Protein AF-I9GRN5-F1 (afdb_monomer_lite)

Secondary structure (DSSP, 8-state):
--SSHHHHHHHHHHHHHHHHHHHHHHHHHHHHHHHHHHHTT-HHHHHHHHHT--HHHHHHTHHHHHHHHHHHHHHHS--HHHHHHHHHHHHHHHHTTHHHHHHHTT---HHHHHHHHHHHHHHHHH-S-HHHHHHHHHHHHHHTT----HHHHHHHHHHHHHHHHHHHHHS--HHHHHHHHHH-TT-TTHHHHHHHHHHHHHHHHHHS--HHHHHHHHT-HHHHHHTTSGGGSTTHHHHHHHHHHHHHHHHHH--SHHHHHHHHHHHHT-TT--GGG-TTHHHHHHHHHHHHHHHHGGG--SGGGTHHHHHHHHH---HHHHHHHHHTTGGG-SEEEEE-SSEEEEEETTEEEEEEEEETTEEEEEEEEE-TTS-EEEEEEEETTEEEEEEEEE-TTS-EEEEEEEETTT--EEEEEEEEE-TTS-EEEEEEEETTSEEEEEEE-TTS-EEEEEEEETTEEEEEEEEEE-TTS-EEEEEEE-PPPSS--TTSEEEEEEEEEE-TTS-EEEEEEEEEETT--EEEEEEE-EE-TTS-EE-TTEEEEE-TTS-EEEEEETTEEEEEEEEEE-

Radius of gyration: 51.72 Å; chains: 1; bounding box: 94×52×170 Å

Foldseek 3Di:
DPPPPPVVVVVVVVVVVVVVVVVVVVLLVLLLVLVVCVLVVVLVVNVVSLVPRDPVSCVQQVLSSVLSVLLSCLVPPNDLVSLLVNLQSVLVNVVHCVVVSCVVNVHDCVVSVVVSLVSSLVNCVPDPPVQVSLVSNLCSCVVSVNPDDPVSNVSSVVSNLVVLVVVCVVDPDLVSLVVSCVSCVPDPCVVVSLLSNLVSLVVCCVVPPDPVSLCCNQVVPSSQVVLVHSVSHPCLLVSLVSNLVVLVVQLVPDDALVSNVVSLVCNVPPPSADPVSRPCVVVSLVSVLVSLLVVLLVVLPDPVSLLSLVVSLLPHFFPVSLVVSVVSCLQVFQKKWKDFLFKIWIDGSNATAKMWGADPNKIKIKGFDADPVRHTQKIWIDIPPWTKIKGFDADPVRHGAKIWMAGPVVRDTQWMKGWDADPVGATAKIWIAGPQQKIWIWGADPVNHTAKIWIDGNNHTAKMKGWDADPVRHTAKIKIAGDADPDHDQAAFRMKMWGWDADPSGHTAKIWIWTQGNVRDIDIDMDGWDADSSGHTDDPQWDFDADSNGHTQKIAGNVHRSRIIGMDGD

pLDDT: mean 91.77, std 9.29, range [42.47, 98.31]

Organism: NCBI:txid997884

Structure (mmCIF, N/CA/C/O backbone):
data_AF-I9GRN5-F1
#
_entry.id   AF-I9GRN5-F1
#
loop_
_atom_site.group_PDB
_atom_site.id
_atom_site.type_symbol
_atom_site.label_atom_id
_atom_site.label_alt_id
_atom_site.label_comp_id
_atom_site.label_asym_id
_atom_site.label_entity_id
_atom_site.label_seq_id
_atom_site.pdbx_PDB_ins_code
_atom_site.Cartn_x
_atom_site.Cartn_y
_atom_site.Cartn_z
_atom_site.occupancy
_atom_site.B_iso_or_equiv
_atom_site.auth_seq_id
_atom_site.auth_comp_id
_atom_site.auth_asym_id
_atom_site.auth_atom_id
_atom_site.pdbx_PDB_model_num
ATOM 1 N N . MET A 1 1 ? -6.685 7.312 110.217 1.00 42.47 1 MET A N 1
ATOM 2 C CA . MET A 1 1 ? -7.791 8.205 109.798 1.00 42.47 1 MET A CA 1
ATOM 3 C C . MET A 1 1 ? -8.240 7.952 108.338 1.00 42.47 1 MET A C 1
ATOM 5 O O . MET A 1 1 ? -8.505 8.901 107.624 1.00 42.47 1 MET A O 1
ATOM 9 N N . ILE A 1 2 ? -8.363 6.688 107.875 1.00 44.94 2 ILE A N 1
ATOM 10 C CA . ILE A 1 2 ? -8.628 6.348 106.444 1.00 44.94 2 ILE A CA 1
ATOM 11 C C . ILE A 1 2 ? -9.874 5.434 106.239 1.00 44.94 2 ILE A C 1
ATOM 13 O O . ILE A 1 2 ? -10.188 5.035 105.128 1.00 44.94 2 ILE A O 1
ATOM 17 N N . LYS A 1 3 ? -10.676 5.128 107.274 1.00 42.66 3 LYS A N 1
ATOM 18 C CA . LYS A 1 3 ? -11.791 4.148 107.165 1.00 42.66 3 LYS A CA 1
ATOM 19 C C . LYS A 1 3 ? -13.221 4.710 107.026 1.00 42.66 3 LYS A C 1
ATOM 21 O O . LYS A 1 3 ? -14.141 3.919 106.867 1.00 42.66 3 LYS A O 1
ATOM 26 N N . LYS A 1 4 ? -13.441 6.034 107.043 1.00 43.72 4 LYS A N 1
ATOM 27 C CA . LYS A 1 4 ? -14.797 6.629 106.903 1.00 43.72 4 LYS A CA 1
ATOM 28 C C . LYS A 1 4 ? -15.124 7.224 105.521 1.00 43.72 4 LYS A C 1
ATOM 30 O O . LYS A 1 4 ? -16.302 7.387 105.232 1.00 43.72 4 LYS A O 1
ATOM 35 N N . SER A 1 5 ? -14.143 7.456 104.640 1.00 44.69 5 SER A N 1
ATOM 36 C CA . SER A 1 5 ? -14.413 8.004 103.292 1.00 44.69 5 SER A CA 1
ATOM 37 C C . SER A 1 5 ? -14.871 6.969 102.258 1.00 44.69 5 SER A C 1
ATOM 39 O O . SER A 1 5 ? -15.548 7.338 101.310 1.00 44.69 5 SER A O 1
ATOM 41 N N . ILE A 1 6 ? -14.559 5.679 102.426 1.00 50.25 6 ILE A N 1
ATOM 42 C CA . ILE A 1 6 ? -14.856 4.657 101.399 1.00 50.25 6 ILE A CA 1
ATOM 43 C C . ILE A 1 6 ? -16.334 4.210 101.440 1.00 50.25 6 ILE A C 1
ATOM 45 O O . ILE A 1 6 ? -16.928 3.945 100.400 1.00 50.25 6 ILE A O 1
ATOM 49 N N . SER A 1 7 ? -16.967 4.201 102.621 1.00 50.94 7 SER A N 1
ATOM 50 C CA . SER A 1 7 ? -18.367 3.764 102.789 1.00 50.94 7 SER A CA 1
ATOM 51 C C . SER A 1 7 ? -19.388 4.817 102.329 1.00 50.94 7 SER A C 1
ATOM 53 O O . SER A 1 7 ? -20.389 4.485 101.697 1.00 50.94 7 SER A O 1
ATOM 55 N N . LEU A 1 8 ? -19.107 6.108 102.556 1.00 48.12 8 LEU A N 1
ATOM 56 C CA . LEU A 1 8 ? -19.987 7.189 102.101 1.00 48.12 8 LEU A CA 1
ATOM 57 C C . LEU A 1 8 ? -19.955 7.345 100.573 1.00 48.12 8 LEU A C 1
ATOM 59 O O . LEU A 1 8 ? -20.990 7.591 99.967 1.00 48.12 8 LEU A O 1
ATOM 63 N N . VAL A 1 9 ? -18.786 7.145 99.952 1.00 53.09 9 VAL A N 1
ATOM 64 C CA . VAL A 1 9 ? -18.613 7.183 98.491 1.00 53.09 9 VAL A CA 1
ATOM 65 C C . VAL A 1 9 ? -19.318 5.999 97.824 1.00 53.09 9 VAL A C 1
ATOM 67 O O . VAL A 1 9 ? -19.974 6.197 96.810 1.00 53.09 9 VAL A O 1
ATOM 70 N N . ALA A 1 10 ? -19.286 4.802 98.420 1.00 52.66 10 ALA A N 1
ATOM 71 C CA . ALA A 1 10 ? -20.021 3.642 97.911 1.00 52.66 10 ALA A CA 1
ATOM 72 C C . ALA A 1 10 ? -21.552 3.816 97.996 1.00 52.66 10 ALA A C 1
ATOM 74 O O . ALA A 1 10 ? -22.248 3.498 97.039 1.00 52.66 10 ALA A O 1
ATOM 75 N N . ILE A 1 11 ? -22.089 4.377 99.088 1.00 55.78 11 ILE A N 1
ATOM 76 C CA . ILE A 1 11 ? -23.537 4.624 99.234 1.00 55.78 11 ILE A CA 1
ATOM 77 C C . ILE A 1 11 ? -24.008 5.792 98.347 1.00 55.78 11 ILE A C 1
ATOM 79 O O . ILE A 1 11 ? -25.100 5.710 97.788 1.00 55.78 11 ILE A O 1
ATOM 83 N N . LEU A 1 12 ? -23.192 6.841 98.150 1.00 50.69 12 LEU A N 1
ATOM 84 C CA . LEU A 1 12 ? -23.477 7.903 97.170 1.00 50.69 12 LEU A CA 1
ATOM 85 C C . LEU A 1 12 ? -23.419 7.380 95.726 1.00 50.69 12 LEU A C 1
ATOM 87 O O . LEU A 1 12 ? -24.265 7.738 94.918 1.00 50.69 12 LEU A O 1
ATOM 91 N N . LEU A 1 13 ? -22.454 6.516 95.394 1.00 48.06 13 LEU A N 1
ATOM 92 C CA . LEU A 1 13 ? -22.356 5.890 94.070 1.00 48.06 13 LEU A CA 1
ATOM 93 C C . LEU A 1 13 ? -23.537 4.943 93.812 1.00 48.06 13 LEU A C 1
ATOM 95 O O . LEU A 1 13 ? -24.083 4.946 92.712 1.00 48.06 13 LEU A O 1
ATOM 99 N N . ILE A 1 14 ? -23.987 4.182 94.815 1.00 52.09 14 ILE A N 1
ATOM 100 C CA . ILE A 1 14 ? -25.153 3.289 94.703 1.00 52.09 14 ILE A CA 1
ATOM 101 C C . ILE A 1 14 ? -26.471 4.087 94.624 1.00 52.09 14 ILE A C 1
ATOM 103 O O . ILE A 1 14 ? -27.355 3.711 93.861 1.00 52.09 14 ILE A O 1
ATOM 107 N N . SER A 1 15 ? -26.618 5.211 95.336 1.00 49.69 15 SER A N 1
ATOM 108 C CA . SER A 1 15 ? -27.827 6.054 95.253 1.00 49.69 15 SER A CA 1
ATOM 109 C C . SER A 1 15 ? -27.880 6.938 93.997 1.00 49.69 15 SER A C 1
ATOM 111 O O . SER A 1 15 ? -28.957 7.160 93.445 1.00 49.69 15 SER A O 1
ATOM 113 N N . MET A 1 16 ? -26.732 7.394 93.482 1.00 48.62 16 MET A N 1
ATOM 114 C CA . MET A 1 16 ? -26.660 8.109 92.202 1.00 48.62 16 MET A CA 1
ATOM 115 C C . MET A 1 16 ? -26.876 7.180 91.003 1.00 48.62 16 MET A C 1
ATOM 117 O O . MET A 1 16 ? -27.503 7.589 90.027 1.00 48.62 16 MET A O 1
ATOM 121 N N . THR A 1 17 ? -26.412 5.927 91.069 1.00 48.69 17 THR A N 1
ATOM 122 C CA . THR A 1 17 ? -26.651 4.937 90.003 1.00 48.69 17 THR A CA 1
ATOM 123 C C . THR A 1 17 ? -28.110 4.476 89.964 1.00 48.69 17 THR A C 1
ATOM 125 O O . THR A 1 17 ? -28.679 4.413 88.876 1.00 48.69 17 THR A O 1
ATOM 128 N N . THR A 1 18 ? -28.768 4.256 91.110 1.00 50.97 18 THR A N 1
ATOM 129 C CA . THR A 1 18 ? -30.206 3.915 91.154 1.00 50.97 18 THR A CA 1
ATOM 130 C C . THR A 1 18 ? -31.115 5.083 90.751 1.00 50.97 18 THR A C 1
ATOM 132 O O . THR A 1 18 ? -32.089 4.869 90.029 1.00 50.97 18 THR A O 1
ATOM 135 N N . GLY A 1 19 ? -30.775 6.322 91.126 1.00 51.28 19 GLY A N 1
ATOM 136 C CA . GLY A 1 19 ? -31.493 7.524 90.683 1.00 51.28 19 GLY A CA 1
ATOM 137 C C . GLY A 1 19 ? -31.349 7.797 89.180 1.00 51.28 19 GLY A C 1
ATOM 138 O O . GLY A 1 19 ? -32.328 8.129 88.512 1.00 51.28 19 GLY A O 1
ATOM 139 N N . ALA A 1 20 ? -30.154 7.595 88.614 1.00 59.50 20 ALA A N 1
ATOM 140 C CA . ALA A 1 20 ? -29.929 7.708 87.172 1.00 59.50 20 ALA A CA 1
ATOM 141 C C . ALA A 1 20 ? -30.697 6.634 86.376 1.00 59.50 20 ALA A C 1
ATOM 143 O O . ALA A 1 20 ? -31.273 6.950 85.334 1.00 59.50 20 ALA A O 1
ATOM 144 N N . LEU A 1 21 ? -30.771 5.399 86.889 1.00 60.62 21 LEU A N 1
ATOM 145 C CA . LEU A 1 21 ? -31.558 4.305 86.303 1.00 60.62 21 LEU A CA 1
ATOM 146 C C . LEU A 1 21 ? -33.066 4.615 86.285 1.00 60.62 21 LEU A C 1
ATOM 148 O O . LEU A 1 21 ? -33.715 4.409 85.262 1.00 60.62 21 LEU A O 1
ATOM 152 N N . GLN A 1 22 ? -33.622 5.181 87.364 1.00 65.50 22 GLN A N 1
ATOM 153 C CA . GLN A 1 22 ? -35.037 5.587 87.408 1.00 65.50 22 GLN A CA 1
ATOM 154 C C . GLN A 1 22 ? -35.361 6.737 86.444 1.00 65.50 22 GLN A C 1
ATOM 156 O O . GLN A 1 22 ? -36.401 6.716 85.785 1.00 65.50 22 GLN A O 1
ATOM 161 N N . VAL A 1 23 ? -34.474 7.731 86.325 1.00 74.00 23 VAL A N 1
ATOM 162 C CA . VAL A 1 23 ? -34.658 8.848 85.383 1.00 74.00 23 VAL A CA 1
ATOM 163 C C . VAL A 1 23 ? -34.571 8.364 83.934 1.00 74.00 23 VAL A C 1
ATOM 165 O O . VAL A 1 23 ? -35.356 8.807 83.099 1.00 74.00 23 VAL A O 1
ATOM 168 N N . MET A 1 24 ? -33.662 7.437 83.623 1.00 82.69 24 MET A N 1
ATOM 169 C CA . MET A 1 24 ? -33.571 6.846 82.285 1.00 82.69 24 MET A CA 1
ATOM 170 C C . MET A 1 24 ? -34.809 6.014 81.934 1.00 82.69 24 MET A C 1
ATOM 172 O O . MET A 1 24 ? -35.334 6.180 80.836 1.00 82.69 24 MET A O 1
ATOM 176 N N . ALA A 1 25 ? -35.345 5.229 82.873 1.00 79.12 25 ALA A N 1
ATOM 177 C CA . ALA A 1 25 ? -36.592 4.486 82.676 1.00 79.12 25 ALA A CA 1
ATOM 178 C C . ALA A 1 25 ? -37.798 5.413 82.414 1.00 79.12 25 ALA A C 1
ATOM 180 O O . ALA A 1 25 ? -38.594 5.159 81.515 1.00 79.12 25 ALA A O 1
ATOM 181 N N . GLN A 1 26 ? -37.905 6.545 83.126 1.00 81.25 26 GLN A N 1
ATOM 182 C CA . GLN A 1 26 ? -38.958 7.541 82.865 1.00 81.25 26 GLN A CA 1
ATOM 183 C C . GLN A 1 26 ? -38.844 8.182 81.477 1.00 81.25 26 GLN A C 1
ATOM 185 O O . GLN A 1 26 ? -39.857 8.470 80.841 1.00 81.25 26 GLN A O 1
ATOM 190 N N . LYS A 1 27 ? -37.622 8.439 81.000 1.00 88.56 27 LYS A N 1
ATOM 191 C CA . LYS A 1 27 ? -37.402 8.960 79.646 1.00 88.56 27 LYS A CA 1
ATOM 192 C C . LYS A 1 27 ? -37.733 7.912 78.584 1.00 88.56 27 LYS A C 1
ATOM 194 O O . LYS A 1 27 ? -38.369 8.250 77.591 1.00 88.56 27 LYS A O 1
ATOM 199 N N . GLN A 1 28 ? -37.361 6.656 78.822 1.00 87.75 28 GLN A N 1
ATOM 200 C CA . GLN A 1 28 ? -37.678 5.527 77.950 1.00 87.75 28 GLN A CA 1
ATOM 201 C C . GLN A 1 28 ? -39.194 5.322 77.811 1.00 87.75 28 GLN A C 1
ATOM 203 O O . GLN A 1 28 ? -39.687 5.202 76.694 1.00 87.75 28 GLN A O 1
ATOM 208 N N . ASP A 1 29 ? -39.949 5.400 78.913 1.00 87.75 29 ASP A N 1
ATOM 209 C CA . ASP A 1 29 ? -41.421 5.337 78.920 1.00 87.75 29 ASP A CA 1
ATOM 210 C C . ASP A 1 29 ? -42.064 6.462 78.086 1.00 87.75 29 ASP A C 1
ATOM 212 O O . ASP A 1 29 ? -43.016 6.226 77.342 1.00 87.75 29 ASP A O 1
ATOM 216 N N . ARG A 1 30 ? -41.519 7.688 78.126 1.00 91.12 30 ARG A N 1
ATOM 217 C CA . ARG A 1 30 ? -42.002 8.794 77.270 1.00 91.12 30 ARG A CA 1
ATOM 218 C C . ARG A 1 30 ? -41.821 8.489 75.783 1.00 91.12 30 ARG A C 1
ATOM 220 O O . ARG A 1 30 ? -42.719 8.768 74.992 1.00 91.12 30 ARG A O 1
ATOM 227 N N . VAL A 1 31 ? -40.674 7.922 75.414 1.00 93.44 31 VAL A N 1
ATOM 228 C CA . VAL A 1 31 ? -40.358 7.525 74.033 1.00 93.44 31 VAL A CA 1
ATOM 229 C C . VAL A 1 31 ? -41.211 6.323 73.606 1.00 93.44 31 VAL A C 1
ATOM 231 O O . VAL A 1 31 ? -41.713 6.300 72.486 1.00 93.44 31 VAL A O 1
ATOM 234 N N . GLY A 1 32 ? -41.472 5.379 74.512 1.00 91.38 32 GLY A N 1
ATOM 235 C CA . GLY A 1 32 ? -42.371 4.244 74.294 1.00 91.38 32 GLY A CA 1
ATOM 236 C C . GLY A 1 32 ? -43.826 4.642 74.067 1.00 91.38 32 GLY A C 1
ATOM 237 O O . GLY A 1 32 ? -44.442 4.198 73.100 1.00 91.38 32 GLY A O 1
ATOM 238 N N . LYS A 1 33 ? -44.357 5.572 74.870 1.00 92.56 33 LYS A N 1
ATOM 239 C CA . LYS A 1 33 ? -45.681 6.178 74.643 1.00 92.56 33 LYS A CA 1
ATOM 240 C C . LYS A 1 33 ? -45.767 6.871 73.290 1.00 92.56 33 LYS A C 1
ATOM 242 O O . LYS A 1 33 ? -46.792 6.776 72.623 1.00 92.56 33 LYS A O 1
ATOM 247 N N . LEU A 1 34 ? -44.699 7.551 72.875 1.00 93.81 34 LEU A N 1
ATOM 248 C CA . LEU A 1 34 ? -44.647 8.189 71.566 1.00 93.81 34 LEU A CA 1
ATOM 249 C C . LEU A 1 34 ? -44.672 7.152 70.430 1.00 93.81 34 LEU A C 1
ATOM 251 O O . LEU A 1 34 ? -45.453 7.302 69.493 1.00 93.81 34 LEU A O 1
ATOM 255 N N . LEU A 1 35 ? -43.894 6.072 70.546 1.00 93.62 35 LEU A N 1
ATOM 256 C CA . LEU A 1 35 ? -43.913 4.963 69.589 1.00 93.62 35 LEU A CA 1
ATOM 257 C C . LEU A 1 35 ? -45.287 4.279 69.531 1.00 93.62 35 LEU A C 1
ATOM 259 O O . LEU A 1 35 ? -45.727 3.899 68.449 1.00 93.62 35 LEU A O 1
ATOM 263 N N . LYS A 1 36 ? -45.989 4.180 70.665 1.00 93.06 36 LYS A N 1
ATOM 264 C CA . LYS A 1 36 ? -47.356 3.651 70.737 1.00 93.06 36 LYS A CA 1
ATOM 265 C C . LYS A 1 36 ? -48.367 4.531 69.997 1.00 93.06 36 LYS A C 1
ATOM 267 O O . LYS A 1 36 ? -49.188 4.030 69.241 1.00 93.06 36 LYS A O 1
ATOM 272 N N . LEU A 1 37 ? -48.270 5.854 70.133 1.00 92.88 37 LEU A N 1
ATOM 273 C CA . LEU A 1 37 ? -49.104 6.773 69.345 1.00 92.88 37 LEU A CA 1
ATOM 274 C C . LEU A 1 37 ? -48.838 6.627 67.839 1.00 92.88 37 LEU A C 1
ATOM 276 O O . LEU A 1 37 ? -49.764 6.700 67.032 1.00 92.88 37 LEU A O 1
ATOM 280 N N . LEU A 1 38 ? -47.579 6.393 67.457 1.00 91.75 38 LEU A N 1
ATOM 281 C CA . LEU A 1 38 ? -47.216 6.122 66.069 1.00 91.75 38 LEU A CA 1
ATOM 282 C C . LEU A 1 38 ? -47.787 4.774 65.588 1.00 91.75 38 LEU A C 1
ATOM 284 O O . LEU A 1 38 ? -48.338 4.712 64.488 1.00 91.75 38 LEU A O 1
ATOM 288 N N . SER A 1 39 ? -47.710 3.712 66.401 1.00 90.50 39 SER A N 1
ATOM 289 C CA . SER A 1 39 ? -48.255 2.387 66.061 1.00 90.50 39 SER A CA 1
ATOM 290 C C . SER A 1 39 ? -49.779 2.386 65.932 1.00 90.50 39 SER A C 1
ATOM 292 O O . SER A 1 39 ? -50.314 1.730 65.040 1.00 90.50 39 SER A O 1
ATOM 294 N N . GLU A 1 40 ? -50.472 3.169 66.758 1.00 90.00 40 GLU A N 1
ATOM 295 C CA . GLU A 1 40 ? -51.929 3.360 66.734 1.00 90.00 40 GLU A CA 1
ATOM 296 C C . GLU A 1 40 ? -52.399 4.299 65.603 1.00 90.00 40 GLU A C 1
ATOM 298 O O . GLU A 1 40 ? -53.595 4.535 65.450 1.00 90.00 40 GLU A O 1
ATOM 303 N N . ASN A 1 41 ? -51.477 4.809 64.774 1.00 87.00 41 ASN A N 1
ATOM 304 C CA . ASN A 1 41 ? -51.750 5.755 63.687 1.00 87.00 41 ASN A CA 1
ATOM 305 C C . ASN A 1 41 ? -52.393 7.080 64.156 1.00 87.00 41 ASN A C 1
ATOM 307 O O . ASN A 1 41 ? -53.121 7.738 63.414 1.00 87.00 41 ASN A O 1
ATOM 311 N N . GLU A 1 42 ? -52.101 7.501 65.383 1.00 91.12 42 GLU A N 1
ATOM 312 C CA . GLU A 1 42 ? -52.620 8.719 66.006 1.00 91.12 42 GLU A CA 1
ATOM 313 C C . GLU A 1 42 ? -51.721 9.922 65.668 1.00 91.12 42 GLU A C 1
ATOM 315 O O . GLU A 1 42 ? -51.085 10.520 66.538 1.00 91.12 42 GLU A O 1
ATOM 320 N N . THR A 1 43 ? -51.634 10.275 64.381 1.00 85.19 43 THR A N 1
ATOM 321 C CA . THR A 1 43 ? -50.648 11.227 63.829 1.00 85.19 43 THR A CA 1
ATOM 322 C C . THR A 1 43 ? -50.632 12.587 64.536 1.00 85.19 43 THR A C 1
ATOM 324 O O . THR A 1 43 ? -49.562 13.101 64.864 1.00 85.19 43 THR A O 1
ATOM 327 N N . GLU A 1 44 ? -51.798 13.169 64.836 1.00 87.25 44 GLU A N 1
ATOM 328 C CA . GLU A 1 44 ? -51.868 14.454 65.547 1.00 87.25 44 GLU A CA 1
ATOM 329 C C . GLU A 1 44 ? -51.368 14.356 66.993 1.00 87.25 44 GLU A C 1
ATOM 331 O O . GLU A 1 44 ? -50.715 15.275 67.499 1.00 87.25 44 GLU A O 1
ATOM 336 N N . LYS A 1 45 ? -51.676 13.248 67.680 1.00 91.44 45 LYS A N 1
ATOM 337 C CA . LYS A 1 45 ? -51.225 13.018 69.057 1.00 91.44 45 LYS A CA 1
ATOM 338 C C . LYS A 1 45 ? -49.733 12.711 69.086 1.00 91.44 45 LYS A C 1
ATOM 340 O O . LYS A 1 45 ? -49.049 13.213 69.975 1.00 91.44 45 LYS A O 1
ATOM 345 N N . PHE A 1 46 ? -49.228 11.957 68.108 1.00 92.62 46 PHE A N 1
ATOM 346 C CA . PHE A 1 46 ? -47.801 11.723 67.912 1.00 92.62 46 PHE A CA 1
ATOM 347 C C . PHE A 1 46 ? -47.056 13.050 67.746 1.00 92.62 46 PHE A C 1
ATOM 349 O O . PHE A 1 46 ? -46.141 13.321 68.515 1.00 92.62 46 PHE A O 1
ATOM 356 N N . GLN A 1 47 ? -47.496 13.926 66.837 1.00 90.00 47 GLN A N 1
ATOM 357 C CA . GLN A 1 47 ? -46.824 15.205 66.587 1.00 90.00 47 GLN A CA 1
ATOM 358 C C . GLN A 1 47 ? -46.804 16.102 67.837 1.00 90.00 47 GLN A C 1
ATOM 360 O O . GLN A 1 47 ? -45.750 16.587 68.251 1.00 90.00 47 GLN A O 1
ATOM 365 N N . LYS A 1 48 ? -47.949 16.238 68.522 1.00 91.56 48 LYS A N 1
ATOM 366 C CA . LYS A 1 48 ? -48.038 16.986 69.789 1.00 91.56 48 LYS A CA 1
ATOM 367 C C . LYS A 1 48 ? -47.205 16.352 70.908 1.00 91.56 48 LYS A C 1
ATOM 369 O O . LYS A 1 48 ? -46.723 17.063 71.785 1.00 91.56 48 LYS A O 1
ATOM 374 N N . GLY A 1 49 ? -47.076 15.026 70.930 1.00 89.25 49 GLY A N 1
ATOM 375 C CA . GLY A 1 49 ? -46.237 14.297 71.884 1.00 89.25 49 GLY A CA 1
ATOM 376 C C . GLY A 1 49 ? -44.747 14.494 71.606 1.00 89.25 49 GLY A C 1
ATOM 377 O O . GLY A 1 49 ? -43.972 14.725 72.532 1.00 89.25 49 GLY A O 1
ATOM 378 N N . ARG A 1 50 ? -44.367 14.487 70.328 1.00 92.69 50 ARG A N 1
ATOM 379 C CA . ARG A 1 50 ? -43.005 14.690 69.833 1.00 92.69 50 ARG A CA 1
ATOM 380 C C . ARG A 1 50 ? -42.461 16.082 70.155 1.00 92.69 50 ARG A C 1
ATOM 382 O O . ARG A 1 50 ? -41.295 16.191 70.533 1.00 92.69 50 ARG A O 1
ATOM 389 N N . GLU A 1 51 ? -43.296 17.117 70.050 1.00 91.00 51 GLU A N 1
ATOM 390 C CA . GLU A 1 51 ? -42.967 18.514 70.397 1.00 91.00 51 GLU A CA 1
ATOM 391 C C . GLU A 1 51 ? -42.790 18.741 71.906 1.00 91.00 51 GLU A C 1
ATOM 393 O O . GLU A 1 51 ? -42.094 19.664 72.322 1.00 91.00 51 GLU A O 1
ATOM 398 N N . LYS A 1 52 ? -43.405 17.893 72.738 1.00 9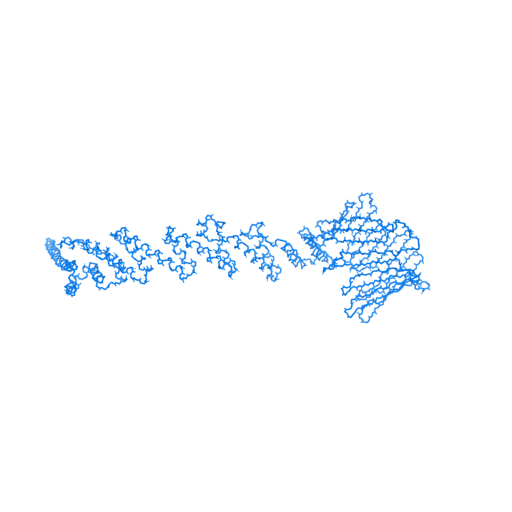0.50 52 LYS A N 1
ATOM 399 C CA . LYS A 1 52 ? -43.351 17.984 74.206 1.00 90.50 52 LYS A CA 1
ATOM 400 C C . LYS A 1 52 ? -42.183 17.216 74.830 1.00 90.50 52 LYS A C 1
ATOM 402 O O . LYS A 1 52 ? -42.028 17.257 76.052 1.00 90.50 52 LYS A O 1
ATOM 407 N N . LEU A 1 53 ? -41.386 16.497 74.036 1.00 91.19 53 LEU A N 1
ATOM 408 C CA . LEU A 1 53 ? -40.194 15.810 74.533 1.00 91.19 53 LEU A CA 1
ATOM 409 C C . LEU A 1 53 ? -39.114 16.824 74.929 1.00 91.19 53 LEU A C 1
ATOM 411 O O . LEU A 1 53 ? -38.760 17.707 74.153 1.00 91.19 53 LEU A O 1
ATOM 415 N N . ASP A 1 54 ? -38.559 16.672 76.131 1.00 91.00 54 ASP A N 1
ATOM 416 C CA . ASP A 1 54 ? -37.444 17.498 76.583 1.00 91.00 54 ASP A CA 1
ATOM 417 C C . ASP A 1 54 ? -36.140 17.135 75.855 1.00 91.00 54 ASP A C 1
ATOM 419 O O . ASP A 1 54 ? -35.908 15.985 75.475 1.00 91.00 54 ASP A O 1
ATOM 423 N N . GLU A 1 55 ? -35.249 18.115 75.713 1.00 90.38 55 GLU A N 1
ATOM 424 C CA . GLU A 1 55 ? -33.990 17.977 74.973 1.00 90.38 55 GLU A CA 1
ATOM 425 C C . GLU A 1 55 ? -33.113 16.823 75.485 1.00 90.38 55 GLU A C 1
ATOM 427 O O . GLU A 1 55 ? -32.507 16.096 74.698 1.00 90.38 55 GLU A O 1
ATOM 432 N N . LYS A 1 56 ? -33.099 16.581 76.803 1.00 88.62 56 LYS A N 1
ATOM 433 C CA . LYS A 1 56 ? -32.314 15.493 77.406 1.00 88.62 56 LYS A CA 1
ATOM 434 C C . LYS A 1 56 ? -32.902 14.109 77.128 1.00 88.62 56 LYS A C 1
ATOM 436 O O . LYS A 1 56 ? -32.198 13.120 77.334 1.00 88.62 56 LYS A O 1
ATOM 441 N N . THR A 1 57 ? -34.176 14.015 76.760 1.00 88.56 57 THR A N 1
ATOM 442 C CA . THR A 1 57 ? -34.803 12.781 76.270 1.00 88.56 57 THR A CA 1
ATOM 443 C C . THR A 1 57 ? -34.513 12.603 74.784 1.00 88.56 57 THR A C 1
ATOM 445 O O . THR A 1 57 ? -34.126 11.511 74.377 1.00 88.56 57 THR A O 1
ATOM 448 N N . ILE A 1 58 ? -34.583 13.687 74.002 1.00 90.12 58 ILE A N 1
ATOM 449 C CA . ILE A 1 58 ? -34.242 13.680 72.571 1.00 90.12 58 ILE A CA 1
ATOM 450 C C . ILE A 1 58 ? -32.799 13.223 72.346 1.00 90.12 58 ILE A C 1
ATOM 452 O O . ILE A 1 58 ? -32.556 12.348 71.525 1.00 90.12 58 ILE A O 1
ATOM 456 N N . GLN A 1 59 ? -31.846 13.757 73.111 1.00 90.81 59 GLN A N 1
ATOM 457 C CA . GLN A 1 59 ? -30.438 13.364 73.005 1.00 90.81 59 GLN A CA 1
ATOM 458 C C . GLN A 1 59 ? -30.191 11.910 73.438 1.00 90.81 59 GLN A C 1
ATOM 460 O O . GLN A 1 59 ? -29.341 11.239 72.861 1.00 90.81 59 GLN A O 1
ATOM 465 N N . ALA A 1 60 ? -30.924 11.416 74.443 1.00 89.69 60 ALA A N 1
ATOM 466 C CA . ALA A 1 60 ? -30.735 10.068 74.980 1.00 89.69 60 ALA A CA 1
ATOM 467 C C . ALA A 1 60 ? -31.273 8.961 74.053 1.00 89.69 60 ALA A C 1
ATOM 469 O O . ALA A 1 60 ? -30.722 7.866 74.049 1.00 89.69 60 ALA A O 1
ATOM 470 N N . PHE A 1 61 ? -32.312 9.258 73.266 1.00 93.44 61 PHE A N 1
ATOM 471 C CA . PHE A 1 61 ? -32.982 8.321 72.353 1.00 93.44 61 PHE A CA 1
ATOM 472 C C . PHE A 1 61 ? -32.993 8.847 70.911 1.00 93.44 61 PHE A C 1
ATOM 474 O O . PHE A 1 61 ? -33.982 8.728 70.186 1.00 93.44 61 PHE A O 1
ATOM 481 N N . ALA A 1 62 ? -31.901 9.505 70.509 1.00 93.56 62 ALA A N 1
ATOM 482 C CA . ALA A 1 62 ? -31.828 10.233 69.247 1.00 93.56 62 ALA A CA 1
ATOM 483 C C . ALA A 1 62 ? -32.108 9.334 68.033 1.00 93.56 62 ALA A C 1
ATOM 485 O O . ALA A 1 62 ? -32.835 9.745 67.135 1.00 93.56 62 ALA A O 1
ATOM 486 N N . ALA A 1 63 ? -31.593 8.100 68.026 1.00 92.75 63 ALA A N 1
ATOM 487 C CA . ALA A 1 63 ? -31.774 7.164 66.917 1.00 92.75 63 ALA A CA 1
ATOM 488 C C . ALA A 1 63 ? -33.223 6.656 66.802 1.00 92.75 63 ALA A C 1
ATOM 490 O O . ALA A 1 63 ? -33.749 6.522 65.699 1.00 92.75 63 ALA A O 1
ATOM 491 N N . GLU A 1 64 ? -33.884 6.386 67.928 1.00 95.50 64 GLU A N 1
ATOM 492 C CA . GLU A 1 64 ? -35.273 5.921 67.968 1.00 95.50 64 GLU A CA 1
ATOM 493 C C . GLU A 1 64 ? -36.244 7.032 67.582 1.00 95.50 64 GLU A C 1
ATOM 495 O O . GLU A 1 64 ? -37.200 6.801 66.844 1.00 95.50 64 GLU A O 1
ATOM 500 N N . ILE A 1 65 ? -35.979 8.247 68.062 1.00 94.94 65 ILE A N 1
ATOM 501 C CA . ILE A 1 65 ? -36.764 9.431 67.729 1.00 94.94 65 ILE A CA 1
ATOM 502 C C . ILE A 1 65 ? -36.591 9.786 66.251 1.00 94.94 65 ILE A C 1
ATOM 504 O O . ILE A 1 65 ? -37.587 10.023 65.575 1.00 94.94 65 ILE A O 1
ATOM 508 N N . GLU A 1 66 ? -35.367 9.743 65.720 1.00 95.62 66 GLU A N 1
ATOM 509 C CA . GLU A 1 66 ? -35.104 9.942 64.290 1.00 95.62 66 GLU A CA 1
ATOM 510 C C . GLU A 1 66 ? -35.833 8.891 63.435 1.00 95.62 66 GLU A C 1
ATOM 512 O O . GLU A 1 66 ? -36.446 9.239 62.425 1.00 95.62 66 GLU A O 1
ATOM 517 N N . LEU A 1 67 ? -35.843 7.618 63.854 1.00 96.38 67 LEU A N 1
ATOM 518 C CA . LEU A 1 67 ? -36.591 6.560 63.167 1.00 96.38 67 LEU A CA 1
ATOM 519 C C . LEU A 1 67 ? -38.097 6.853 63.142 1.00 96.38 67 LEU A C 1
ATOM 521 O O . LEU A 1 67 ? -38.726 6.742 62.090 1.00 96.38 67 LEU A O 1
ATOM 525 N N . MET A 1 68 ? -38.672 7.240 64.283 1.00 95.12 68 MET A N 1
ATOM 526 C CA . MET A 1 68 ? -40.088 7.599 64.386 1.00 95.12 68 MET A CA 1
ATOM 527 C C . MET A 1 68 ? -40.437 8.831 63.544 1.00 95.12 68 MET A C 1
ATOM 529 O O . MET A 1 68 ? -41.481 8.845 62.892 1.00 95.12 68 MET A O 1
ATOM 533 N N . ASP A 1 69 ? -39.555 9.833 63.507 1.00 94.75 69 ASP A N 1
ATOM 534 C CA . ASP A 1 69 ? -39.717 11.034 62.685 1.00 94.75 69 ASP A CA 1
ATOM 535 C C . ASP A 1 69 ? -39.692 10.682 61.186 1.00 94.75 69 ASP A C 1
ATOM 537 O O . ASP A 1 69 ? -40.534 11.166 60.426 1.00 94.75 69 ASP A O 1
ATOM 541 N N . ILE A 1 70 ? -38.781 9.800 60.752 1.00 96.25 70 ILE A N 1
ATOM 542 C CA . ILE A 1 70 ? -38.727 9.304 59.366 1.00 96.25 70 ILE A CA 1
ATOM 543 C C . ILE A 1 70 ? -39.981 8.498 59.019 1.00 96.25 70 ILE A C 1
ATOM 545 O O . ILE A 1 70 ? -40.557 8.708 57.955 1.00 96.25 70 ILE A O 1
ATOM 549 N N . MET A 1 71 ? -40.432 7.600 59.899 1.00 95.88 71 MET A N 1
ATOM 550 C CA . MET A 1 71 ? -41.643 6.802 59.671 1.00 95.88 71 MET A CA 1
ATOM 551 C C . MET A 1 71 ? -42.890 7.683 59.580 1.00 95.88 71 MET A C 1
ATOM 553 O O . MET A 1 71 ? -43.686 7.525 58.657 1.00 95.88 71 MET A O 1
ATOM 557 N N . SER A 1 72 ? -43.027 8.656 60.485 1.00 94.38 72 SER A N 1
ATOM 558 C CA . SER A 1 72 ? -44.106 9.644 60.442 1.00 94.38 72 SER A CA 1
ATOM 559 C C . SER A 1 72 ? -44.077 10.448 59.140 1.00 94.38 72 SER A C 1
ATOM 561 O O . SER A 1 72 ? -45.109 10.581 58.477 1.00 94.38 72 SER A O 1
ATOM 563 N N . ARG A 1 73 ? -42.894 10.922 58.714 1.00 94.56 73 ARG A N 1
ATOM 564 C CA . ARG A 1 73 ? -42.750 11.654 57.447 1.00 94.56 73 ARG A CA 1
ATOM 565 C C . ARG A 1 73 ? -43.108 10.778 56.257 1.00 94.56 73 ARG A C 1
ATOM 567 O O . ARG A 1 73 ? -43.927 11.194 55.452 1.00 94.56 73 ARG A O 1
ATOM 574 N N . LEU A 1 74 ? -42.600 9.549 56.190 1.00 95.31 74 LEU A N 1
ATOM 575 C CA . LEU A 1 74 ? -42.954 8.603 55.133 1.00 95.31 74 LEU A CA 1
ATOM 576 C C . LEU A 1 74 ? -44.465 8.393 55.045 1.00 95.31 74 LEU A C 1
ATOM 578 O O . LEU A 1 74 ? -45.014 8.420 53.955 1.00 95.31 74 LEU A O 1
ATOM 582 N N . TRP A 1 75 ? -45.157 8.217 56.168 1.00 94.44 75 TRP A N 1
ATOM 583 C CA . TRP A 1 75 ? -46.593 7.927 56.154 1.00 94.44 75 TRP A CA 1
ATOM 584 C C . TRP A 1 75 ? -47.486 9.141 55.871 1.00 94.44 75 TRP A C 1
ATOM 586 O O . TRP A 1 75 ? -48.655 8.948 55.541 1.00 94.44 75 TRP A O 1
ATOM 596 N N . THR A 1 76 ? -46.976 10.366 56.016 1.00 92.00 76 THR A N 1
ATOM 597 C CA . THR A 1 76 ? -47.763 11.606 55.871 1.00 92.00 76 THR A CA 1
ATOM 598 C C . THR A 1 76 ? -47.374 12.424 54.643 1.00 92.00 76 THR A C 1
ATOM 600 O O . THR A 1 76 ? -48.241 12.971 53.966 1.00 92.00 76 THR A O 1
ATOM 603 N N . GLN A 1 77 ? -46.079 12.501 54.346 1.00 92.88 77 GLN A N 1
ATOM 604 C CA . GLN A 1 77 ? -45.478 13.218 53.224 1.00 92.88 77 GLN A CA 1
ATOM 605 C C . GLN A 1 77 ? -44.333 12.368 52.638 1.00 92.88 77 GLN A C 1
ATOM 607 O O . GLN A 1 77 ? -43.162 12.680 52.862 1.00 92.88 77 GLN A O 1
ATOM 612 N N . PRO A 1 78 ? -44.652 11.266 51.927 1.00 93.19 78 PRO A N 1
ATOM 613 C CA . PRO A 1 78 ? -43.643 10.363 51.388 1.00 93.19 78 PRO A CA 1
ATOM 614 C C . PRO A 1 78 ? -42.689 11.076 50.421 1.00 93.19 78 PRO A C 1
ATOM 616 O O . PRO A 1 78 ? -43.126 11.761 49.496 1.00 93.19 78 PRO A O 1
ATOM 619 N N . ASP A 1 79 ? -41.384 10.877 50.598 1.00 94.69 79 ASP A N 1
ATOM 620 C CA . ASP A 1 79 ? -40.350 11.486 49.763 1.00 94.69 79 ASP A CA 1
ATOM 621 C C . ASP A 1 79 ? -39.119 10.571 49.611 1.00 94.69 79 ASP A C 1
ATOM 623 O O . ASP A 1 79 ? -38.881 9.673 50.427 1.00 94.69 79 ASP A O 1
ATOM 627 N N . ASN A 1 80 ? -38.320 10.805 48.561 1.00 95.62 80 ASN A N 1
ATOM 628 C CA . ASN A 1 80 ? -37.136 9.995 48.246 1.00 95.62 80 ASN A CA 1
ATOM 629 C C . ASN A 1 80 ? -36.104 9.986 49.385 1.00 95.62 80 ASN A C 1
ATOM 631 O O . ASN A 1 80 ? -35.489 8.953 49.647 1.00 95.62 80 ASN A O 1
ATOM 635 N N . LYS A 1 81 ? -35.895 11.128 50.052 1.00 95.00 81 LYS A N 1
ATOM 636 C CA . LYS A 1 81 ? -34.879 11.266 51.097 1.00 95.00 81 LYS A CA 1
ATOM 637 C C . LYS A 1 81 ? -35.276 10.456 52.324 1.00 95.00 81 LYS A C 1
ATOM 639 O O . LYS A 1 81 ? -34.469 9.674 52.813 1.00 95.00 81 LYS A O 1
ATOM 644 N N . SER A 1 82 ? -36.521 10.575 52.775 1.00 96.06 82 SER A N 1
ATOM 645 C CA . SER A 1 82 ? -37.017 9.790 53.908 1.00 96.06 82 SER A CA 1
ATOM 646 C C . SER A 1 82 ? -37.014 8.288 53.612 1.00 96.06 82 SER A C 1
ATOM 648 O O . SER A 1 82 ? -36.704 7.497 54.501 1.00 96.06 82 SER A O 1
ATOM 650 N N . ALA A 1 83 ? -37.291 7.882 52.368 1.00 96.25 83 ALA A N 1
ATOM 651 C CA . ALA A 1 83 ? -37.215 6.478 51.963 1.00 96.25 83 ALA A CA 1
ATOM 652 C C . ALA A 1 83 ? -35.774 5.940 52.010 1.00 96.25 83 ALA A C 1
ATOM 654 O O . ALA A 1 83 ? -35.545 4.852 52.537 1.00 96.25 83 ALA A O 1
ATOM 655 N N . ALA A 1 84 ? -34.802 6.713 51.519 1.00 95.50 84 ALA A N 1
ATOM 656 C CA . ALA A 1 84 ? -33.386 6.349 51.555 1.00 95.50 84 ALA A CA 1
ATOM 657 C C . ALA A 1 84 ? -32.807 6.334 52.985 1.00 95.50 84 ALA A C 1
ATOM 659 O O . ALA A 1 84 ? -32.043 5.433 53.335 1.00 95.50 84 ALA A O 1
ATOM 660 N N . ASP A 1 85 ? -33.200 7.296 53.827 1.00 96.06 85 ASP A N 1
ATOM 661 C CA . ASP A 1 85 ? -32.693 7.446 55.198 1.00 96.06 85 ASP A CA 1
ATOM 662 C C . ASP A 1 85 ? -33.282 6.394 56.167 1.00 96.06 85 ASP A C 1
ATOM 664 O O . ASP A 1 85 ? -32.718 6.139 57.233 1.00 96.06 85 ASP A O 1
ATOM 668 N N . TYR A 1 86 ? -34.388 5.729 55.813 1.00 96.94 86 TYR A N 1
ATOM 669 C CA . TYR A 1 86 ? -35.080 4.794 56.705 1.00 96.94 86 TYR A CA 1
ATOM 670 C C . TYR A 1 86 ? -34.229 3.590 57.138 1.00 96.94 86 TYR A C 1
ATOM 672 O O . TYR A 1 86 ? -34.119 3.322 58.335 1.00 96.94 86 TYR A O 1
ATOM 680 N N . TYR A 1 87 ? -33.609 2.861 56.204 1.00 95.81 87 TYR A N 1
ATOM 681 C CA . TYR A 1 87 ? -32.819 1.666 56.533 1.00 95.81 87 TYR A CA 1
ATOM 682 C C . TYR A 1 87 ? -31.619 1.941 57.457 1.00 95.81 87 TYR A C 1
ATOM 684 O O . TYR A 1 87 ? -31.508 1.255 58.483 1.00 95.81 87 TYR A O 1
ATOM 692 N N . PRO A 1 88 ? -30.741 2.928 57.173 1.00 95.00 88 PRO A N 1
ATOM 693 C CA . PRO A 1 88 ? -29.625 3.228 58.066 1.00 95.00 88 PRO A CA 1
ATOM 694 C C . PRO A 1 88 ? -30.098 3.716 59.440 1.00 95.00 88 PRO A C 1
ATOM 696 O O . PRO A 1 88 ? -29.502 3.341 60.453 1.00 95.00 88 PRO A O 1
ATOM 699 N N . THR A 1 89 ? -31.180 4.497 59.509 1.00 95.25 89 THR A N 1
ATOM 700 C CA . THR A 1 89 ? -31.732 4.965 60.789 1.00 95.25 89 THR A CA 1
ATOM 701 C C . THR A 1 89 ? -32.375 3.828 61.582 1.00 95.25 89 THR A C 1
ATOM 703 O O . THR A 1 89 ? -32.142 3.718 62.786 1.00 95.25 89 THR A O 1
ATOM 706 N N . TYR A 1 90 ? -33.076 2.902 60.922 1.00 95.25 90 TYR A N 1
ATOM 707 C CA . TYR A 1 90 ? -33.583 1.685 61.558 1.00 95.25 90 TYR A CA 1
ATOM 708 C C . TYR A 1 90 ? -32.451 0.862 62.176 1.00 95.25 90 TYR A C 1
ATOM 710 O O . TYR A 1 90 ? -32.540 0.462 63.335 1.00 95.25 90 TYR A O 1
ATOM 718 N N . ALA A 1 91 ? -31.352 0.644 61.448 1.00 94.56 91 ALA A N 1
ATOM 719 C CA . ALA A 1 91 ? -30.215 -0.102 61.982 1.00 94.56 91 ALA A CA 1
ATOM 720 C C . ALA A 1 91 ? -29.566 0.577 63.196 1.00 94.56 91 ALA A C 1
ATOM 722 O O . ALA A 1 91 ? -29.122 -0.120 64.111 1.00 94.56 91 ALA A O 1
ATOM 723 N N . LYS A 1 92 ? -29.513 1.917 63.233 1.00 95.12 92 LYS A N 1
ATOM 724 C CA . LYS A 1 92 ? -29.051 2.660 64.416 1.00 95.12 92 LYS A CA 1
ATOM 725 C C . LYS A 1 92 ? -29.994 2.455 65.602 1.00 95.12 92 LYS A C 1
ATOM 727 O O . LYS A 1 92 ? -29.519 2.111 66.678 1.00 95.12 92 LYS A O 1
ATOM 732 N N . ALA A 1 93 ? -31.301 2.605 65.394 1.00 93.88 93 ALA A N 1
ATOM 733 C CA . ALA A 1 93 ? -32.307 2.462 66.445 1.00 93.88 93 ALA A CA 1
ATOM 734 C C . ALA A 1 93 ? -32.369 1.030 67.007 1.00 93.88 93 ALA A C 1
ATOM 736 O O . ALA A 1 93 ? -32.431 0.837 68.217 1.00 93.88 93 ALA A O 1
ATOM 737 N N . VAL A 1 94 ? -32.273 0.005 66.152 1.00 92.69 94 VAL A N 1
ATOM 738 C CA . VAL A 1 94 ? -32.240 -1.407 66.584 1.00 92.69 94 VAL A CA 1
ATOM 739 C C . VAL A 1 94 ? -30.996 -1.730 67.412 1.00 92.69 94 VAL A C 1
ATOM 741 O O . VAL A 1 94 ? -31.086 -2.510 68.356 1.00 92.69 94 VAL A O 1
ATOM 744 N N . LYS A 1 95 ? -29.838 -1.144 67.081 1.00 92.56 95 LYS A N 1
ATOM 745 C CA . LYS A 1 95 ? -28.624 -1.252 67.912 1.00 92.56 95 LYS A CA 1
ATOM 746 C C . LYS A 1 95 ? -28.723 -0.451 69.214 1.00 92.56 95 LYS A C 1
ATOM 748 O O . LYS A 1 95 ? -27.939 -0.703 70.125 1.00 92.56 95 LYS A O 1
ATOM 753 N N . GLY A 1 96 ? -29.615 0.534 69.254 1.00 90.12 96 GLY A N 1
ATOM 754 C CA . GLY A 1 96 ? -29.906 1.365 70.410 1.00 90.12 96 GLY A CA 1
ATOM 755 C C . GLY A 1 96 ? -30.940 0.728 71.335 1.00 90.12 96 GLY A C 1
ATOM 756 O O . GLY A 1 96 ? -30.903 -0.465 71.631 1.00 90.12 96 GLY A O 1
ATOM 757 N N . SER A 1 97 ? -31.863 1.551 71.817 1.00 92.75 97 SER A N 1
ATOM 758 C CA . SER A 1 97 ? -32.870 1.176 72.811 1.00 92.75 97 SER A CA 1
ATOM 759 C C . SER A 1 97 ? -34.199 0.739 72.196 1.00 92.75 97 SER A C 1
ATOM 761 O O . SER A 1 97 ? -35.102 0.369 72.945 1.00 92.75 97 SER A O 1
ATOM 763 N N . LEU A 1 98 ? -34.349 0.744 70.863 1.00 93.31 98 LEU A N 1
ATOM 764 C CA . LEU A 1 98 ? -35.606 0.359 70.207 1.00 93.31 98 LEU A CA 1
ATOM 765 C C . LEU A 1 98 ? -36.134 -1.015 70.663 1.00 93.31 98 LEU A C 1
ATOM 767 O O . LEU A 1 98 ? -37.322 -1.085 70.980 1.00 93.31 98 LEU A O 1
ATOM 771 N N . PRO A 1 99 ? -35.318 -2.092 70.761 1.00 93.56 99 PRO A N 1
ATOM 772 C CA . PRO A 1 99 ? -35.824 -3.388 71.217 1.00 93.56 99 PRO A CA 1
ATOM 773 C C . PRO A 1 99 ? -36.334 -3.349 72.663 1.00 93.56 99 PRO A C 1
ATOM 775 O O . PRO A 1 99 ? -37.376 -3.927 72.961 1.00 93.56 99 PRO A O 1
ATOM 778 N N . ALA A 1 100 ? -35.633 -2.636 73.553 1.00 91.38 100 ALA A N 1
ATOM 779 C CA . ALA A 1 100 ? -36.036 -2.479 74.951 1.00 91.38 100 ALA A CA 1
ATOM 780 C C . ALA A 1 100 ? -37.343 -1.679 75.071 1.00 91.38 100 ALA A C 1
ATOM 782 O O . ALA A 1 100 ? -38.262 -2.107 75.764 1.00 91.38 100 ALA A O 1
ATOM 783 N N . ILE A 1 101 ? -37.463 -0.581 74.316 1.00 92.50 101 ILE A N 1
ATOM 784 C CA . ILE A 1 101 ? -38.675 0.243 74.251 1.00 92.50 101 ILE A CA 1
ATOM 785 C C . ILE A 1 101 ? -39.870 -0.575 73.752 1.00 92.50 101 ILE A C 1
ATOM 787 O O . ILE A 1 101 ? -40.944 -0.497 74.348 1.00 92.50 101 ILE A O 1
ATOM 791 N N . CYS A 1 102 ? -39.696 -1.368 72.689 1.00 92.88 102 CYS A N 1
ATOM 792 C CA . CYS A 1 102 ? -40.768 -2.208 72.151 1.00 92.88 102 CYS A CA 1
ATOM 793 C C . CYS A 1 102 ? -41.221 -3.264 73.168 1.00 92.88 102 CYS A C 1
ATOM 795 O O . CYS A 1 102 ? -42.421 -3.421 73.379 1.00 92.88 102 CYS A O 1
ATOM 797 N N . ASN A 1 103 ? -40.275 -3.936 73.835 1.00 91.56 103 ASN A N 1
ATOM 798 C CA . ASN A 1 103 ? -40.576 -4.968 74.829 1.00 91.56 103 ASN A CA 1
ATOM 799 C C . ASN A 1 103 ? -41.313 -4.405 76.053 1.00 91.56 103 ASN A C 1
ATOM 801 O O . ASN A 1 103 ? -42.306 -4.980 76.481 1.00 91.56 103 ASN A O 1
ATOM 805 N N . GLU A 1 104 ? -40.853 -3.280 76.607 1.00 90.00 104 GLU A N 1
ATOM 806 C CA . GLU A 1 104 ? -41.458 -2.672 77.803 1.00 90.00 104 GLU A CA 1
ATOM 807 C C . GLU A 1 104 ? -42.854 -2.089 77.554 1.00 90.00 104 GLU A C 1
ATOM 809 O O . GLU A 1 104 ? -43.654 -2.002 78.481 1.00 90.00 104 GLU A O 1
ATOM 814 N N . ASN A 1 105 ? -43.149 -1.681 76.317 1.00 89.00 105 ASN A N 1
ATOM 815 C CA . ASN A 1 105 ? -44.430 -1.074 75.946 1.00 89.00 105 ASN A CA 1
ATOM 816 C C . ASN A 1 105 ? -45.368 -2.046 75.212 1.00 89.00 105 ASN A C 1
ATOM 818 O O . ASN A 1 105 ? -46.414 -1.614 74.727 1.00 89.00 105 ASN A O 1
ATOM 822 N N . GLU A 1 106 ? -44.993 -3.328 75.119 1.00 90.00 106 GLU A N 1
ATOM 823 C CA . GLU A 1 106 ? -45.742 -4.384 74.422 1.00 90.00 106 GLU A CA 1
ATOM 824 C C . GLU A 1 106 ? -46.077 -4.023 72.958 1.00 90.00 106 GLU A C 1
ATOM 826 O O . GLU A 1 106 ? -47.167 -4.298 72.455 1.00 90.00 106 GLU A O 1
ATOM 831 N N . ILE A 1 107 ? -45.138 -3.377 72.256 1.00 91.75 107 ILE A N 1
ATOM 832 C CA . ILE A 1 107 ? -45.312 -2.946 70.862 1.00 91.75 107 ILE A CA 1
ATOM 833 C C . ILE A 1 107 ? -44.703 -3.991 69.926 1.00 91.75 107 ILE A C 1
ATOM 835 O O . ILE A 1 107 ? -43.484 -4.169 69.890 1.00 91.75 107 ILE A O 1
ATOM 839 N N . ASP A 1 108 ? -45.534 -4.622 69.095 1.00 90.31 108 ASP A N 1
ATOM 840 C CA . ASP A 1 108 ? -45.046 -5.374 67.938 1.00 90.31 108 ASP A CA 1
ATOM 841 C C . ASP A 1 108 ? -44.609 -4.398 66.837 1.00 90.31 108 ASP A C 1
ATOM 843 O O . ASP A 1 108 ? -45.417 -3.659 66.270 1.00 90.31 108 ASP A O 1
ATOM 847 N N . PHE A 1 109 ? -43.312 -4.381 66.530 1.00 91.94 109 PHE A N 1
ATOM 848 C CA . PHE A 1 109 ? -42.757 -3.500 65.504 1.00 91.94 109 PHE A CA 1
ATOM 849 C C . PHE A 1 109 ? -42.987 -4.027 64.075 1.00 91.94 109 PHE A C 1
ATOM 851 O O . PHE A 1 109 ? -42.832 -3.278 63.106 1.00 91.94 109 PHE A O 1
ATOM 858 N N . ALA A 1 110 ? -43.346 -5.306 63.898 1.00 90.75 110 ALA A N 1
ATOM 859 C CA . ALA A 1 110 ? -43.490 -5.909 62.574 1.00 90.75 110 ALA A CA 1
ATOM 860 C C . ALA A 1 110 ? -44.569 -5.233 61.697 1.00 90.75 110 ALA A C 1
ATOM 862 O O . ALA A 1 110 ? -44.252 -4.926 60.546 1.00 90.75 110 ALA A O 1
ATOM 863 N N . PRO A 1 111 ? -45.775 -4.888 62.195 1.00 91.56 111 PRO A N 1
ATOM 864 C CA . PRO A 1 111 ? -46.778 -4.163 61.411 1.00 91.56 111 PRO A CA 1
ATOM 865 C C . PRO A 1 111 ? -46.328 -2.760 60.980 1.00 91.56 111 PRO A C 1
ATOM 867 O O . PRO A 1 111 ? -46.608 -2.330 59.860 1.00 91.56 111 PRO A O 1
ATOM 870 N N . LEU A 1 112 ? -45.587 -2.042 61.834 1.00 92.50 112 LEU A N 1
ATOM 871 C CA . LEU A 1 112 ? -45.051 -0.719 61.494 1.00 92.50 112 LEU A CA 1
ATOM 872 C C . LEU A 1 112 ? -43.990 -0.827 60.392 1.00 92.50 112 LEU A C 1
ATOM 874 O O . LEU A 1 112 ? -43.911 0.022 59.497 1.00 92.50 112 LEU A O 1
ATOM 878 N N . ARG A 1 113 ? -43.188 -1.894 60.448 1.00 92.50 113 ARG A N 1
ATOM 879 C CA . ARG A 1 113 ? -42.196 -2.235 59.433 1.00 92.50 113 ARG A CA 1
ATOM 880 C C . ARG A 1 113 ? -42.864 -2.530 58.088 1.00 92.50 113 ARG A C 1
ATOM 882 O O . ARG A 1 113 ? -42.497 -1.919 57.090 1.00 92.50 113 ARG A O 1
ATOM 889 N N . GLU A 1 114 ? -43.880 -3.392 58.085 1.00 92.06 114 GLU A N 1
ATOM 890 C CA . GLU A 1 114 ? -44.676 -3.756 56.903 1.00 92.06 114 GLU A CA 1
ATOM 891 C C . GLU A 1 114 ? -45.289 -2.514 56.238 1.00 92.06 114 GLU A C 1
ATOM 893 O O . GLU A 1 114 ? -45.132 -2.285 55.036 1.00 92.06 114 GLU A O 1
ATOM 898 N N . ARG A 1 115 ? -45.920 -1.649 57.044 1.00 93.50 115 ARG A N 1
ATOM 899 C CA . ARG A 1 115 ? -46.505 -0.389 56.577 1.00 93.50 115 ARG A CA 1
ATOM 900 C C . ARG A 1 115 ? -45.460 0.520 55.938 1.00 93.50 115 ARG A C 1
ATOM 902 O O . ARG A 1 115 ? -45.693 1.054 54.857 1.00 93.50 115 ARG A O 1
ATOM 909 N N . THR A 1 116 ? -44.312 0.695 56.590 1.00 95.62 116 THR A N 1
ATOM 910 C CA . THR A 1 116 ? -43.231 1.546 56.070 1.00 95.62 116 THR A CA 1
ATOM 911 C C . THR A 1 116 ? -42.651 0.992 54.775 1.00 95.62 116 THR A C 1
ATOM 913 O O . THR A 1 116 ? -42.462 1.740 53.821 1.00 95.62 116 THR A O 1
ATOM 916 N N . ASN A 1 117 ? -42.450 -0.323 54.702 1.00 95.50 117 ASN A N 1
ATOM 917 C CA . ASN A 1 117 ? -41.983 -0.995 53.496 1.00 95.50 117 ASN A CA 1
ATOM 918 C C . ASN A 1 117 ? -42.937 -0.780 52.317 1.00 95.50 117 ASN A C 1
ATOM 920 O O . ASN A 1 117 ? -42.478 -0.452 51.224 1.00 95.50 117 ASN A O 1
ATOM 924 N N . LYS A 1 118 ? -44.253 -0.883 52.539 1.00 94.88 118 LYS A N 1
ATOM 925 C CA . LYS A 1 118 ? -45.254 -0.607 51.501 1.00 94.88 118 LYS A CA 1
ATOM 926 C C . LYS A 1 118 ? -45.145 0.823 50.963 1.00 94.88 118 LYS A C 1
ATOM 928 O O . LYS A 1 118 ? -45.135 1.016 49.751 1.00 94.88 118 LYS A O 1
ATOM 933 N N . VAL A 1 119 ? -44.999 1.805 51.851 1.00 96.25 119 VAL A N 1
ATOM 934 C CA . VAL A 1 119 ? -44.841 3.215 51.462 1.00 96.25 119 VAL A CA 1
ATOM 935 C C . VAL A 1 119 ? -43.542 3.441 50.687 1.00 96.25 119 VAL A C 1
ATOM 937 O O . VAL A 1 119 ? -43.558 4.107 49.660 1.00 96.25 119 VAL A O 1
ATOM 940 N N . ILE A 1 120 ? -42.421 2.853 51.117 1.00 97.38 120 ILE A N 1
ATOM 941 C CA . ILE A 1 120 ? -41.144 2.936 50.385 1.00 97.38 120 ILE A CA 1
ATOM 942 C C . ILE A 1 120 ? -41.291 2.370 48.966 1.00 97.38 120 ILE A C 1
ATOM 944 O O . ILE A 1 120 ? -40.792 2.958 48.006 1.00 97.38 120 ILE A O 1
ATOM 948 N N . THR A 1 121 ? -42.012 1.258 48.817 1.00 96.00 121 THR A N 1
ATOM 949 C CA . THR A 1 121 ? -42.328 0.686 47.506 1.00 96.00 121 THR A CA 1
ATOM 950 C C . THR A 1 121 ? -43.193 1.625 46.657 1.00 96.00 121 THR A C 1
ATOM 952 O O . THR A 1 121 ? -42.911 1.798 45.473 1.00 96.00 121 THR A O 1
ATOM 955 N N . GLU A 1 122 ? -44.212 2.265 47.234 1.00 95.44 122 GLU A N 1
ATOM 956 C CA . GLU A 1 122 ? -45.027 3.269 46.534 1.00 95.44 122 GLU A CA 1
ATOM 957 C C . GLU A 1 122 ? -44.178 4.465 46.073 1.00 95.44 122 GLU A C 1
ATOM 959 O O . GLU A 1 122 ? -44.234 4.818 44.894 1.00 95.44 122 GLU A O 1
ATOM 964 N N . VAL A 1 123 ? -43.314 5.004 46.944 1.00 96.81 123 VAL A N 1
ATOM 965 C CA . VAL A 1 123 ? -42.368 6.089 46.617 1.00 96.81 123 VAL A CA 1
ATOM 966 C C . VAL A 1 123 ? -41.472 5.700 45.442 1.00 96.81 123 VAL A C 1
ATOM 968 O O . VAL A 1 123 ? -41.335 6.470 44.490 1.00 96.81 123 VAL A O 1
ATOM 971 N N . LEU A 1 124 ? -40.893 4.496 45.465 1.00 97.38 124 LEU A N 1
ATOM 972 C CA . LEU A 1 124 ? -40.051 4.003 44.373 1.00 97.38 124 LEU A CA 1
ATOM 973 C C . LEU A 1 124 ? -40.822 3.873 43.051 1.00 97.38 124 LEU A C 1
ATOM 975 O O . LEU A 1 124 ? -40.292 4.186 41.984 1.00 97.38 124 LEU A O 1
ATOM 979 N N . ASN A 1 125 ? -42.080 3.440 43.101 1.00 93.81 125 ASN A N 1
ATOM 980 C CA . ASN A 1 125 ? -42.892 3.280 41.899 1.00 93.81 125 ASN A CA 1
ATOM 981 C C . ASN A 1 125 ? -43.254 4.625 41.253 1.00 93.81 125 ASN A C 1
ATOM 983 O O . ASN A 1 125 ? -43.272 4.717 40.019 1.00 93.81 125 ASN A O 1
ATOM 987 N N . THR A 1 126 ? -43.508 5.659 42.063 1.00 94.00 126 THR A N 1
ATOM 988 C CA . THR A 1 126 ? -43.945 6.987 41.599 1.00 94.00 126 THR A CA 1
ATOM 989 C C . THR A 1 126 ? -42.807 7.972 41.339 1.00 94.00 126 THR A C 1
ATOM 991 O O . THR A 1 126 ? -43.033 8.999 40.698 1.00 94.00 126 THR A O 1
ATOM 994 N N . THR A 1 127 ? -41.594 7.706 41.833 1.00 95.19 127 THR A N 1
ATOM 995 C CA . THR A 1 127 ? -40.469 8.635 41.678 1.00 95.19 127 THR A CA 1
ATOM 996 C C . THR A 1 127 ? -40.019 8.769 40.220 1.00 95.19 127 THR A C 1
ATOM 998 O O . THR A 1 127 ? -40.047 7.808 39.448 1.00 95.19 127 THR A O 1
ATOM 1001 N N . GLN A 1 128 ? -39.555 9.966 39.851 1.00 93.25 128 GLN A N 1
ATOM 1002 C CA . GLN A 1 128 ? -38.883 10.204 38.567 1.00 93.25 128 GLN A CA 1
ATOM 1003 C C . GLN A 1 128 ? -37.408 9.774 38.613 1.00 93.25 128 GLN A C 1
ATOM 1005 O O . GLN A 1 128 ? -36.860 9.332 37.608 1.00 93.25 128 GLN A O 1
ATOM 1010 N N . ASP A 1 129 ? -36.774 9.831 39.788 1.00 94.44 129 ASP A N 1
ATOM 1011 C CA . ASP A 1 129 ? -35.366 9.468 39.988 1.00 94.44 129 ASP A CA 1
ATOM 1012 C C . ASP A 1 129 ? -35.218 8.000 40.423 1.00 94.44 129 ASP A C 1
ATOM 1014 O O . ASP A 1 129 ? -34.684 7.666 41.486 1.00 94.44 129 ASP A O 1
ATOM 1018 N N . LYS A 1 130 ? -35.749 7.094 39.593 1.00 95.25 130 LYS A N 1
ATOM 1019 C CA . LYS A 1 130 ? -35.703 5.645 39.857 1.00 95.25 130 LYS A CA 1
ATOM 1020 C C . LYS A 1 130 ? -34.270 5.127 39.917 1.00 95.25 130 LYS A C 1
ATOM 1022 O O . LYS A 1 130 ? -33.987 4.204 40.678 1.00 95.25 130 LYS A O 1
ATOM 1027 N N . LEU A 1 131 ? -33.373 5.733 39.137 1.00 93.50 131 LEU A N 1
ATOM 1028 C CA . LEU A 1 131 ? -31.963 5.374 39.035 1.00 93.50 131 LEU A CA 1
ATOM 1029 C C . LEU A 1 131 ? -31.253 5.514 40.391 1.00 93.50 131 LEU A C 1
ATOM 1031 O O . LEU A 1 131 ? -30.646 4.554 40.865 1.00 93.50 131 LEU A O 1
ATOM 1035 N N . THR A 1 132 ? -31.365 6.686 41.021 1.00 95.62 132 THR A N 1
ATOM 1036 C CA . THR A 1 132 ? -30.680 6.986 42.284 1.00 95.62 132 THR A CA 1
ATOM 1037 C C . THR A 1 132 ? -31.370 6.314 43.462 1.00 95.62 132 THR A C 1
ATOM 1039 O O . THR A 1 132 ? -30.704 5.670 44.275 1.00 95.62 132 THR A O 1
ATOM 1042 N N . LEU A 1 133 ? -32.704 6.408 43.541 1.00 97.31 133 LEU A N 1
ATOM 1043 C CA . LEU A 1 133 ? -33.439 5.901 44.697 1.00 97.31 133 LEU A CA 1
ATOM 1044 C C . LEU A 1 133 ? -33.330 4.376 44.819 1.00 97.31 133 LEU A C 1
ATOM 1046 O O . LEU A 1 133 ? -33.046 3.876 45.903 1.00 97.31 133 LEU A O 1
ATOM 1050 N N . SER A 1 134 ? -33.498 3.624 43.726 1.00 97.38 134 SER A N 1
ATOM 1051 C CA . SER A 1 134 ? -33.384 2.156 43.777 1.00 97.38 134 SER A CA 1
ATOM 1052 C C . SER A 1 134 ? -32.010 1.700 44.281 1.00 97.38 134 SER A C 1
ATOM 1054 O O . SER A 1 134 ? -31.934 0.805 45.122 1.00 97.38 134 SER A O 1
ATOM 1056 N N . LYS A 1 135 ? -30.927 2.362 43.847 1.00 96.50 135 LYS A N 1
ATOM 1057 C CA . LYS A 1 135 ? -29.564 2.088 44.317 1.00 96.50 135 LYS A CA 1
ATOM 1058 C C . LYS A 1 135 ? -29.417 2.356 45.815 1.00 96.50 135 LYS A C 1
ATOM 1060 O O . LYS A 1 135 ? -28.941 1.485 46.540 1.00 96.50 135 LYS A O 1
ATOM 1065 N N . GLN A 1 136 ? -29.887 3.513 46.284 1.00 96.88 136 GLN A N 1
ATOM 1066 C CA . GLN A 1 136 ? -29.859 3.872 47.705 1.00 96.88 136 GLN A CA 1
ATOM 1067 C C . GLN A 1 136 ? -30.651 2.884 48.569 1.00 96.88 136 GLN A C 1
ATOM 1069 O O . GLN A 1 136 ? -30.190 2.513 49.645 1.00 96.88 136 GLN A O 1
ATOM 1074 N N . LEU A 1 137 ? -31.810 2.417 48.099 1.00 97.38 137 LEU A N 1
ATOM 1075 C CA . LEU A 1 137 ? -32.623 1.435 48.817 1.00 97.38 137 LEU A CA 1
ATOM 1076 C C . LEU A 1 137 ? -31.929 0.065 48.899 1.00 97.38 137 LEU A C 1
ATOM 1078 O O . LEU A 1 137 ? -31.887 -0.526 49.978 1.00 97.38 137 LEU A O 1
ATOM 1082 N N . ILE A 1 138 ? -31.330 -0.414 47.802 1.00 96.56 138 ILE A N 1
ATOM 1083 C CA . ILE A 1 138 ? -30.564 -1.674 47.771 1.00 96.56 138 ILE A CA 1
ATOM 1084 C C . ILE A 1 138 ? -29.357 -1.597 48.716 1.00 96.56 138 ILE A C 1
ATOM 1086 O O . ILE A 1 138 ? -29.165 -2.472 49.566 1.00 96.56 138 ILE A O 1
ATOM 1090 N N . GLU A 1 139 ? -28.534 -0.555 48.581 1.00 96.00 139 GLU A N 1
ATOM 1091 C CA . GLU A 1 139 ? -27.332 -0.357 49.397 1.00 96.00 139 GLU A CA 1
ATOM 1092 C C . GLU A 1 139 ? -27.687 -0.134 50.870 1.00 96.00 139 GLU A C 1
ATOM 1094 O O . GLU A 1 139 ? -27.071 -0.732 51.758 1.00 96.00 139 GLU A O 1
ATOM 1099 N N . GLY A 1 140 ? -28.716 0.672 51.137 1.00 95.19 140 GLY A N 1
ATOM 1100 C CA . GLY A 1 140 ? -29.230 0.961 52.470 1.00 95.19 140 GLY A CA 1
ATOM 1101 C C . GLY A 1 140 ? -29.721 -0.297 53.175 1.00 95.19 140 GLY A C 1
ATOM 1102 O O . GLY A 1 140 ? -29.283 -0.575 54.291 1.00 95.19 140 GLY A O 1
ATOM 1103 N N . ALA A 1 141 ? -30.554 -1.108 52.519 1.00 94.56 141 ALA A N 1
ATOM 1104 C CA . ALA A 1 141 ? -31.059 -2.354 53.090 1.00 94.56 141 ALA A CA 1
ATOM 1105 C C . ALA A 1 141 ? -29.928 -3.362 53.366 1.00 94.56 141 ALA A C 1
ATOM 1107 O O . ALA A 1 141 ? -29.863 -3.935 54.460 1.00 94.56 141 ALA A O 1
ATOM 1108 N N . LYS A 1 142 ? -28.994 -3.537 52.415 1.00 94.31 142 LYS A N 1
ATOM 1109 C CA . LYS A 1 142 ? -27.849 -4.454 52.555 1.00 94.31 142 LYS A CA 1
ATOM 1110 C C . LYS A 1 142 ? -26.892 -4.041 53.668 1.00 94.31 142 LYS A C 1
ATOM 1112 O O . LYS A 1 142 ? -26.585 -4.849 54.544 1.00 94.31 142 LYS A O 1
ATOM 1117 N N . SER A 1 143 ? -26.421 -2.795 53.644 1.00 94.06 143 SER A N 1
ATOM 1118 C CA . SER A 1 143 ? -25.459 -2.273 54.628 1.00 94.06 143 SER A CA 1
ATOM 1119 C C . SER A 1 143 ? -26.031 -2.272 56.048 1.00 94.06 143 SER A C 1
ATOM 1121 O O . SER A 1 143 ? -25.314 -2.537 57.015 1.00 94.06 143 SER A O 1
ATOM 1123 N N . SER A 1 144 ? -27.342 -2.060 56.163 1.00 91.75 144 SER A N 1
ATOM 1124 C CA . SER A 1 144 ? -28.078 -2.051 57.427 1.00 91.75 144 SER A CA 1
ATOM 1125 C C . SER A 1 144 ? -28.442 -3.447 57.941 1.00 91.75 144 SER A C 1
ATOM 1127 O O . SER A 1 144 ? -28.919 -3.557 59.069 1.00 91.75 144 SER A O 1
ATOM 1129 N N . LYS A 1 145 ? -28.228 -4.511 57.147 1.00 90.88 145 LYS A N 1
ATOM 1130 C CA . LYS A 1 145 ? -28.721 -5.877 57.424 1.00 90.88 145 LYS A CA 1
ATOM 1131 C C . LYS A 1 145 ? -30.218 -5.890 57.763 1.00 90.88 145 LYS A C 1
ATOM 1133 O O . LYS A 1 145 ? -30.661 -6.587 58.675 1.00 90.88 145 LYS A O 1
ATOM 1138 N N . TYR A 1 146 ? -30.984 -5.059 57.063 1.00 93.25 146 TYR A N 1
ATOM 1139 C CA . TYR A 1 146 ? -32.403 -4.873 57.328 1.00 93.25 146 TYR A CA 1
ATOM 1140 C C . TYR A 1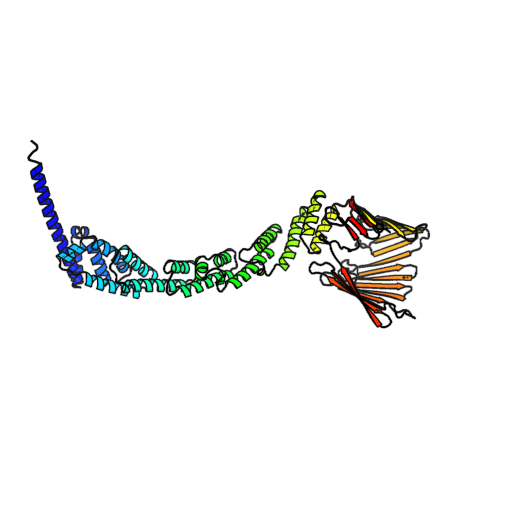 146 ? -33.203 -6.125 56.905 1.00 93.25 146 TYR A C 1
ATOM 1142 O O . TYR A 1 146 ? -32.936 -6.661 55.827 1.00 93.25 146 TYR A O 1
ATOM 1150 N N . PRO A 1 147 ? -34.187 -6.597 57.702 1.00 90.69 147 PRO A N 1
ATOM 1151 C CA . PRO A 1 147 ? -34.986 -7.785 57.390 1.00 90.69 147 PRO A CA 1
ATOM 1152 C C . PRO A 1 147 ? -36.060 -7.480 56.330 1.00 90.69 147 PRO A C 1
ATOM 1154 O O . PRO A 1 147 ? -37.255 -7.428 56.624 1.00 90.69 147 PRO A O 1
ATOM 1157 N N . ILE A 1 148 ? -35.622 -7.234 55.096 1.00 92.31 148 ILE A N 1
ATOM 1158 C CA . ILE A 1 148 ? -36.482 -7.029 53.926 1.00 92.31 148 ILE A CA 1
ATOM 1159 C C . ILE A 1 148 ? -36.933 -8.374 53.349 1.00 92.31 148 ILE A C 1
ATOM 1161 O O . ILE A 1 148 ? -36.184 -9.352 53.376 1.00 92.31 148 ILE A O 1
ATOM 1165 N N . SER A 1 149 ? -38.158 -8.436 52.824 1.00 92.56 149 SER A N 1
ATOM 1166 C CA . SER A 1 149 ? -38.628 -9.630 52.122 1.00 92.56 149 SER A CA 1
ATOM 1167 C C . SER A 1 149 ? -37.898 -9.792 50.786 1.00 92.56 149 SER A C 1
ATOM 1169 O O . SER A 1 149 ? -37.539 -8.805 50.138 1.00 92.56 149 SER A O 1
ATOM 1171 N N . GLN A 1 150 ? -37.714 -11.040 50.344 1.00 93.00 150 GLN A N 1
ATOM 1172 C CA . GLN A 1 150 ? -37.080 -11.310 49.051 1.00 93.00 150 GLN A CA 1
ATOM 1173 C C . GLN A 1 150 ? -37.842 -10.623 47.909 1.00 93.00 150 GLN A C 1
ATOM 1175 O O . GLN A 1 150 ? -37.235 -9.922 47.112 1.00 93.00 150 GLN A O 1
ATOM 1180 N N . ALA A 1 151 ? -39.177 -10.704 47.915 1.00 94.12 151 ALA A N 1
ATOM 1181 C CA . ALA A 1 151 ? -40.024 -10.073 46.903 1.00 94.12 151 ALA A CA 1
ATOM 1182 C C . ALA A 1 151 ? -39.835 -8.547 46.812 1.00 94.12 151 ALA A C 1
ATOM 1184 O O . ALA A 1 151 ? -39.857 -7.981 45.721 1.00 94.12 151 ALA A O 1
ATOM 1185 N N . GLN A 1 152 ? -39.638 -7.863 47.944 1.00 94.12 152 GLN A N 1
ATOM 1186 C CA . GLN A 1 152 ? -39.410 -6.420 47.936 1.00 94.12 152 GLN A CA 1
ATOM 1187 C C . GLN A 1 152 ? -37.996 -6.070 47.456 1.00 94.12 152 GLN A C 1
ATOM 1189 O O . GLN A 1 152 ? -37.828 -5.116 46.697 1.00 94.12 152 GLN A O 1
ATOM 1194 N N . MET A 1 153 ? -36.986 -6.852 47.847 1.00 95.38 153 MET A N 1
ATOM 1195 C CA . MET A 1 153 ? -35.625 -6.677 47.336 1.00 95.38 153 MET A CA 1
ATOM 1196 C C . MET A 1 153 ? -35.559 -6.926 45.819 1.00 95.38 153 MET A C 1
ATOM 1198 O O . MET A 1 153 ? -34.936 -6.146 45.100 1.00 95.38 153 MET A O 1
ATOM 1202 N N . ASP A 1 154 ? -36.247 -7.958 45.323 1.00 94.81 154 ASP A N 1
ATOM 1203 C CA . ASP A 1 154 ? -36.350 -8.270 43.893 1.00 94.81 154 ASP A CA 1
ATOM 1204 C C . ASP A 1 154 ? -36.983 -7.108 43.116 1.00 94.81 154 ASP A C 1
ATOM 1206 O O . ASP A 1 154 ? -36.502 -6.747 42.043 1.00 94.81 154 ASP A O 1
ATOM 1210 N N . LEU A 1 155 ? -38.006 -6.453 43.679 1.00 95.62 155 LEU A N 1
ATOM 1211 C CA . LEU A 1 155 ? -38.607 -5.257 43.086 1.00 95.62 155 LEU A CA 1
ATOM 1212 C C . LEU A 1 155 ? -37.612 -4.090 42.984 1.00 95.62 155 LEU A C 1
ATOM 1214 O O . LEU A 1 155 ? -37.604 -3.376 41.976 1.00 95.62 155 LEU A O 1
ATOM 1218 N N . PHE A 1 156 ? -36.775 -3.877 44.004 1.00 96.44 156 PHE A N 1
ATOM 1219 C CA . PHE A 1 156 ? -35.753 -2.828 43.963 1.00 96.44 156 PHE A CA 1
ATOM 1220 C C . PHE A 1 156 ? -34.722 -3.105 42.870 1.00 96.44 156 PHE A C 1
ATOM 1222 O O . PHE A 1 156 ? -34.394 -2.199 42.102 1.00 96.44 156 PHE A O 1
ATOM 1229 N N . TYR A 1 157 ? -34.268 -4.355 42.758 1.00 95.88 157 TYR A N 1
ATOM 1230 C CA . TYR A 1 157 ? -33.359 -4.785 41.699 1.00 95.88 157 TYR A CA 1
ATOM 1231 C C . TYR A 1 157 ? -33.961 -4.636 40.308 1.00 95.88 157 TYR A C 1
ATOM 1233 O O . TYR A 1 157 ? -33.323 -4.050 39.438 1.00 95.88 157 TYR A O 1
ATOM 1241 N N . LEU A 1 158 ? -35.201 -5.086 40.120 1.00 95.69 158 LEU A N 1
ATOM 1242 C CA . LEU A 1 158 ? -35.915 -4.958 38.856 1.00 95.69 158 LEU A CA 1
ATOM 1243 C C . LEU A 1 158 ? -36.043 -3.488 38.439 1.00 95.69 158 LEU A C 1
ATOM 1245 O O . LEU A 1 158 ? -35.722 -3.132 37.309 1.00 95.69 158 LEU A O 1
ATOM 1249 N N . THR A 1 159 ? -36.436 -2.619 39.377 1.00 96.44 159 THR A N 1
ATOM 1250 C CA . THR A 1 159 ? -36.578 -1.178 39.125 1.00 96.44 159 THR A CA 1
ATOM 1251 C C . THR A 1 159 ? -35.237 -0.526 38.787 1.00 96.44 159 THR A C 1
ATOM 1253 O O . THR A 1 159 ? -35.170 0.328 37.902 1.00 96.44 159 THR A O 1
ATOM 1256 N N . ARG A 1 160 ? -34.162 -0.923 39.482 1.00 96.44 160 ARG A N 1
ATOM 1257 C CA . ARG A 1 160 ? -32.800 -0.446 39.219 1.00 96.44 160 ARG A CA 1
ATOM 1258 C C . ARG A 1 160 ? -32.349 -0.830 37.817 1.00 96.44 160 ARG A C 1
ATOM 1260 O O . ARG A 1 160 ? -31.827 0.016 37.092 1.00 96.44 160 ARG A O 1
ATOM 1267 N N . GLU A 1 161 ? -32.554 -2.090 37.457 1.00 96.62 161 GLU A N 1
ATOM 1268 C CA . GLU A 1 161 ? -32.170 -2.630 36.163 1.00 96.62 161 GLU A CA 1
ATOM 1269 C C . GLU A 1 161 ? -32.949 -1.961 35.020 1.00 96.62 161 GLU A C 1
ATOM 1271 O O . GLU A 1 161 ? -32.348 -1.532 34.036 1.00 96.62 161 GLU A O 1
ATOM 1276 N N . ASP A 1 162 ? -34.265 -1.781 35.182 1.00 95.38 162 ASP A N 1
ATOM 1277 C CA . ASP A 1 162 ? -35.123 -1.050 34.239 1.00 95.38 162 ASP A CA 1
ATOM 1278 C C . ASP A 1 162 ? -34.673 0.397 34.041 1.00 95.38 162 ASP A C 1
ATOM 1280 O O . ASP A 1 162 ? -34.612 0.895 32.914 1.00 95.38 162 ASP A O 1
ATOM 1284 N N . ALA A 1 163 ? -34.325 1.079 35.134 1.00 94.12 163 ALA A N 1
ATOM 1285 C CA . ALA A 1 163 ? -33.838 2.448 35.073 1.00 94.12 163 ALA A CA 1
ATOM 1286 C C . ALA A 1 163 ? -32.483 2.546 34.353 1.00 94.12 163 ALA A C 1
ATOM 1288 O O . ALA A 1 163 ? -32.287 3.472 33.571 1.00 94.12 163 ALA A O 1
ATOM 1289 N N . LEU A 1 164 ? -31.561 1.600 34.579 1.00 94.31 164 LEU A N 1
ATOM 1290 C CA . LEU A 1 164 ? -30.276 1.558 33.868 1.00 94.31 164 LEU A CA 1
ATOM 1291 C C . LEU A 1 164 ? -30.438 1.266 32.379 1.00 94.31 164 LEU A C 1
ATOM 1293 O O . LEU A 1 164 ? -29.768 1.896 31.565 1.00 94.31 164 LEU A O 1
ATOM 1297 N N . MET A 1 165 ? -31.321 0.331 32.025 1.00 93.75 165 MET A N 1
ATOM 1298 C CA . MET A 1 165 ? -31.639 0.024 30.631 1.00 93.75 165 MET A CA 1
ATOM 1299 C C . MET A 1 165 ? -32.123 1.281 29.908 1.00 93.75 165 MET A C 1
ATOM 1301 O O . MET A 1 165 ? -31.580 1.651 28.869 1.00 93.75 165 MET A O 1
ATOM 1305 N N . LYS A 1 166 ? -33.099 1.980 30.494 1.00 91.31 166 LYS A N 1
ATOM 1306 C CA . LYS A 1 166 ? -33.629 3.220 29.925 1.00 91.31 166 LYS A CA 1
ATOM 1307 C C . LYS A 1 166 ? -32.558 4.312 29.829 1.00 91.31 166 LYS A C 1
ATOM 1309 O O . LYS A 1 166 ? -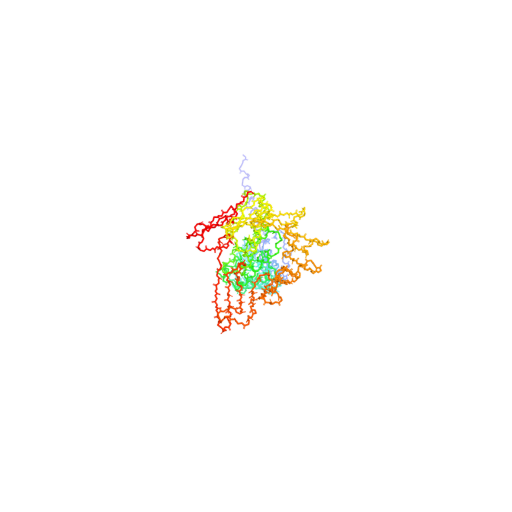32.487 5.024 28.831 1.00 91.31 166 LYS A O 1
ATOM 1314 N N . ASP A 1 167 ? -31.691 4.422 30.835 1.00 91.38 167 ASP A N 1
ATOM 1315 C CA . ASP A 1 167 ? -30.579 5.376 30.822 1.00 91.38 167 ASP A CA 1
ATOM 1316 C C . ASP A 1 167 ? -29.595 5.104 29.665 1.00 91.38 167 ASP A C 1
ATOM 1318 O O . ASP A 1 167 ? -29.102 6.054 29.042 1.00 91.38 167 ASP A O 1
ATOM 1322 N N . CYS A 1 168 ? -29.351 3.831 29.328 1.00 91.69 168 CYS A N 1
ATOM 1323 C CA . CYS A 1 168 ? -28.560 3.441 28.156 1.00 91.69 168 CYS A CA 1
ATOM 1324 C C . CYS A 1 168 ? -29.235 3.866 26.838 1.00 91.69 168 CYS A C 1
ATOM 1326 O O . CYS A 1 168 ? -28.555 4.395 25.959 1.00 91.69 168 CYS A O 1
ATOM 1328 N N . GLU A 1 169 ? -30.560 3.713 26.722 1.00 86.25 169 GLU A N 1
ATOM 1329 C CA . GLU A 1 169 ? -31.328 4.108 25.527 1.00 86.25 169 GLU A CA 1
ATOM 1330 C C . GLU A 1 169 ? -31.353 5.633 25.310 1.00 86.25 169 GLU A C 1
ATOM 1332 O O . GLU A 1 169 ? -31.265 6.102 24.176 1.00 86.25 169 GLU A O 1
ATOM 1337 N N . GLU A 1 170 ? -31.448 6.431 26.381 1.00 83.69 170 GLU A N 1
ATOM 1338 C CA . GLU A 1 170 ? -31.595 7.893 26.288 1.00 83.69 170 GLU A CA 1
ATOM 1339 C C . GLU A 1 170 ? -30.303 8.623 25.880 1.00 83.69 170 GLU A C 1
ATOM 1341 O O . GLU A 1 170 ? -30.357 9.678 25.243 1.00 83.69 170 GLU A O 1
ATOM 1346 N N . LYS A 1 171 ? -29.124 8.102 26.250 1.00 67.00 171 LYS A N 1
ATOM 1347 C CA . LYS A 1 171 ? -27.829 8.656 25.813 1.00 67.00 171 LYS A CA 1
ATOM 1348 C C . LYS A 1 171 ? -26.856 7.525 25.519 1.00 67.00 171 LYS A C 1
ATOM 1350 O O . LYS A 1 171 ? -26.221 6.998 26.427 1.00 67.00 171 LYS A O 1
ATOM 1355 N N . ASN A 1 172 ? -26.696 7.220 24.241 1.00 73.62 172 ASN A N 1
ATOM 1356 C CA . ASN A 1 172 ? -25.860 6.126 23.772 1.00 73.62 172 ASN A CA 1
ATOM 1357 C C . ASN A 1 172 ? -24.359 6.445 23.965 1.00 73.62 172 ASN A C 1
ATOM 1359 O O . ASN A 1 172 ? -23.735 7.069 23.109 1.00 73.62 172 ASN A O 1
ATOM 1363 N N . ASN A 1 173 ? -23.775 6.073 25.110 1.00 85.19 173 ASN A N 1
ATOM 1364 C CA . ASN A 1 173 ? -22.334 6.180 25.357 1.00 85.19 173 ASN A CA 1
ATOM 1365 C C . ASN A 1 173 ? -21.785 4.912 26.029 1.00 85.19 173 ASN A C 1
ATOM 1367 O O . ASN A 1 173 ? -22.500 4.223 26.754 1.00 85.19 173 ASN A O 1
ATOM 1371 N N . ALA A 1 174 ? -20.501 4.620 25.802 1.00 88.19 174 ALA A N 1
ATOM 1372 C CA . ALA A 1 174 ? -19.854 3.395 26.277 1.00 88.19 174 ALA A CA 1
ATOM 1373 C C . ALA A 1 174 ? -19.919 3.218 27.805 1.00 88.19 174 ALA A C 1
ATOM 1375 O O . ALA A 1 174 ? -20.205 2.125 28.291 1.00 88.19 174 ALA A O 1
ATOM 1376 N N . GLY A 1 175 ? -19.727 4.306 28.560 1.00 90.81 175 GLY A N 1
ATOM 1377 C CA . GLY A 1 175 ? -19.696 4.268 30.023 1.00 90.81 175 GLY A CA 1
ATOM 1378 C C . GLY A 1 175 ? -21.012 3.808 30.654 1.00 90.81 175 GLY A C 1
ATOM 1379 O O . GLY A 1 175 ? -20.993 3.167 31.702 1.00 90.81 175 GLY A O 1
ATOM 1380 N N . LYS A 1 176 ? -22.158 4.079 30.018 1.00 91.81 176 LYS A N 1
ATOM 1381 C CA . LYS A 1 176 ? -23.462 3.622 30.518 1.00 91.81 176 LYS A CA 1
ATOM 1382 C C . LYS A 1 176 ? -23.658 2.117 30.375 1.00 91.81 176 LYS A C 1
ATOM 1384 O O . LYS A 1 176 ? -24.061 1.475 31.344 1.00 91.81 176 LYS A O 1
ATOM 1389 N N . TYR A 1 177 ? -23.312 1.549 29.218 1.00 93.69 177 TYR A N 1
ATOM 1390 C CA . TYR A 1 177 ? -23.352 0.097 29.026 1.00 93.69 177 TYR A CA 1
ATOM 1391 C C . TYR A 1 177 ? -22.405 -0.608 29.994 1.00 93.69 177 TYR A C 1
ATOM 1393 O O . TYR A 1 177 ? -22.796 -1.567 30.653 1.00 93.69 177 TYR A O 1
ATOM 1401 N N . GLU A 1 178 ? -21.179 -0.098 30.140 1.00 92.75 178 GLU A N 1
ATOM 1402 C CA . GLU A 1 178 ? -20.204 -0.642 31.089 1.00 92.75 178 GLU A CA 1
ATOM 1403 C C . GLU A 1 178 ? -20.719 -0.595 32.529 1.00 92.75 178 GLU A C 1
ATOM 1405 O O . GLU A 1 178 ? -20.579 -1.576 33.259 1.00 92.75 178 GLU A O 1
ATOM 1410 N N . ASN A 1 179 ? -21.382 0.494 32.928 1.00 93.19 179 ASN A N 1
ATOM 1411 C CA . ASN A 1 179 ? -22.014 0.575 34.240 1.00 93.19 179 ASN A CA 1
ATOM 1412 C C . ASN A 1 179 ? -23.120 -0.478 34.420 1.00 93.19 179 ASN A C 1
ATOM 1414 O O . ASN A 1 179 ? -23.165 -1.138 35.457 1.00 93.19 179 ASN A O 1
ATOM 1418 N N . TYR A 1 180 ? -23.978 -0.681 33.413 1.00 95.19 180 TYR A N 1
ATOM 1419 C CA . TYR A 1 180 ? -24.994 -1.736 33.458 1.00 95.19 180 TYR A CA 1
ATOM 1420 C C . TYR A 1 180 ? -24.360 -3.127 33.601 1.00 95.19 180 TYR A C 1
ATOM 1422 O O . TYR A 1 180 ? -24.748 -3.872 34.496 1.00 95.19 180 TYR A O 1
ATOM 1430 N N . PHE A 1 181 ? -23.357 -3.473 32.786 1.00 94.56 181 PHE A N 1
ATOM 1431 C CA . PHE A 1 181 ? -22.726 -4.800 32.830 1.00 94.56 181 PHE A CA 1
ATOM 1432 C C . PHE A 1 181 ? -21.980 -5.071 34.140 1.00 94.56 181 PHE A C 1
ATOM 1434 O O . PHE A 1 181 ? -21.898 -6.220 34.571 1.00 94.56 181 PHE A O 1
ATOM 1441 N N . ASN A 1 182 ? -21.455 -4.024 34.780 1.00 93.75 182 ASN A N 1
ATOM 1442 C CA . ASN A 1 182 ? -20.824 -4.134 36.090 1.00 93.75 182 ASN A CA 1
ATOM 1443 C C . ASN A 1 182 ? -21.849 -4.364 37.212 1.00 93.75 182 ASN A C 1
ATOM 1445 O O . ASN A 1 182 ? -21.573 -5.133 38.131 1.00 93.75 182 ASN A O 1
ATOM 1449 N N . GLU A 1 183 ? -23.013 -3.706 37.160 1.00 93.94 183 GLU A N 1
ATOM 1450 C CA . GLU A 1 183 ? -24.059 -3.862 38.183 1.00 93.94 183 GLU A CA 1
ATOM 1451 C C . GLU A 1 183 ? -24.915 -5.131 37.975 1.00 93.94 183 GLU A C 1
ATOM 1453 O O . GLU A 1 183 ? -25.320 -5.755 38.956 1.00 93.94 183 GLU A O 1
ATOM 1458 N N . PHE A 1 184 ? -25.160 -5.538 36.723 1.00 94.88 184 PHE A N 1
ATOM 1459 C CA . PHE A 1 184 ? -26.052 -6.643 36.340 1.00 94.88 184 PHE A CA 1
ATOM 1460 C C . PHE A 1 184 ? -25.397 -7.586 35.308 1.00 94.88 184 PHE A C 1
ATOM 1462 O O . PHE A 1 184 ? -25.829 -7.645 34.153 1.00 94.88 184 PHE A O 1
ATOM 1469 N N . PRO A 1 185 ? -24.374 -8.372 35.699 1.00 92.62 185 PRO A N 1
ATOM 1470 C CA . PRO A 1 185 ? -23.651 -9.258 34.779 1.00 92.62 185 PRO A CA 1
ATOM 1471 C C . PRO A 1 185 ? -24.517 -10.384 34.190 1.00 92.62 185 PRO A C 1
ATOM 1473 O O . PRO A 1 185 ? -24.198 -10.900 33.124 1.00 92.62 185 PRO A O 1
ATOM 1476 N N . GLU A 1 186 ? -25.616 -10.739 34.861 1.00 93.25 186 GLU A N 1
ATOM 1477 C CA . GLU A 1 186 ? -26.609 -11.737 34.429 1.00 93.25 186 GLU A CA 1
ATOM 1478 C C . GLU A 1 186 ? -28.012 -11.113 34.292 1.00 93.25 186 GLU A C 1
ATOM 1480 O O . GLU A 1 186 ? -29.031 -11.779 34.462 1.00 93.25 186 GLU A O 1
ATOM 1485 N N . GLY A 1 187 ? -28.073 -9.802 34.030 1.00 93.56 187 GLY A N 1
ATOM 1486 C CA . GLY A 1 187 ? -29.328 -9.057 33.942 1.00 93.56 187 GLY A CA 1
ATOM 1487 C C . GLY A 1 187 ? -30.242 -9.505 32.794 1.00 93.56 187 GLY A C 1
ATOM 1488 O O . GLY A 1 187 ? -29.788 -10.017 31.766 1.00 93.56 187 GLY A O 1
ATOM 1489 N N . LYS A 1 188 ? -31.549 -9.249 32.923 1.00 95.50 188 LYS A N 1
ATOM 1490 C CA . LYS A 1 188 ? -32.556 -9.576 31.898 1.00 95.50 188 LYS A CA 1
ATOM 1491 C C . LYS A 1 188 ? -32.302 -8.884 30.558 1.00 95.50 188 LYS A C 1
ATOM 1493 O O . LYS A 1 188 ? -32.705 -9.407 29.521 1.00 95.50 188 LYS A O 1
ATOM 1498 N N . TYR A 1 189 ? -31.650 -7.719 30.558 1.00 96.38 189 TYR A N 1
ATOM 1499 C CA . TYR A 1 189 ? -31.353 -6.957 29.340 1.00 96.38 189 TYR A CA 1
ATOM 1500 C C . TYR A 1 189 ? -29.953 -7.197 28.781 1.00 96.38 189 TYR A C 1
ATOM 1502 O O . TYR A 1 189 ? -29.612 -6.617 27.749 1.00 96.38 189 TYR A O 1
ATOM 1510 N N . LEU A 1 190 ? -29.165 -8.085 29.396 1.00 95.00 190 LEU A N 1
ATOM 1511 C CA . LEU A 1 190 ? -27.780 -8.354 29.017 1.00 95.00 190 LEU A CA 1
ATOM 1512 C C . LEU A 1 190 ? -27.623 -8.602 27.512 1.00 95.00 190 LEU A C 1
ATOM 1514 O O . LEU A 1 190 ? -26.820 -7.943 26.858 1.00 95.00 190 LEU A O 1
ATOM 1518 N N . VAL A 1 191 ? -28.422 -9.513 26.946 1.00 94.94 191 VAL A N 1
ATOM 1519 C CA . VAL A 1 191 ? -28.338 -9.882 25.522 1.00 94.94 191 VAL A CA 1
ATOM 1520 C C . VAL A 1 191 ? -28.615 -8.679 24.617 1.00 94.94 191 VAL A C 1
ATOM 1522 O O . VAL A 1 191 ? -27.897 -8.457 23.643 1.00 94.94 191 VAL A O 1
ATOM 1525 N N . LYS A 1 192 ? -29.645 -7.886 24.930 1.00 94.69 192 LYS A N 1
ATOM 1526 C CA . LYS A 1 192 ? -30.010 -6.695 24.150 1.00 94.69 192 LYS A CA 1
ATOM 1527 C C . LYS A 1 192 ? -28.882 -5.662 24.199 1.00 94.69 192 LYS A C 1
ATOM 1529 O O . LYS A 1 192 ? -28.367 -5.270 23.155 1.00 94.69 192 LYS A O 1
ATOM 1534 N N . LEU A 1 193 ? -28.449 -5.297 25.405 1.00 94.94 193 LEU A N 1
ATOM 1535 C CA . LEU A 1 193 ? -27.448 -4.254 25.622 1.00 94.94 193 LEU A CA 1
ATOM 1536 C C . LEU A 1 193 ? -26.059 -4.640 25.100 1.00 94.94 193 LEU A C 1
ATOM 1538 O O . LEU A 1 193 ? -25.345 -3.776 24.604 1.00 94.94 193 LEU A O 1
ATOM 1542 N N . MET A 1 194 ? -25.667 -5.919 25.139 1.00 95.31 194 MET A N 1
ATOM 1543 C CA . MET A 1 194 ? -24.407 -6.377 24.527 1.00 95.31 194 MET A CA 1
ATOM 1544 C C . MET A 1 194 ? -24.402 -6.169 23.009 1.00 95.31 194 MET A C 1
ATOM 1546 O O . MET A 1 194 ? -23.397 -5.739 22.436 1.00 95.31 194 MET A O 1
ATOM 1550 N N . ASN A 1 195 ? -25.531 -6.442 22.350 1.00 94.88 195 ASN A N 1
ATOM 1551 C CA . ASN A 1 195 ? -25.674 -6.215 20.914 1.00 94.88 195 ASN A CA 1
ATOM 1552 C C . ASN A 1 195 ? -25.682 -4.717 20.573 1.00 94.88 195 ASN A C 1
ATOM 1554 O O . ASN A 1 195 ? -25.003 -4.310 19.630 1.00 94.88 195 ASN A O 1
ATOM 1558 N N . GLU A 1 196 ? -26.390 -3.898 21.352 1.00 94.44 196 GLU A N 1
ATOM 1559 C CA . GLU A 1 196 ? -26.427 -2.438 21.179 1.00 94.44 196 GLU A CA 1
ATOM 1560 C C . GLU A 1 196 ? -25.065 -1.787 21.453 1.00 94.44 196 GLU A C 1
ATOM 1562 O O . GLU A 1 196 ? -24.631 -0.926 20.688 1.00 94.44 196 GLU A O 1
ATOM 1567 N N . TYR A 1 197 ? -24.326 -2.249 22.466 1.00 95.44 197 TYR A N 1
ATOM 1568 C CA . TYR A 1 197 ? -22.982 -1.741 22.733 1.00 95.44 197 TYR A CA 1
ATOM 1569 C C . TYR A 1 197 ? -22.012 -2.086 21.595 1.00 95.44 197 TYR A C 1
ATOM 1571 O O . TYR A 1 197 ? -21.250 -1.233 21.137 1.00 95.44 197 TYR A O 1
ATOM 1579 N N . ASN A 1 198 ? -22.075 -3.315 21.069 1.00 96.19 198 ASN A N 1
ATOM 1580 C CA . ASN A 1 198 ? -21.281 -3.696 19.902 1.00 96.19 198 ASN A CA 1
ATOM 1581 C C . ASN A 1 198 ? -21.638 -2.863 18.655 1.00 96.19 198 ASN A C 1
ATOM 1583 O O . ASN A 1 198 ? -20.741 -2.481 17.902 1.00 96.19 198 ASN A O 1
ATOM 1587 N N . GLN A 1 199 ? -22.926 -2.562 18.455 1.00 95.69 199 GLN A N 1
ATOM 1588 C CA . GLN A 1 199 ? -23.407 -1.675 17.393 1.00 95.69 199 GLN A CA 1
ATOM 1589 C C . GLN A 1 199 ? -22.851 -0.254 17.552 1.00 95.69 199 GLN A C 1
ATOM 1591 O O . GLN A 1 199 ? -22.326 0.289 16.587 1.00 95.69 199 GLN A O 1
ATOM 1596 N N . LEU A 1 200 ? -22.886 0.318 18.761 1.00 95.25 200 LEU A N 1
ATOM 1597 C CA . LEU A 1 200 ? -22.331 1.647 19.039 1.00 95.25 200 LEU A CA 1
ATOM 1598 C C . LEU A 1 200 ? -20.850 1.735 18.639 1.00 95.25 200 LEU A C 1
ATOM 1600 O O . LEU A 1 200 ? -20.438 2.689 17.981 1.00 95.25 200 LEU A O 1
ATOM 1604 N N . LEU A 1 201 ? -20.036 0.749 19.031 1.00 96.19 201 LEU A N 1
ATOM 1605 C CA . LEU A 1 201 ? -18.611 0.748 18.686 1.00 96.19 201 LEU A CA 1
ATOM 1606 C C . LEU A 1 201 ? -18.388 0.616 17.175 1.00 96.19 201 LEU A C 1
ATOM 1608 O O . LEU A 1 201 ? -17.498 1.270 16.634 1.00 96.19 201 LEU A O 1
ATOM 1612 N N . TYR A 1 202 ? -19.202 -0.196 16.496 1.00 97.06 202 TYR A N 1
ATOM 1613 C CA . TYR A 1 202 ? -19.182 -0.300 15.038 1.00 97.06 202 TYR A CA 1
ATOM 1614 C C . TYR A 1 202 ? -19.538 1.035 14.367 1.00 97.06 202 TYR A C 1
ATOM 1616 O O . TYR A 1 202 ? -18.811 1.495 13.486 1.00 97.06 202 TYR A O 1
ATOM 1624 N N . ASP A 1 203 ? -20.606 1.694 14.813 1.00 96.00 203 ASP A N 1
ATOM 1625 C CA . ASP A 1 203 ? -21.048 2.969 14.248 1.00 96.00 203 ASP A CA 1
ATOM 1626 C C . ASP A 1 203 ? -19.998 4.070 14.446 1.00 96.00 203 ASP A C 1
ATOM 1628 O O . ASP A 1 203 ? -19.744 4.847 13.526 1.00 96.00 203 ASP A O 1
ATOM 1632 N N . ASN A 1 204 ? -19.309 4.086 15.592 1.00 95.56 204 ASN A N 1
ATOM 1633 C CA . ASN A 1 204 ? -18.199 5.009 15.847 1.00 95.56 204 ASN A CA 1
ATOM 1634 C C . ASN A 1 204 ? -17.033 4.808 14.869 1.00 95.56 204 ASN A C 1
ATOM 1636 O O . ASN A 1 204 ? -16.467 5.787 14.380 1.00 95.56 204 ASN A O 1
ATOM 1640 N N . VAL A 1 205 ? -16.677 3.553 14.570 1.00 97.06 205 VAL A N 1
ATOM 1641 C CA . VAL A 1 205 ? -15.662 3.241 13.553 1.00 97.06 205 VAL A CA 1
ATOM 1642 C C . VAL A 1 205 ? -16.115 3.721 12.177 1.00 97.06 205 VAL A C 1
ATOM 1644 O O . VAL A 1 205 ? -15.341 4.352 11.463 1.00 97.06 205 VAL A O 1
ATOM 1647 N N . LYS A 1 206 ? -17.369 3.447 11.812 1.00 97.00 206 LYS A N 1
ATOM 1648 C CA . LYS A 1 206 ? -17.916 3.779 10.494 1.00 97.00 206 LYS A CA 1
ATOM 1649 C C . LYS A 1 206 ? -18.013 5.285 10.253 1.00 97.00 206 LYS A C 1
ATOM 1651 O O . LYS A 1 206 ? -17.759 5.737 9.142 1.00 97.00 206 LYS A O 1
ATOM 1656 N N . GLN A 1 207 ? -18.403 6.053 11.268 1.00 95.81 207 GLN A N 1
ATOM 1657 C CA . GLN A 1 207 ? -18.526 7.509 11.170 1.00 95.81 207 GLN A CA 1
ATOM 1658 C C . GLN A 1 207 ? -17.164 8.202 11.220 1.00 95.81 207 GLN A C 1
ATOM 1660 O O . GLN A 1 207 ? -16.920 9.131 10.453 1.00 95.81 207 GLN A O 1
ATOM 1665 N N . THR A 1 208 ? -16.280 7.739 12.107 1.00 96.12 208 THR A N 1
ATOM 1666 C CA . THR A 1 208 ? -14.993 8.385 12.376 1.00 96.12 208 THR A CA 1
ATOM 1667 C C . THR A 1 208 ? -13.894 7.320 12.472 1.00 96.12 208 THR A C 1
ATOM 1669 O O . THR A 1 208 ? -13.510 6.920 13.578 1.00 96.12 208 THR A O 1
ATOM 1672 N N . PRO A 1 209 ? -13.369 6.835 11.333 1.00 96.19 209 PRO A N 1
ATOM 1673 C CA . PRO A 1 209 ? -12.334 5.808 11.319 1.00 96.19 209 PRO A CA 1
ATOM 1674 C C . PRO A 1 209 ? -11.025 6.385 11.865 1.00 96.19 209 PRO A C 1
ATOM 1676 O O . PRO A 1 209 ? -10.355 7.194 11.229 1.00 96.19 209 PRO A O 1
ATOM 1679 N N . THR A 1 210 ? -10.675 5.989 13.085 1.00 95.88 210 THR A N 1
ATOM 1680 C CA . THR A 1 210 ? -9.451 6.406 13.780 1.00 95.88 210 THR A CA 1
ATOM 1681 C C . THR A 1 210 ? -8.858 5.219 14.509 1.00 95.88 210 THR A C 1
ATOM 1683 O O . THR A 1 210 ? -9.592 4.327 14.942 1.00 95.88 210 THR A O 1
ATOM 1686 N N . HIS A 1 211 ? -7.539 5.226 14.713 1.00 93.69 211 HIS A N 1
ATOM 1687 C CA . HIS A 1 211 ? -6.859 4.160 15.451 1.00 93.69 211 HIS A CA 1
ATOM 1688 C C . HIS A 1 211 ? -7.516 3.879 16.816 1.00 93.69 211 HIS A C 1
ATOM 1690 O O . HIS A 1 211 ? -7.743 2.723 17.162 1.00 93.69 211 HIS A O 1
ATOM 1696 N N . THR A 1 212 ? -7.914 4.925 17.550 1.00 95.94 212 THR A N 1
ATOM 1697 C CA . THR A 1 212 ? -8.625 4.799 18.831 1.00 95.94 212 THR A CA 1
ATOM 1698 C C . THR A 1 212 ? -9.970 4.090 18.692 1.00 95.94 212 THR A C 1
ATOM 1700 O O . THR A 1 212 ? -10.268 3.208 19.492 1.00 95.94 212 THR A O 1
ATOM 1703 N N . ASN A 1 213 ? -10.779 4.423 17.682 1.00 97.12 213 ASN A N 1
ATOM 1704 C CA . ASN A 1 213 ? -12.081 3.781 17.490 1.00 97.12 213 ASN A CA 1
ATOM 1705 C C . ASN A 1 213 ? -11.940 2.311 17.080 1.00 97.12 213 ASN A C 1
ATOM 1707 O O . ASN A 1 213 ? -12.650 1.466 17.625 1.00 97.12 213 ASN A O 1
ATOM 1711 N N . PHE A 1 214 ? -10.985 1.984 16.202 1.00 97.31 214 PHE A N 1
ATOM 1712 C CA . PHE A 1 214 ? -10.673 0.590 15.873 1.00 97.31 214 PHE A CA 1
ATOM 1713 C C . PHE A 1 214 ? -10.213 -0.183 17.106 1.00 97.31 214 PHE A C 1
ATOM 1715 O O . PHE A 1 214 ? -10.727 -1.264 17.375 1.00 97.31 214 PHE A O 1
ATOM 1722 N N . LYS A 1 215 ? -9.308 0.398 17.900 1.00 96.06 215 LYS A N 1
ATOM 1723 C CA . LYS A 1 215 ? -8.837 -0.201 19.150 1.00 96.06 215 LYS A CA 1
ATOM 1724 C C . LYS A 1 215 ? -9.990 -0.432 20.129 1.00 96.06 215 LYS A C 1
ATOM 1726 O O . LYS A 1 215 ? -10.120 -1.522 20.671 1.00 96.06 215 LYS A O 1
ATOM 1731 N N . ASN A 1 216 ? -10.856 0.562 20.324 1.00 95.44 216 ASN A N 1
ATOM 1732 C CA . ASN A 1 216 ? -12.025 0.442 21.194 1.00 95.44 216 ASN A CA 1
ATOM 1733 C C . ASN A 1 216 ? -12.978 -0.654 20.718 1.00 95.44 216 ASN A C 1
ATOM 1735 O O . ASN A 1 216 ? -13.550 -1.346 21.554 1.00 95.44 216 ASN A O 1
ATOM 1739 N N . PHE A 1 217 ? -13.142 -0.833 19.403 1.00 96.69 217 PHE A N 1
ATOM 1740 C CA . PHE A 1 217 ? -13.908 -1.947 18.865 1.00 96.69 217 PHE A CA 1
ATOM 1741 C C . PHE A 1 217 ? -13.192 -3.273 19.123 1.00 96.69 217 PHE A C 1
ATOM 1743 O O . PHE A 1 217 ? -13.763 -4.112 19.808 1.00 96.69 217 PHE A O 1
ATOM 1750 N N . PHE A 1 218 ? -11.975 -3.481 18.620 1.00 96.00 218 PHE A N 1
ATOM 1751 C CA . PHE A 1 218 ? -11.301 -4.783 18.635 1.00 96.00 218 PHE A CA 1
ATOM 1752 C C . PHE A 1 218 ? -10.889 -5.251 20.035 1.00 96.00 218 PHE A C 1
ATOM 1754 O O . PHE A 1 218 ? -11.102 -6.417 20.367 1.00 96.00 218 PHE A O 1
ATOM 1761 N N . ASP A 1 219 ? -10.398 -4.351 20.887 1.00 95.88 219 ASP A N 1
ATOM 1762 C CA . ASP A 1 219 ? -9.846 -4.690 22.206 1.00 95.88 219 ASP A CA 1
ATOM 1763 C C . ASP A 1 219 ? -10.890 -4.671 23.330 1.00 95.88 219 ASP A C 1
ATOM 1765 O O . ASP A 1 219 ? -10.539 -4.779 24.508 1.00 95.88 219 ASP A O 1
ATOM 1769 N N . ASN A 1 220 ? -12.180 -4.515 23.013 1.00 95.81 220 ASN A N 1
ATOM 1770 C CA . ASN A 1 220 ? -13.212 -4.430 24.041 1.00 95.81 220 ASN A CA 1
ATOM 1771 C C . ASN A 1 220 ? -13.330 -5.744 24.835 1.00 95.81 220 ASN A C 1
ATOM 1773 O O . ASN A 1 220 ? -13.911 -6.723 24.365 1.00 95.81 220 ASN A O 1
ATOM 1777 N N . ILE A 1 221 ? -12.806 -5.756 26.062 1.00 94.44 221 ILE A N 1
ATOM 1778 C CA . ILE A 1 221 ? -12.723 -6.959 26.904 1.00 94.44 221 ILE A CA 1
ATOM 1779 C C . ILE A 1 221 ? -14.114 -7.513 27.230 1.00 94.44 221 ILE A C 1
ATOM 1781 O O . ILE A 1 221 ? -14.315 -8.726 27.183 1.00 94.44 221 ILE A O 1
ATOM 1785 N N . THR A 1 222 ? -15.072 -6.642 27.551 1.00 94.19 222 THR A N 1
ATOM 1786 C CA . THR A 1 222 ? -16.431 -7.037 27.946 1.00 94.19 222 THR A CA 1
ATOM 1787 C C . THR A 1 222 ? -17.154 -7.742 26.802 1.00 94.19 222 THR A C 1
ATOM 1789 O O . THR A 1 222 ? -17.628 -8.866 26.972 1.00 94.19 222 THR A O 1
ATOM 1792 N N . LEU A 1 223 ? -17.162 -7.133 25.614 1.00 96.06 223 LEU A N 1
ATOM 1793 C CA . LEU A 1 223 ? -17.782 -7.719 24.427 1.00 96.06 223 LEU A CA 1
ATOM 1794 C C . LEU A 1 223 ? -17.048 -8.978 23.968 1.00 96.06 223 LEU A C 1
ATOM 1796 O O . LEU A 1 223 ? -17.687 -9.980 23.660 1.00 96.06 223 LEU A O 1
ATOM 1800 N N . ASN A 1 224 ? -15.714 -8.966 23.959 1.00 95.69 224 ASN A N 1
ATOM 1801 C CA . ASN A 1 224 ? -14.941 -10.136 23.550 1.00 95.69 224 ASN A CA 1
ATOM 1802 C C . ASN A 1 224 ? -15.155 -11.314 24.504 1.00 95.69 224 ASN A C 1
ATOM 1804 O O . ASN A 1 224 ? -15.209 -12.450 24.049 1.00 95.69 224 ASN A O 1
ATOM 1808 N N . ARG A 1 225 ? -15.330 -11.077 25.808 1.00 94.88 225 ARG A N 1
ATOM 1809 C CA . ARG A 1 225 ? -15.692 -12.145 26.747 1.00 94.88 225 ARG A CA 1
ATOM 1810 C C . ARG A 1 225 ? -17.087 -12.698 26.453 1.00 94.88 225 ARG A C 1
ATOM 1812 O O . ARG A 1 225 ? -17.253 -13.910 26.437 1.00 94.88 225 ARG A O 1
ATOM 1819 N N . TYR A 1 226 ? -18.064 -11.827 26.207 1.00 95.50 226 TYR A N 1
ATOM 1820 C CA . TYR A 1 226 ? -19.451 -12.228 25.966 1.00 95.50 226 TYR A CA 1
ATOM 1821 C C . TYR A 1 226 ? -19.633 -13.010 24.653 1.00 95.50 226 TYR A C 1
ATOM 1823 O O . TYR A 1 226 ? -20.308 -14.034 24.627 1.00 95.50 226 TYR A O 1
ATOM 1831 N N . PHE A 1 227 ? -18.993 -12.565 23.569 1.00 95.50 227 PHE A N 1
ATOM 1832 C CA . PHE A 1 227 ? -19.115 -13.169 22.237 1.00 95.50 227 PHE A CA 1
ATOM 1833 C C . PHE A 1 227 ? -18.087 -14.282 21.954 1.00 95.50 227 PHE A C 1
ATOM 1835 O O . PHE A 1 227 ? -17.925 -14.681 20.804 1.00 95.50 227 PHE A O 1
ATOM 1842 N N . ASN A 1 228 ? -17.400 -14.804 22.980 1.00 94.44 228 ASN A N 1
ATOM 1843 C CA . ASN A 1 228 ? -16.351 -15.829 22.845 1.00 94.44 228 ASN A CA 1
ATOM 1844 C C . ASN A 1 228 ? -15.218 -15.432 21.878 1.00 94.44 228 ASN A C 1
ATOM 1846 O O . ASN A 1 228 ? -14.727 -16.231 21.081 1.00 94.44 228 ASN A O 1
ATOM 1850 N N . GLY A 1 229 ? -14.788 -14.178 21.973 1.00 92.56 229 GLY A N 1
ATOM 1851 C CA . GLY A 1 229 ? -13.703 -13.587 21.204 1.00 92.56 229 GLY A CA 1
ATOM 1852 C C . GLY A 1 229 ? -14.173 -12.558 20.179 1.00 92.56 229 GLY A C 1
ATOM 1853 O O . GLY A 1 229 ? -15.351 -12.436 19.851 1.00 92.56 229 GLY A O 1
ATOM 1854 N N . MET A 1 230 ? -13.204 -11.815 19.645 1.00 90.69 230 MET A N 1
ATOM 1855 C CA . MET A 1 230 ? -13.429 -10.778 18.635 1.00 90.69 230 MET A CA 1
ATOM 1856 C C . MET A 1 230 ? -14.126 -11.334 17.383 1.00 90.69 230 MET A C 1
ATOM 1858 O O . MET A 1 230 ? -15.039 -10.707 16.851 1.00 90.69 230 MET A O 1
ATOM 1862 N N . SER A 1 231 ? -13.742 -12.530 16.932 1.00 87.50 231 SER A N 1
ATOM 1863 C CA . SER A 1 231 ? -14.295 -13.155 15.723 1.00 87.50 231 SER A CA 1
ATOM 1864 C C . SER A 1 231 ? -15.766 -13.566 15.850 1.00 87.50 231 SER A C 1
ATOM 1866 O O . SER A 1 231 ? -16.430 -13.721 14.832 1.00 87.50 231 SER A O 1
ATOM 1868 N N . GLY A 1 232 ? -16.294 -13.718 17.070 1.00 89.69 232 GLY A N 1
ATOM 1869 C CA . GLY A 1 232 ? -17.702 -14.058 17.303 1.00 89.69 232 GLY A CA 1
ATOM 1870 C C . GLY A 1 232 ? -18.663 -12.872 17.174 1.00 89.69 232 GLY A C 1
ATOM 1871 O O . GLY A 1 232 ? -19.877 -13.041 17.278 1.00 89.69 232 GLY A O 1
ATOM 1872 N N . ARG A 1 233 ? -18.146 -11.656 16.962 1.00 94.69 233 ARG A N 1
ATOM 1873 C CA . ARG A 1 233 ? -18.948 -10.428 16.899 1.00 94.69 233 ARG A CA 1
ATOM 1874 C C . ARG A 1 233 ? -19.417 -10.149 15.472 1.00 94.69 233 ARG A C 1
ATOM 1876 O O . ARG A 1 233 ? -18.631 -10.173 14.530 1.00 94.69 233 ARG A O 1
ATOM 1883 N N . LYS A 1 234 ? -20.701 -9.793 15.341 1.00 92.00 234 LYS A N 1
ATOM 1884 C CA . LYS A 1 234 ? -21.429 -9.614 14.068 1.00 92.00 234 LYS A CA 1
ATOM 1885 C C . LYS A 1 234 ? -20.742 -8.706 13.035 1.00 92.00 234 LYS A C 1
ATOM 1887 O O . LYS A 1 234 ? -20.899 -8.963 11.854 1.00 92.00 234 LYS A O 1
ATOM 1892 N N . TYR A 1 235 ? -20.023 -7.671 13.474 1.00 96.12 235 TYR A N 1
ATOM 1893 C CA . TYR A 1 235 ? -19.436 -6.640 12.598 1.00 96.12 235 TYR A CA 1
ATOM 1894 C C . TYR A 1 235 ? -17.925 -6.771 12.400 1.00 96.12 235 TYR A C 1
ATOM 1896 O O . TYR A 1 235 ? -17.298 -5.897 11.809 1.00 96.12 235 TYR A O 1
ATOM 1904 N N . THR A 1 236 ? -17.299 -7.813 12.948 1.00 95.00 236 THR A N 1
ATOM 1905 C CA . THR A 1 236 ? -15.839 -7.953 12.891 1.00 95.00 236 THR A CA 1
ATOM 1906 C C . THR A 1 236 ? -15.288 -8.013 11.462 1.00 95.00 236 THR A C 1
ATOM 1908 O O . THR A 1 236 ? -14.281 -7.344 11.224 1.00 95.00 236 THR A O 1
ATOM 1911 N N . PRO A 1 237 ? -15.897 -8.742 10.503 1.00 93.44 237 PRO A N 1
ATOM 1912 C CA . PRO A 1 237 ? -15.439 -8.727 9.112 1.00 93.44 237 PRO A CA 1
ATOM 1913 C C . PRO A 1 237 ? -15.472 -7.323 8.497 1.00 93.44 237 PRO A C 1
ATOM 1915 O O . PRO A 1 237 ? -14.475 -6.865 7.951 1.00 93.44 237 PRO A O 1
ATOM 1918 N N . GLU A 1 238 ? -16.573 -6.593 8.662 1.00 95.19 238 GLU A N 1
ATOM 1919 C CA . GLU A 1 238 ? -16.734 -5.248 8.110 1.00 95.19 238 GLU A CA 1
ATOM 1920 C C . GLU A 1 238 ? -15.797 -4.232 8.773 1.00 95.19 238 GLU A C 1
ATOM 1922 O O . GLU A 1 238 ? -15.277 -3.340 8.108 1.00 95.19 238 GLU A O 1
ATOM 1927 N N . VAL A 1 239 ? -15.549 -4.350 10.082 1.00 96.38 239 VAL A N 1
ATOM 1928 C CA . VAL A 1 239 ? -14.601 -3.468 10.781 1.00 96.38 239 VAL A CA 1
ATOM 1929 C C . VAL A 1 239 ? -13.161 -3.754 10.361 1.00 96.38 239 VAL A C 1
ATOM 1931 O O . VAL A 1 239 ? -12.378 -2.814 10.251 1.00 96.38 239 VAL A O 1
ATOM 1934 N N . ARG A 1 240 ? -12.801 -5.015 10.088 1.00 95.12 240 ARG A N 1
ATOM 1935 C CA . ARG A 1 240 ? -11.495 -5.362 9.500 1.00 95.12 240 ARG A CA 1
ATOM 1936 C C . ARG A 1 240 ? -11.330 -4.745 8.120 1.00 95.12 240 ARG A C 1
ATOM 1938 O O . ARG A 1 240 ? -10.308 -4.122 7.863 1.00 95.12 240 ARG A O 1
ATOM 1945 N N . ASP A 1 241 ? -12.361 -4.835 7.292 1.00 94.75 241 ASP A N 1
ATOM 1946 C CA . ASP A 1 241 ? -12.387 -4.206 5.977 1.00 94.75 241 ASP A CA 1
ATOM 1947 C C . ASP A 1 241 ? -12.192 -2.685 6.053 1.00 94.75 241 ASP A C 1
ATOM 1949 O O . ASP A 1 241 ? -11.375 -2.134 5.319 1.00 94.75 241 ASP A O 1
ATOM 1953 N N . LEU A 1 242 ? -12.891 -2.011 6.973 1.00 96.50 242 LEU A N 1
ATOM 1954 C CA . LEU A 1 242 ? -12.721 -0.574 7.216 1.00 96.50 242 LEU A CA 1
ATOM 1955 C C . LEU A 1 242 ? -11.331 -0.236 7.768 1.00 96.50 242 LEU A C 1
ATOM 1957 O O . LEU A 1 242 ? -10.801 0.839 7.493 1.00 96.50 242 LEU A O 1
ATOM 1961 N N . TYR A 1 243 ? -10.747 -1.127 8.570 1.00 96.81 243 TYR A N 1
ATOM 1962 C CA . TYR A 1 243 ? -9.414 -0.941 9.132 1.00 96.81 243 TYR A CA 1
ATOM 1963 C C . TYR A 1 243 ? -8.328 -1.057 8.061 1.00 96.81 243 TYR A C 1
ATOM 1965 O O . TYR A 1 243 ? -7.411 -0.239 8.038 1.00 96.81 243 TYR A O 1
ATOM 1973 N N . ASP A 1 244 ? -8.467 -2.017 7.148 1.00 96.31 244 ASP A N 1
ATOM 1974 C CA . ASP A 1 244 ? -7.612 -2.173 5.972 1.00 96.31 244 ASP A CA 1
ATOM 1975 C C . ASP A 1 244 ? -7.632 -0.908 5.096 1.00 96.31 244 ASP A C 1
ATOM 1977 O O . ASP A 1 244 ? -6.586 -0.305 4.832 1.00 96.31 244 ASP A O 1
ATOM 1981 N N . ASP A 1 245 ? -8.832 -0.425 4.754 1.00 96.25 245 ASP A N 1
ATOM 1982 C CA . ASP A 1 245 ? -9.024 0.818 3.995 1.00 96.25 245 ASP A CA 1
ATOM 1983 C C . ASP A 1 245 ? -8.420 2.032 4.723 1.00 96.25 245 ASP A C 1
ATOM 1985 O O . ASP A 1 245 ? -7.739 2.863 4.114 1.00 96.25 245 ASP A O 1
ATOM 1989 N N . TYR A 1 246 ? -8.620 2.125 6.042 1.00 96.88 246 TYR A N 1
ATOM 1990 C CA . TYR A 1 246 ? -8.057 3.190 6.869 1.00 96.88 246 TYR A CA 1
ATOM 1991 C C . TYR A 1 246 ? -6.527 3.188 6.834 1.00 96.88 246 TYR A C 1
ATOM 1993 O O . TYR A 1 246 ? -5.929 4.220 6.523 1.00 96.88 246 TYR A O 1
ATOM 2001 N N . LEU A 1 247 ? -5.878 2.054 7.113 1.00 96.62 247 LEU A N 1
ATOM 2002 C CA . LEU A 1 247 ? -4.417 1.974 7.125 1.00 96.62 247 LEU A CA 1
ATOM 2003 C C . LEU A 1 247 ? -3.831 2.276 5.741 1.00 96.62 247 LEU A C 1
ATOM 2005 O O . LEU A 1 247 ? -2.850 3.014 5.639 1.00 96.62 247 LEU A O 1
ATOM 2009 N N . PHE A 1 248 ? -4.454 1.777 4.670 1.00 96.69 248 PHE A N 1
ATOM 2010 C CA . PHE A 1 248 ? -4.017 2.102 3.317 1.00 96.69 248 PHE A CA 1
ATOM 2011 C C . PHE A 1 248 ? -4.178 3.596 3.006 1.00 96.69 248 PHE A C 1
ATOM 2013 O O . PHE A 1 248 ? -3.287 4.207 2.411 1.00 96.69 248 PHE A O 1
ATOM 2020 N N . SER A 1 249 ? -5.256 4.231 3.475 1.00 96.00 249 SER A N 1
ATOM 2021 C CA . SER A 1 249 ? -5.436 5.679 3.325 1.00 96.00 249 SER A CA 1
ATOM 2022 C C . SER A 1 249 ? -4.332 6.488 4.022 1.00 96.00 249 SER A C 1
ATOM 2024 O O . SER A 1 249 ? -3.891 7.501 3.478 1.00 96.00 249 SER A O 1
ATOM 2026 N N . MET A 1 250 ? -3.811 6.013 5.162 1.00 96.75 250 MET A N 1
ATOM 2027 C CA . MET A 1 250 ? -2.684 6.649 5.855 1.00 96.75 250 MET A CA 1
ATOM 2028 C C . MET A 1 250 ? -1.404 6.607 5.011 1.00 96.75 250 MET A C 1
ATOM 2030 O O . MET A 1 250 ? -0.677 7.597 4.953 1.00 96.75 250 MET A O 1
ATOM 2034 N N . ILE A 1 251 ? -1.158 5.502 4.295 1.00 96.88 251 ILE A N 1
ATOM 2035 C CA . ILE A 1 251 ? -0.036 5.387 3.347 1.00 96.88 251 ILE A CA 1
ATOM 2036 C C . ILE A 1 251 ? -0.186 6.401 2.204 1.00 96.88 251 ILE A C 1
ATOM 2038 O O . ILE A 1 251 ? 0.791 7.049 1.825 1.00 96.88 251 ILE A O 1
ATOM 2042 N N . GLN A 1 252 ? -1.400 6.565 1.665 1.00 95.19 252 GLN A N 1
ATOM 2043 C CA . GLN A 1 252 ? -1.665 7.516 0.577 1.00 95.19 252 GLN A CA 1
ATOM 2044 C C . GLN A 1 252 ? -1.499 8.977 1.016 1.00 95.19 252 GLN A C 1
ATOM 2046 O O . GLN A 1 252 ? -1.001 9.799 0.248 1.00 95.19 252 GLN A O 1
ATOM 2051 N N . GLN A 1 253 ? -1.908 9.301 2.245 1.00 95.06 253 GLN A N 1
ATOM 2052 C CA . GLN A 1 253 ? -1.873 10.663 2.788 1.00 95.06 253 GLN A CA 1
ATOM 2053 C C . GLN A 1 253 ? -0.496 11.077 3.314 1.00 95.06 253 GLN A C 1
ATOM 2055 O O . GLN A 1 253 ? -0.197 12.271 3.382 1.00 95.06 253 GLN A O 1
ATOM 2060 N N . ALA A 1 254 ? 0.353 10.122 3.700 1.00 95.31 254 ALA A N 1
ATOM 2061 C CA . ALA A 1 254 ? 1.699 10.423 4.160 1.00 95.31 254 ALA A CA 1
ATOM 2062 C C . ALA A 1 254 ? 2.495 11.127 3.046 1.00 95.31 254 ALA A C 1
ATOM 2064 O O . ALA A 1 254 ? 2.636 10.607 1.947 1.00 95.31 254 ALA A O 1
ATOM 2065 N N . GLY A 1 255 ? 3.024 12.323 3.315 1.00 91.88 255 GLY A N 1
ATOM 2066 C CA . GLY A 1 255 ? 3.774 13.090 2.313 1.00 91.88 255 GLY A CA 1
ATOM 2067 C C . GLY A 1 255 ? 5.217 12.604 2.148 1.00 91.88 255 GLY A C 1
ATOM 2068 O O . GLY A 1 255 ? 5.645 12.252 1.050 1.00 91.88 255 GLY A O 1
ATOM 2069 N N . ALA A 1 256 ? 5.973 12.579 3.249 1.00 94.75 256 ALA A N 1
ATOM 2070 C CA . ALA A 1 256 ? 7.398 12.253 3.235 1.00 94.75 256 ALA A CA 1
ATOM 2071 C C . ALA A 1 256 ? 7.653 10.740 3.044 1.00 94.75 256 ALA A C 1
ATOM 2073 O O . ALA A 1 256 ? 6.952 9.936 3.665 1.00 94.75 256 ALA A O 1
ATOM 2074 N N . PRO A 1 257 ? 8.695 10.328 2.288 1.00 95.12 257 PRO A N 1
ATOM 2075 C CA . PRO A 1 257 ? 9.028 8.912 2.089 1.00 95.12 257 PRO A CA 1
ATOM 2076 C C . PRO A 1 257 ? 9.250 8.130 3.393 1.00 95.12 257 PRO A C 1
ATOM 2078 O O . PRO A 1 257 ? 8.760 7.014 3.529 1.00 95.12 257 PRO A O 1
ATOM 2081 N N . VAL A 1 258 ? 9.906 8.734 4.392 1.00 95.50 258 VAL A N 1
ATOM 2082 C CA . VAL A 1 258 ? 10.118 8.105 5.713 1.00 95.50 258 VAL A CA 1
ATOM 2083 C C . VAL A 1 258 ? 8.786 7.830 6.418 1.00 95.50 258 VAL A C 1
ATOM 2085 O O . VAL A 1 258 ? 8.576 6.740 6.943 1.00 95.50 258 VAL A O 1
ATOM 2088 N N . SER A 1 259 ? 7.858 8.792 6.389 1.00 96.69 259 SER A N 1
ATOM 2089 C CA . SER A 1 259 ? 6.520 8.624 6.966 1.00 96.69 259 SER A CA 1
ATOM 2090 C C . SER A 1 259 ? 5.720 7.558 6.222 1.00 96.69 259 SER A C 1
ATOM 2092 O O . SER A 1 259 ? 5.105 6.713 6.864 1.00 96.69 259 SER A O 1
ATOM 2094 N N . LYS A 1 260 ? 5.780 7.535 4.882 1.00 96.88 260 LYS A N 1
ATOM 2095 C CA . LYS A 1 260 ? 5.160 6.471 4.078 1.00 96.88 260 LYS A CA 1
ATOM 2096 C C . LYS A 1 260 ? 5.709 5.098 4.452 1.00 96.88 260 LYS A C 1
ATOM 2098 O O . LYS A 1 260 ? 4.923 4.180 4.652 1.00 96.88 260 LYS A O 1
ATOM 2103 N N . LYS A 1 261 ? 7.031 4.963 4.599 1.00 96.19 261 LYS A N 1
ATOM 2104 C CA . LYS A 1 261 ? 7.678 3.707 5.005 1.00 96.19 261 LYS A CA 1
ATOM 2105 C C . LYS A 1 261 ? 7.198 3.226 6.373 1.00 96.19 261 LYS A C 1
ATOM 2107 O O . LYS A 1 261 ? 6.935 2.037 6.533 1.00 96.19 261 LYS A O 1
ATOM 2112 N N . GLN A 1 262 ? 7.016 4.141 7.326 1.00 96.38 262 GLN A N 1
ATOM 2113 C CA . GLN A 1 262 ? 6.421 3.798 8.618 1.00 96.38 262 GLN A CA 1
ATOM 2114 C C . GLN A 1 262 ? 4.977 3.305 8.459 1.00 96.38 262 GLN A C 1
ATOM 2116 O O . GLN A 1 262 ? 4.653 2.238 8.966 1.00 96.38 262 GLN A O 1
ATOM 2121 N N . CYS A 1 263 ? 4.132 4.007 7.698 1.00 96.62 263 CYS A N 1
ATOM 2122 C CA . CYS A 1 263 ? 2.750 3.575 7.468 1.00 96.62 263 CYS A CA 1
ATOM 2123 C C . CYS A 1 263 ? 2.657 2.218 6.743 1.00 96.62 263 CYS A C 1
ATOM 2125 O O . CYS A 1 263 ? 1.778 1.422 7.059 1.00 96.62 263 CYS A O 1
ATOM 2127 N N . ILE A 1 264 ? 3.564 1.934 5.799 1.00 95.75 264 ILE A N 1
ATOM 2128 C CA . ILE A 1 264 ? 3.674 0.619 5.142 1.00 95.75 264 ILE A CA 1
ATOM 2129 C C . ILE A 1 264 ? 3.996 -0.457 6.181 1.00 95.75 264 ILE A C 1
ATOM 2131 O O . ILE A 1 264 ? 3.328 -1.485 6.216 1.00 95.75 264 ILE A O 1
ATOM 2135 N N . SER A 1 265 ? 4.968 -0.202 7.061 1.00 94.69 265 SER A N 1
ATOM 2136 C CA . SER A 1 265 ? 5.311 -1.120 8.152 1.00 94.69 265 SER A CA 1
ATOM 2137 C C . SER A 1 265 ? 4.126 -1.353 9.094 1.00 94.69 265 SER A C 1
ATOM 2139 O O . SER A 1 265 ? 3.838 -2.495 9.448 1.00 94.69 265 SER A O 1
ATOM 2141 N N . ASP A 1 266 ? 3.397 -0.299 9.467 1.00 93.88 266 ASP A N 1
ATOM 2142 C CA . ASP A 1 266 ? 2.217 -0.405 10.332 1.00 93.88 266 ASP A CA 1
ATOM 2143 C C . ASP A 1 266 ? 1.104 -1.240 9.668 1.00 93.88 266 ASP A C 1
ATOM 2145 O O . ASP A 1 266 ? 0.418 -2.007 10.341 1.00 93.88 266 ASP A O 1
ATOM 2149 N N . TYR A 1 267 ? 0.952 -1.137 8.343 1.00 94.94 267 TYR A N 1
ATOM 2150 C CA . TYR A 1 267 ? 0.019 -1.934 7.542 1.00 94.94 267 TYR A CA 1
ATOM 2151 C C . TYR A 1 267 ? 0.432 -3.411 7.428 1.00 94.94 267 TYR A C 1
ATOM 2153 O O . TYR A 1 267 ? -0.378 -4.319 7.647 1.00 94.94 267 TYR A O 1
ATOM 2161 N N . GLU A 1 268 ? 1.702 -3.674 7.111 1.00 92.38 268 GLU A N 1
ATOM 2162 C CA . GLU A 1 268 ? 2.255 -5.031 7.017 1.00 92.38 268 GLU A CA 1
ATOM 2163 C C . GLU A 1 268 ? 2.156 -5.750 8.375 1.00 92.38 268 GLU A C 1
ATOM 2165 O O . GLU A 1 268 ? 1.756 -6.911 8.427 1.00 92.38 268 GLU A O 1
ATOM 2170 N N . ASN A 1 269 ? 2.389 -5.037 9.482 1.00 92.19 269 ASN A N 1
ATOM 2171 C CA . ASN A 1 269 ? 2.393 -5.592 10.841 1.00 92.19 269 ASN A CA 1
ATOM 2172 C C . ASN A 1 269 ? 1.064 -5.426 11.607 1.00 92.19 269 ASN A C 1
ATOM 2174 O O . ASN A 1 269 ? 1.005 -5.693 12.809 1.00 92.19 269 ASN A O 1
ATOM 2178 N N . ALA A 1 270 ? -0.008 -4.990 10.941 1.00 93.38 270 ALA A N 1
ATOM 2179 C CA . ALA A 1 270 ? -1.309 -4.769 11.566 1.00 93.38 270 ALA A CA 1
ATOM 2180 C C . ALA A 1 270 ? -1.880 -6.059 12.189 1.00 93.38 270 ALA A C 1
ATOM 2182 O O . ALA A 1 270 ? -2.229 -7.003 11.480 1.00 93.38 270 ALA A O 1
ATOM 2183 N N . SER A 1 271 ? -2.032 -6.079 13.517 1.00 91.00 271 SER A N 1
ATOM 2184 C CA . SER A 1 271 ? -2.449 -7.265 14.285 1.00 91.00 271 SER A CA 1
ATOM 2185 C C . SER A 1 271 ? -3.895 -7.703 14.038 1.00 91.00 271 SER A C 1
ATOM 2187 O O . SER A 1 271 ? -4.235 -8.862 14.268 1.00 91.00 271 SER A O 1
ATOM 2189 N N . TYR A 1 272 ? -4.758 -6.794 13.577 1.00 91.56 272 TYR A N 1
ATOM 2190 C CA . TYR A 1 272 ? -6.169 -7.097 13.317 1.00 91.56 272 TYR A CA 1
ATOM 2191 C C . TYR A 1 272 ? -6.427 -7.667 11.914 1.00 91.56 272 TYR A C 1
ATOM 2193 O O . TYR A 1 272 ? -7.538 -8.143 11.663 1.00 91.56 272 TYR A O 1
ATOM 2201 N N . LEU A 1 273 ? -5.421 -7.636 11.030 1.00 91.19 273 LEU A N 1
ATOM 2202 C CA . LEU A 1 273 ? -5.498 -8.106 9.647 1.00 91.19 273 LEU A CA 1
ATOM 2203 C C . LEU A 1 273 ? -4.620 -9.345 9.455 1.00 91.19 273 LEU A C 1
ATOM 2205 O O . LEU A 1 273 ? -3.401 -9.306 9.634 1.00 91.19 273 LEU A O 1
ATOM 2209 N N . GLU A 1 274 ? -5.225 -10.445 9.024 1.00 81.88 274 GLU A N 1
ATOM 2210 C CA . GLU A 1 274 ? -4.494 -11.644 8.598 1.00 81.88 274 GLU A CA 1
ATOM 2211 C C . GLU A 1 274 ? -3.956 -11.481 7.163 1.00 81.88 274 GLU A C 1
ATOM 2213 O O . GLU A 1 274 ? -4.400 -10.608 6.414 1.00 81.88 274 GLU A O 1
ATOM 2218 N N . GLU A 1 275 ? -2.970 -12.289 6.760 1.00 69.25 275 GLU A N 1
ATOM 2219 C CA . GLU A 1 275 ? -2.286 -12.151 5.458 1.00 69.25 275 GLU A CA 1
ATOM 2220 C C . GLU A 1 275 ? -3.265 -12.197 4.268 1.00 69.25 275 GLU A C 1
ATOM 2222 O O . GLU A 1 275 ? -3.166 -11.385 3.354 1.00 69.25 275 GLU A O 1
ATOM 2227 N N . GLY A 1 276 ? -4.292 -13.053 4.331 1.00 76.25 276 GLY A N 1
ATOM 2228 C CA . GLY A 1 276 ? -5.337 -13.153 3.304 1.00 76.25 276 GLY A CA 1
ATOM 2229 C C . GLY A 1 276 ? -6.437 -12.082 3.360 1.00 76.25 276 GLY A C 1
ATOM 2230 O O . GLY A 1 276 ? -7.328 -12.102 2.517 1.00 76.25 276 GLY A O 1
ATOM 2231 N N . GLN A 1 277 ? -6.414 -11.176 4.343 1.00 80.69 277 GLN A N 1
ATOM 2232 C CA . GLN A 1 277 ? -7.448 -10.145 4.543 1.00 80.69 277 GLN A CA 1
ATOM 2233 C C . GLN A 1 277 ? -7.042 -8.764 4.007 1.00 80.69 277 GLN A C 1
ATOM 2235 O O . GLN A 1 277 ? -7.863 -7.854 4.005 1.00 80.69 277 GLN A O 1
ATOM 2240 N N . ARG A 1 278 ? -5.793 -8.595 3.555 1.00 91.19 278 ARG A N 1
ATOM 2241 C CA . ARG A 1 278 ? -5.270 -7.324 3.034 1.00 91.19 278 ARG A CA 1
ATOM 2242 C C . ARG A 1 278 ? -5.618 -7.164 1.551 1.00 91.19 278 ARG A C 1
ATOM 2244 O O . ARG A 1 278 ? -5.090 -7.883 0.704 1.00 91.19 278 ARG A O 1
ATOM 2251 N N . LYS A 1 279 ? -6.465 -6.190 1.219 1.00 93.06 279 LYS A N 1
ATOM 2252 C CA . LYS A 1 279 ? -6.940 -5.900 -0.147 1.00 93.06 279 LYS A CA 1
ATOM 2253 C C . LYS A 1 279 ? -5.865 -5.267 -1.030 1.00 93.06 279 LYS A C 1
ATOM 2255 O O . LYS A 1 279 ? -5.872 -5.452 -2.246 1.00 93.06 279 LYS A O 1
ATOM 2260 N N . TYR A 1 280 ? -4.932 -4.522 -0.436 1.00 94.06 280 TYR A N 1
ATOM 2261 C CA . TYR A 1 280 ? -4.053 -3.609 -1.174 1.00 94.06 280 TYR A CA 1
ATOM 2262 C C . TYR A 1 280 ? -2.630 -4.130 -1.408 1.00 94.06 280 TYR A C 1
ATOM 2264 O O . TYR A 1 280 ? -1.764 -3.354 -1.806 1.00 94.06 280 TYR A O 1
ATOM 2272 N N . ILE A 1 281 ? -2.372 -5.431 -1.227 1.00 88.75 281 ILE A N 1
ATOM 2273 C CA . ILE A 1 281 ? -1.022 -6.024 -1.336 1.00 88.75 281 ILE A CA 1
ATOM 2274 C C . ILE A 1 281 ? -0.336 -5.667 -2.666 1.00 88.75 281 ILE A C 1
ATOM 2276 O O . ILE A 1 281 ? 0.821 -5.255 -2.677 1.00 88.75 281 ILE A O 1
ATOM 2280 N N . SER A 1 282 ? -1.040 -5.773 -3.798 1.00 85.50 282 SER A N 1
ATOM 2281 C CA . SER A 1 282 ? -0.448 -5.465 -5.110 1.00 85.50 282 SER A CA 1
ATOM 2282 C C . SER A 1 282 ? -0.124 -3.980 -5.291 1.00 85.50 282 SER A C 1
ATOM 2284 O O . SER A 1 282 ? 0.893 -3.646 -5.889 1.00 85.50 282 SER A O 1
ATOM 2286 N N . ALA A 1 283 ? -0.965 -3.084 -4.768 1.00 91.81 283 ALA A N 1
ATOM 2287 C CA . ALA A 1 283 ? -0.682 -1.650 -4.789 1.00 91.81 283 ALA A CA 1
ATOM 2288 C C . ALA A 1 283 ? 0.493 -1.307 -3.859 1.00 91.81 283 ALA A C 1
ATOM 2290 O O . ALA A 1 283 ? 1.316 -0.453 -4.188 1.00 91.81 283 ALA A O 1
ATOM 2291 N N . LEU A 1 284 ? 0.594 -2.006 -2.725 1.00 93.00 284 LEU A N 1
ATOM 2292 C CA . LEU A 1 284 ? 1.668 -1.846 -1.755 1.00 93.00 284 LEU A CA 1
ATOM 2293 C C . LEU A 1 284 ? 3.032 -2.231 -2.337 1.00 93.00 284 LEU A C 1
ATOM 2295 O O . LEU A 1 284 ? 3.986 -1.500 -2.098 1.00 93.00 284 LEU A O 1
ATOM 2299 N N . GLU A 1 285 ? 3.114 -3.307 -3.135 1.00 92.44 285 GLU A N 1
ATOM 2300 C CA . GLU A 1 285 ? 4.351 -3.728 -3.826 1.00 92.44 285 GLU A CA 1
ATOM 2301 C C . GLU A 1 285 ? 4.937 -2.556 -4.638 1.00 92.44 285 GLU A C 1
ATOM 2303 O O . GLU A 1 285 ? 6.088 -2.179 -4.446 1.00 92.44 285 GLU A O 1
ATOM 2308 N N . TYR A 1 286 ? 4.117 -1.891 -5.459 1.00 94.38 286 TYR A N 1
ATOM 2309 C CA . TYR A 1 286 ? 4.557 -0.737 -6.252 1.00 94.38 286 TYR A CA 1
ATOM 2310 C C . TYR A 1 286 ? 4.960 0.473 -5.395 1.00 94.38 286 TYR A C 1
ATOM 2312 O O . TYR A 1 286 ? 5.977 1.121 -5.648 1.00 94.38 286 TYR A O 1
ATOM 2320 N N . ILE A 1 287 ? 4.155 0.807 -4.379 1.00 95.19 287 ILE A N 1
ATOM 2321 C CA . ILE A 1 287 ? 4.427 1.953 -3.498 1.00 95.19 287 ILE A CA 1
ATOM 2322 C C . ILE A 1 287 ? 5.728 1.732 -2.721 1.00 95.19 287 ILE A C 1
ATOM 2324 O O . ILE A 1 287 ? 6.489 2.680 -2.534 1.00 95.19 287 ILE A O 1
ATOM 2328 N N . LYS A 1 288 ? 5.996 0.495 -2.298 1.00 94.88 288 LYS A N 1
ATOM 2329 C CA . LYS A 1 288 ? 7.214 0.106 -1.590 1.00 94.88 288 LYS A CA 1
ATOM 2330 C C . LYS A 1 288 ? 8.452 0.318 -2.456 1.00 94.88 288 LYS A C 1
ATOM 2332 O O . LYS A 1 288 ? 9.327 1.065 -2.028 1.00 94.88 288 LYS A O 1
ATOM 2337 N N . ASP A 1 289 ? 8.465 -0.200 -3.690 1.00 95.69 289 ASP A N 1
ATOM 2338 C CA . ASP A 1 289 ? 9.549 0.052 -4.655 1.00 95.69 289 ASP A CA 1
ATOM 2339 C C . ASP A 1 289 ? 9.799 1.556 -4.848 1.00 95.69 289 ASP A C 1
ATOM 2341 O O . ASP A 1 289 ? 10.944 2.011 -4.820 1.00 95.69 289 ASP A O 1
ATOM 2345 N N . SER A 1 290 ? 8.731 2.351 -4.977 1.00 95.75 290 SER A N 1
ATOM 2346 C CA . SER A 1 290 ? 8.847 3.804 -5.117 1.00 95.75 290 SER A CA 1
ATOM 2347 C C . SER A 1 290 ? 9.455 4.479 -3.886 1.00 95.75 290 SER A C 1
ATOM 2349 O O . SER A 1 290 ? 10.301 5.361 -4.030 1.00 95.75 290 SER A O 1
ATOM 2351 N N . VAL A 1 291 ? 8.992 4.129 -2.684 1.00 97.00 291 VAL A N 1
ATOM 2352 C CA . VAL A 1 291 ? 9.431 4.757 -1.429 1.00 97.00 291 VAL A CA 1
ATOM 2353 C C . VAL A 1 291 ? 10.872 4.378 -1.114 1.00 97.00 291 VAL A C 1
ATOM 2355 O O . VAL A 1 291 ? 11.668 5.253 -0.772 1.00 97.00 291 VAL A O 1
ATOM 2358 N N . ASP A 1 292 ? 11.220 3.101 -1.258 1.00 97.31 292 ASP A N 1
ATOM 2359 C CA . ASP A 1 292 ? 12.570 2.618 -0.986 1.00 97.31 292 ASP A CA 1
ATOM 2360 C C . ASP A 1 292 ? 13.580 3.175 -1.997 1.00 97.31 292 ASP A C 1
ATOM 2362 O O . ASP A 1 292 ? 14.690 3.535 -1.598 1.00 97.31 292 ASP A O 1
ATOM 2366 N N . TYR A 1 293 ? 13.185 3.381 -3.261 1.00 97.81 293 TYR A N 1
ATOM 2367 C CA . TYR A 1 293 ? 14.011 4.101 -4.233 1.00 97.81 293 TYR A CA 1
ATOM 2368 C C . TYR A 1 293 ? 14.294 5.546 -3.795 1.00 97.81 293 TYR A C 1
ATOM 2370 O O . TYR A 1 293 ? 15.454 5.961 -3.771 1.00 97.81 293 TYR A O 1
ATOM 2378 N N . GLU A 1 294 ? 13.263 6.318 -3.428 1.00 97.44 294 GLU A N 1
ATOM 2379 C CA . GLU A 1 294 ? 13.435 7.726 -3.032 1.00 97.44 294 GLU A CA 1
ATOM 2380 C C . GLU A 1 294 ? 14.284 7.882 -1.761 1.00 97.44 294 GLU A C 1
ATOM 2382 O O . GLU A 1 294 ? 15.018 8.862 -1.627 1.00 97.44 294 GLU A O 1
ATOM 2387 N N . LEU A 1 295 ? 14.225 6.911 -0.845 1.00 96.94 295 LEU A N 1
ATOM 2388 C CA . LEU A 1 295 ? 15.078 6.875 0.345 1.00 96.94 295 LEU A CA 1
ATOM 2389 C C . LEU A 1 295 ? 16.525 6.486 0.016 1.00 96.94 295 LEU A C 1
ATOM 2391 O O . LEU A 1 295 ? 17.450 7.108 0.531 1.00 96.94 295 LEU A O 1
ATOM 2395 N N . MET A 1 296 ? 16.729 5.496 -0.857 1.00 97.25 296 MET A N 1
ATOM 2396 C CA . MET A 1 296 ? 18.060 5.030 -1.255 1.00 97.25 296 MET A CA 1
ATOM 2397 C C . MET A 1 296 ? 18.808 6.068 -2.101 1.00 97.25 296 MET A C 1
ATOM 2399 O O . MET A 1 296 ? 20.011 6.263 -1.932 1.00 97.25 296 MET A O 1
ATOM 2403 N N . LYS A 1 297 ? 18.116 6.735 -3.028 1.00 96.62 297 LYS A N 1
ATOM 2404 C CA . LYS A 1 297 ? 18.685 7.675 -4.004 1.00 96.62 297 LYS A CA 1
ATOM 2405 C C . LYS A 1 297 ? 19.718 8.664 -3.426 1.00 96.62 297 LYS A C 1
ATOM 2407 O O . LYS A 1 297 ? 20.813 8.727 -3.985 1.00 96.62 297 LYS A O 1
ATOM 2412 N N . PRO A 1 298 ? 19.443 9.430 -2.350 1.00 96.50 298 PRO A N 1
ATOM 2413 C CA . PRO A 1 298 ? 20.424 10.358 -1.776 1.00 96.50 298 PRO A CA 1
ATOM 2414 C C . PRO A 1 298 ? 21.622 9.671 -1.094 1.00 96.50 298 PRO A C 1
ATOM 2416 O O . PRO A 1 298 ? 22.658 10.309 -0.903 1.00 96.50 298 PRO A O 1
ATOM 2419 N N . GLU A 1 299 ? 21.516 8.391 -0.726 1.00 96.25 299 GLU A N 1
ATOM 2420 C CA . GLU A 1 299 ? 22.606 7.636 -0.094 1.00 96.25 299 GLU A CA 1
ATOM 2421 C C . GLU A 1 299 ? 23.651 7.132 -1.099 1.00 96.25 299 GLU A C 1
ATOM 2423 O O . GLU A 1 299 ? 24.808 6.897 -0.732 1.00 96.25 299 GLU A O 1
ATOM 2428 N N . VAL A 1 300 ? 23.277 6.998 -2.375 1.00 96.06 300 VAL A N 1
ATOM 2429 C CA . VAL A 1 300 ? 24.171 6.591 -3.470 1.00 96.06 300 VAL A CA 1
ATOM 2430 C C . VAL A 1 300 ? 25.005 7.794 -3.931 1.00 96.06 300 VAL A C 1
ATOM 2432 O O . VAL A 1 300 ? 24.837 8.330 -5.023 1.00 96.06 300 VAL A O 1
ATOM 2435 N N . ASN A 1 301 ? 25.907 8.246 -3.059 1.00 94.19 301 ASN A N 1
ATOM 2436 C CA . ASN A 1 301 ? 26.723 9.454 -3.246 1.00 94.19 301 ASN A CA 1
ATOM 2437 C C . ASN A 1 301 ? 28.210 9.176 -3.536 1.00 94.19 301 ASN A C 1
ATOM 2439 O O . ASN A 1 301 ? 29.006 10.103 -3.673 1.00 94.19 301 ASN A O 1
ATOM 2443 N N . SER A 1 302 ? 28.609 7.906 -3.598 1.00 92.75 302 SER A N 1
ATOM 2444 C CA . SER A 1 302 ? 29.993 7.491 -3.837 1.00 92.75 302 SER A CA 1
ATOM 2445 C C . SER A 1 302 ? 30.059 6.074 -4.405 1.00 92.75 302 SER A C 1
ATOM 2447 O O . SER A 1 302 ? 29.149 5.267 -4.210 1.00 92.75 302 SER A O 1
ATOM 2449 N N . ASN A 1 303 ? 31.173 5.736 -5.062 1.00 89.06 303 ASN A N 1
ATOM 2450 C CA . ASN A 1 303 ? 31.359 4.423 -5.687 1.00 89.06 303 ASN A CA 1
ATOM 2451 C C . ASN A 1 303 ? 31.284 3.252 -4.681 1.00 89.06 303 ASN A C 1
ATOM 2453 O O . ASN A 1 303 ? 30.839 2.163 -5.028 1.00 89.06 303 ASN A O 1
ATOM 2457 N N . SER A 1 304 ? 31.664 3.467 -3.414 1.00 90.69 304 SER A N 1
ATOM 2458 C CA . SER A 1 304 ? 31.562 2.451 -2.352 1.00 90.69 304 SER A CA 1
ATOM 2459 C C . SER A 1 304 ? 30.119 2.164 -1.914 1.00 90.69 304 SER A C 1
ATOM 2461 O O . SER A 1 304 ? 29.868 1.159 -1.248 1.00 90.69 304 SER A O 1
ATOM 2463 N N . LYS A 1 305 ? 29.164 3.024 -2.290 1.00 94.62 305 LYS A N 1
ATOM 2464 C CA . LYS A 1 305 ? 27.734 2.891 -1.985 1.00 94.62 305 LYS A CA 1
ATOM 2465 C C . LYS A 1 305 ? 26.930 2.221 -3.100 1.00 94.62 305 LYS A C 1
ATOM 2467 O O . LYS A 1 305 ? 25.747 1.972 -2.902 1.00 94.62 305 LYS A O 1
ATOM 2472 N N . LEU A 1 306 ? 27.552 1.842 -4.223 1.00 93.00 306 LEU A N 1
ATOM 2473 C CA . LEU A 1 306 ? 26.861 1.153 -5.324 1.00 93.00 306 LEU A CA 1
ATOM 2474 C C . LEU A 1 306 ? 26.257 -0.202 -4.933 1.00 93.00 306 LEU A C 1
ATOM 2476 O O . LEU A 1 306 ? 25.300 -0.647 -5.560 1.00 93.00 306 LEU A O 1
ATOM 2480 N N . ARG A 1 307 ? 26.737 -0.823 -3.850 1.00 93.62 307 ARG A N 1
ATOM 2481 C CA . ARG A 1 307 ? 26.104 -2.023 -3.292 1.00 93.62 307 ARG A CA 1
ATOM 2482 C C . ARG A 1 307 ? 24.643 -1.794 -2.879 1.00 93.62 307 ARG A C 1
ATOM 2484 O O . ARG A 1 307 ? 23.854 -2.721 -2.991 1.00 93.62 307 ARG A O 1
ATOM 2491 N N . LEU A 1 308 ? 24.266 -0.575 -2.475 1.00 96.44 308 LEU A N 1
ATOM 2492 C CA . LEU A 1 308 ? 22.871 -0.244 -2.158 1.00 96.44 308 LEU A CA 1
ATOM 2493 C C . LEU A 1 308 ? 21.957 -0.425 -3.376 1.00 96.44 308 LEU A C 1
ATOM 2495 O O . LEU A 1 308 ? 20.863 -0.957 -3.236 1.00 96.44 308 LEU A O 1
ATOM 2499 N N . VAL A 1 309 ? 22.435 -0.051 -4.570 1.00 96.81 309 VAL A N 1
ATOM 2500 C CA . VAL A 1 309 ? 21.706 -0.274 -5.829 1.00 96.81 309 VAL A CA 1
ATOM 2501 C C . VAL A 1 309 ? 21.512 -1.768 -6.045 1.00 96.81 309 VAL A C 1
ATOM 2503 O O . VAL A 1 309 ? 20.392 -2.211 -6.265 1.00 96.81 309 VAL A O 1
ATOM 2506 N N . ARG A 1 310 ? 22.574 -2.565 -5.891 1.00 95.25 310 ARG A N 1
ATOM 2507 C CA . ARG A 1 310 ? 22.489 -4.021 -6.038 1.00 95.25 310 ARG A CA 1
ATOM 2508 C C . ARG A 1 310 ? 21.482 -4.650 -5.070 1.00 95.25 310 ARG A C 1
ATOM 2510 O O . ARG A 1 310 ? 20.673 -5.467 -5.497 1.00 95.25 310 ARG A O 1
ATOM 2517 N N . ASP A 1 311 ? 21.520 -4.265 -3.796 1.00 96.12 311 ASP A N 1
ATOM 2518 C CA . ASP A 1 311 ? 20.605 -4.774 -2.765 1.00 96.12 311 ASP A CA 1
ATOM 2519 C C . ASP A 1 311 ? 19.147 -4.334 -3.031 1.00 96.12 311 ASP A C 1
ATOM 2521 O O . ASP A 1 311 ? 18.200 -5.086 -2.786 1.00 96.12 311 ASP A O 1
ATOM 2525 N N . PHE A 1 312 ? 18.946 -3.135 -3.587 1.00 97.12 312 PHE A N 1
ATOM 2526 C CA . PHE A 1 312 ? 17.634 -2.678 -4.041 1.00 97.12 312 PHE A CA 1
ATOM 2527 C C . PHE A 1 312 ? 17.116 -3.530 -5.205 1.00 97.12 312 PHE A C 1
ATOM 2529 O O . PHE A 1 312 ? 15.978 -3.999 -5.159 1.00 97.12 312 PHE A O 1
ATOM 2536 N N . LEU A 1 313 ? 17.952 -3.787 -6.218 1.00 96.12 313 LEU A N 1
ATOM 2537 C CA . LEU A 1 313 ? 17.568 -4.564 -7.398 1.00 96.12 313 LEU A CA 1
ATOM 2538 C C . LEU A 1 313 ? 17.139 -5.996 -7.046 1.00 96.12 313 LEU A C 1
ATOM 2540 O O . LEU A 1 313 ? 16.210 -6.500 -7.665 1.00 96.12 313 LEU A O 1
ATOM 2544 N N . THR A 1 314 ? 17.744 -6.643 -6.044 1.00 94.81 314 THR A N 1
ATOM 2545 C CA . THR A 1 314 ? 17.388 -8.026 -5.657 1.00 94.81 314 THR A CA 1
ATOM 2546 C C . THR A 1 314 ? 16.065 -8.140 -4.899 1.00 94.81 314 THR A C 1
ATOM 2548 O O . THR A 1 314 ? 15.465 -9.214 -4.870 1.00 94.81 314 THR A O 1
ATOM 2551 N N . THR A 1 315 ? 15.598 -7.056 -4.278 1.00 94.19 315 THR A N 1
ATOM 2552 C CA . THR A 1 315 ? 14.415 -7.057 -3.398 1.00 94.19 315 THR A CA 1
ATOM 2553 C C . THR A 1 315 ? 13.179 -6.417 -4.031 1.00 94.19 315 THR A C 1
ATOM 2555 O O . THR A 1 315 ? 12.058 -6.808 -3.708 1.00 94.19 315 THR A O 1
ATOM 2558 N N . HIS A 1 316 ? 13.374 -5.497 -4.973 1.00 95.12 316 HIS A N 1
ATOM 2559 C CA . HIS A 1 316 ? 12.328 -4.752 -5.683 1.00 95.12 316 HIS A CA 1
ATOM 2560 C C . HIS A 1 316 ? 12.197 -5.274 -7.107 1.00 95.12 316 HIS A C 1
ATOM 2562 O O . HIS A 1 316 ? 13.137 -5.888 -7.599 1.00 95.12 316 HIS A O 1
ATOM 2568 N N . LYS A 1 317 ? 11.065 -5.075 -7.791 1.00 93.56 317 LYS A N 1
ATOM 2569 C CA . LYS A 1 317 ? 10.770 -5.787 -9.054 1.00 93.56 317 LYS A CA 1
ATOM 2570 C C . LYS A 1 317 ? 10.301 -4.902 -10.191 1.00 93.56 317 LYS A C 1
ATOM 2572 O O . LYS A 1 317 ? 10.456 -5.296 -11.341 1.00 93.56 317 LYS A O 1
ATOM 2577 N N . TYR A 1 318 ? 9.737 -3.733 -9.916 1.00 95.44 318 TYR A N 1
ATOM 2578 C CA . TYR A 1 318 ? 9.211 -2.878 -10.972 1.00 95.44 318 TYR A CA 1
ATOM 2579 C C . TYR A 1 318 ? 10.346 -2.271 -11.800 1.00 95.44 318 TYR A C 1
ATOM 2581 O O . TYR A 1 318 ? 11.230 -1.586 -11.276 1.00 95.44 318 TYR A O 1
ATOM 2589 N N . ARG A 1 319 ? 10.289 -2.497 -13.119 1.00 95.00 319 ARG A N 1
ATOM 2590 C CA . ARG A 1 319 ? 11.320 -2.073 -14.071 1.00 95.00 319 ARG A CA 1
ATOM 2591 C C . ARG A 1 319 ? 11.610 -0.580 -13.980 1.00 95.00 319 ARG A C 1
ATOM 2593 O O . ARG A 1 319 ? 12.766 -0.192 -13.996 1.00 95.00 319 ARG A O 1
ATOM 2600 N N . GLU A 1 320 ? 10.577 0.247 -13.830 1.00 94.19 320 GLU A N 1
ATOM 2601 C CA . GLU A 1 320 ? 10.731 1.701 -13.719 1.00 94.19 320 GLU A CA 1
ATOM 2602 C C . GLU A 1 320 ? 11.719 2.102 -12.611 1.00 94.19 320 GLU A C 1
ATOM 2604 O O . GLU A 1 320 ? 12.605 2.926 -12.839 1.00 94.19 320 GLU A O 1
ATOM 2609 N N . PHE A 1 321 ? 11.587 1.521 -11.415 1.00 96.81 321 PHE A N 1
ATOM 2610 C CA . PHE A 1 321 ? 12.448 1.863 -10.282 1.00 96.81 321 PHE A CA 1
ATOM 2611 C C . PHE A 1 321 ? 13.814 1.190 -10.375 1.00 96.81 321 PHE A C 1
ATOM 2613 O O . PHE A 1 321 ? 14.812 1.799 -9.997 1.00 96.81 321 PHE A O 1
ATOM 2620 N N . ARG A 1 322 ? 13.884 -0.026 -10.930 1.00 96.25 322 ARG A N 1
ATOM 2621 C CA . ARG A 1 322 ? 15.158 -0.704 -11.207 1.00 96.25 322 ARG A CA 1
ATOM 2622 C C . ARG A 1 322 ? 16.003 0.065 -12.228 1.00 96.25 322 ARG A C 1
ATOM 2624 O O . ARG A 1 322 ? 17.173 0.331 -11.962 1.00 96.25 322 ARG A O 1
ATOM 2631 N N . ASP A 1 323 ? 15.403 0.516 -13.329 1.00 94.81 323 ASP A N 1
ATOM 2632 C CA . ASP A 1 323 ? 16.067 1.334 -14.352 1.00 94.81 323 ASP A CA 1
ATOM 2633 C C . ASP A 1 323 ? 16.546 2.668 -13.743 1.00 94.81 323 ASP A C 1
ATOM 2635 O O . ASP A 1 323 ? 17.702 3.060 -13.912 1.00 94.81 323 ASP A O 1
ATOM 2639 N N . LYS A 1 324 ? 15.702 3.331 -12.935 1.00 96.00 324 LYS A N 1
ATOM 2640 C CA . LYS A 1 324 ? 16.075 4.549 -12.190 1.00 96.00 324 LYS A CA 1
ATOM 2641 C C . LYS A 1 324 ? 17.214 4.321 -11.189 1.00 96.00 324 LYS A C 1
ATOM 2643 O O . LYS A 1 324 ? 18.039 5.215 -11.006 1.00 96.00 324 LYS A O 1
ATOM 2648 N N . ALA A 1 325 ? 17.250 3.173 -10.513 1.00 96.44 325 ALA A N 1
ATOM 2649 C CA . ALA A 1 325 ? 18.310 2.810 -9.576 1.00 96.44 325 ALA A CA 1
ATOM 2650 C C . ALA A 1 325 ? 19.636 2.566 -10.309 1.00 96.44 325 ALA A C 1
ATOM 2652 O O . ALA A 1 325 ? 20.674 3.084 -9.896 1.00 96.44 325 ALA A O 1
ATOM 2653 N N . GLN A 1 326 ? 19.593 1.858 -11.439 1.00 93.62 326 GLN A N 1
ATOM 2654 C CA . GLN A 1 326 ? 20.764 1.624 -12.280 1.00 93.62 326 GLN A CA 1
ATOM 2655 C C . GLN A 1 326 ? 21.328 2.935 -12.848 1.00 93.62 326 GLN A C 1
ATOM 2657 O O . GLN A 1 326 ? 22.546 3.113 -12.907 1.00 93.62 326 GLN A O 1
ATOM 2662 N N . ASP A 1 327 ? 20.460 3.888 -13.192 1.00 93.69 327 ASP A N 1
ATOM 2663 C CA . ASP A 1 327 ? 20.854 5.207 -13.692 1.00 93.69 327 ASP A CA 1
ATOM 2664 C C . ASP A 1 327 ? 21.658 6.039 -12.681 1.00 93.69 327 ASP A C 1
ATOM 2666 O O . ASP A 1 327 ? 22.486 6.855 -13.094 1.00 93.69 327 ASP A O 1
ATOM 2670 N N . LEU A 1 328 ? 21.521 5.783 -11.374 1.00 94.56 328 LEU A N 1
ATOM 2671 C CA . LEU A 1 328 ? 22.355 6.418 -10.343 1.00 94.56 328 LEU A CA 1
ATOM 2672 C C . LEU A 1 328 ? 23.836 6.036 -10.463 1.00 94.56 328 LEU A C 1
ATOM 2674 O O . LEU A 1 328 ? 24.690 6.760 -9.951 1.00 94.56 328 LEU A O 1
ATOM 2678 N N . CYS A 1 329 ? 24.156 4.928 -11.140 1.00 91.62 329 CYS A N 1
ATOM 2679 C CA . CYS A 1 329 ? 25.532 4.469 -11.325 1.00 91.62 329 CYS A CA 1
ATOM 2680 C C . CYS A 1 329 ? 26.298 5.324 -12.343 1.00 91.62 329 CYS A C 1
ATOM 2682 O O . CYS A 1 329 ? 27.506 5.506 -12.200 1.00 91.62 329 CYS A O 1
ATOM 2684 N N . LYS A 1 330 ? 25.598 5.899 -13.333 1.00 89.12 330 LYS A N 1
ATOM 2685 C CA . LYS A 1 330 ? 26.200 6.620 -14.471 1.00 89.12 330 LYS A CA 1
ATOM 2686 C C . LYS A 1 330 ? 27.095 7.786 -14.044 1.00 89.12 330 LYS A C 1
ATOM 2688 O O . LYS A 1 330 ? 28.071 8.089 -14.721 1.00 89.12 330 LYS A O 1
ATOM 2693 N N . GLN A 1 331 ? 26.791 8.435 -12.919 1.00 88.88 331 GLN A N 1
ATOM 2694 C CA . GLN A 1 331 ? 27.576 9.569 -12.410 1.00 88.88 331 GLN A CA 1
ATOM 2695 C C . GLN A 1 331 ? 28.991 9.185 -11.942 1.00 88.88 331 GLN A C 1
ATOM 2697 O O . GLN A 1 331 ? 29.836 10.062 -11.794 1.00 88.88 331 GLN A O 1
ATOM 2702 N N . PHE A 1 332 ? 29.247 7.895 -11.698 1.00 89.50 332 PHE A N 1
ATOM 2703 C CA . PHE A 1 332 ? 30.547 7.383 -11.254 1.00 89.50 332 PHE A CA 1
ATOM 2704 C C . PHE A 1 332 ? 31.377 6.797 -12.403 1.00 89.50 332 PHE A C 1
ATOM 2706 O O . PHE A 1 332 ? 32.437 6.226 -12.161 1.00 89.50 332 PHE A O 1
ATOM 2713 N N . GLU A 1 333 ? 30.898 6.909 -13.644 1.00 89.06 333 GLU A N 1
ATOM 2714 C CA . GLU A 1 333 ? 31.528 6.322 -14.826 1.00 89.06 333 GLU A CA 1
ATOM 2715 C C . GLU A 1 333 ? 32.280 7.395 -15.620 1.00 89.06 333 GLU A C 1
ATOM 2717 O O . GLU A 1 333 ? 31.723 8.072 -16.490 1.00 89.06 333 GLU A O 1
ATOM 2722 N N . ASP A 1 334 ? 33.575 7.546 -15.338 1.00 90.25 334 ASP A N 1
ATOM 2723 C CA . ASP A 1 334 ? 34.417 8.511 -16.048 1.00 90.25 334 ASP A CA 1
ATOM 2724 C C . ASP A 1 334 ? 34.713 8.050 -17.476 1.00 90.25 334 ASP A C 1
ATOM 2726 O O . ASP A 1 334 ? 34.642 8.843 -18.426 1.00 90.25 334 ASP A O 1
ATOM 2730 N N . SER A 1 335 ? 35.017 6.762 -17.657 1.00 93.00 335 SER A N 1
ATOM 2731 C CA . SER A 1 335 ? 35.124 6.171 -18.989 1.00 93.00 335 SER A CA 1
ATOM 2732 C C . SER A 1 335 ? 34.625 4.735 -19.048 1.00 93.00 335 SER A C 1
ATOM 2734 O O . SER A 1 335 ? 34.832 3.942 -18.132 1.00 93.00 335 SER A O 1
ATOM 2736 N N . VAL A 1 336 ? 33.987 4.399 -20.169 1.00 94.62 336 VAL A N 1
ATOM 2737 C CA . VAL A 1 336 ? 33.449 3.062 -20.432 1.00 94.62 336 VAL A CA 1
ATOM 2738 C C . VAL A 1 336 ? 33.960 2.578 -21.780 1.00 94.62 336 VAL A C 1
ATOM 2740 O O . VAL A 1 336 ? 33.911 3.306 -22.769 1.00 94.62 336 VAL A O 1
ATOM 2743 N N . ILE A 1 337 ? 34.453 1.345 -21.833 1.00 96.56 337 ILE A N 1
ATOM 2744 C CA . ILE A 1 337 ? 34.836 0.676 -23.077 1.00 96.56 337 ILE A CA 1
ATOM 2745 C C . ILE A 1 337 ? 33.923 -0.527 -23.250 1.00 96.56 337 ILE A C 1
ATOM 2747 O O . ILE A 1 337 ? 33.942 -1.441 -22.429 1.00 96.56 337 ILE A O 1
ATOM 2751 N N . TRP A 1 338 ? 33.138 -0.525 -24.319 1.00 95.88 338 TRP A N 1
ATOM 2752 C CA . TRP A 1 338 ? 32.265 -1.633 -24.679 1.00 95.88 338 TRP A CA 1
ATOM 2753 C C . TRP A 1 338 ? 32.894 -2.413 -25.825 1.00 95.88 338 TRP A C 1
ATOM 2755 O O . TRP A 1 338 ? 33.134 -1.867 -26.898 1.00 95.88 338 TRP A O 1
ATOM 2765 N N . ILE A 1 339 ? 33.170 -3.687 -25.588 1.00 95.44 339 ILE A N 1
ATOM 2766 C CA . ILE A 1 339 ? 33.826 -4.607 -26.506 1.00 95.44 339 ILE A CA 1
ATOM 2767 C C . ILE A 1 339 ? 32.833 -5.705 -26.891 1.00 95.44 339 ILE A C 1
ATOM 2769 O O . ILE A 1 339 ? 32.246 -6.349 -26.029 1.00 95.44 339 ILE A O 1
ATOM 2773 N N . THR A 1 340 ? 32.677 -5.941 -28.185 1.00 92.69 340 THR A N 1
ATOM 2774 C CA . THR A 1 340 ? 31.980 -7.088 -28.788 1.00 92.69 340 THR A CA 1
ATOM 2775 C C . THR A 1 340 ? 32.950 -7.783 -29.755 1.00 92.69 340 THR A C 1
ATOM 2777 O O . THR A 1 340 ? 33.995 -7.204 -30.069 1.00 92.69 340 THR A O 1
ATOM 2780 N N . PRO A 1 341 ? 32.632 -8.971 -30.305 1.00 89.25 341 PRO A N 1
ATOM 2781 C CA . PRO A 1 341 ? 33.532 -9.647 -31.245 1.00 89.25 341 PRO A CA 1
ATOM 2782 C C . PRO A 1 341 ? 33.874 -8.831 -32.505 1.00 89.25 341 PRO A C 1
ATOM 2784 O O . PRO A 1 341 ? 34.939 -9.023 -33.090 1.00 89.25 341 PRO A O 1
ATOM 2787 N N . ALA A 1 342 ? 32.987 -7.922 -32.927 1.00 90.75 342 ALA A N 1
ATOM 2788 C CA . ALA A 1 342 ? 33.153 -7.133 -34.149 1.00 90.75 342 ALA A CA 1
ATOM 2789 C C . ALA A 1 342 ? 33.393 -5.635 -33.902 1.00 90.75 342 ALA A C 1
ATOM 2791 O O . ALA A 1 342 ? 33.849 -4.945 -34.813 1.00 90.75 342 ALA A O 1
ATOM 2792 N N . THR A 1 343 ? 33.099 -5.115 -32.707 1.00 94.19 343 THR A N 1
ATOM 2793 C CA . THR A 1 343 ? 33.077 -3.667 -32.452 1.00 94.19 343 THR A CA 1
ATOM 2794 C C . THR A 1 343 ? 33.606 -3.313 -31.067 1.00 94.19 343 THR A C 1
ATOM 2796 O O . THR A 1 343 ? 33.239 -3.953 -30.081 1.00 94.19 343 THR A O 1
ATOM 2799 N N . VAL A 1 344 ? 34.390 -2.238 -30.980 1.00 96.44 344 VAL A N 1
ATOM 2800 C CA . VAL A 1 344 ? 34.800 -1.581 -29.735 1.00 96.44 344 VAL A CA 1
ATOM 2801 C C . VAL A 1 344 ? 34.282 -0.145 -29.725 1.00 96.44 344 VAL A C 1
ATOM 2803 O O . VAL A 1 344 ? 34.495 0.599 -30.679 1.00 96.44 344 VAL A O 1
ATOM 2806 N N . LYS A 1 345 ? 33.615 0.266 -28.647 1.00 97.50 345 LYS A N 1
ATOM 2807 C CA . LYS A 1 345 ? 33.111 1.630 -28.442 1.00 97.50 345 LYS A CA 1
ATOM 2808 C C . LYS A 1 345 ? 33.722 2.234 -27.188 1.00 97.50 345 LYS A C 1
ATOM 2810 O O . LYS A 1 345 ? 33.771 1.585 -26.146 1.00 97.50 345 LYS A O 1
ATOM 2815 N N . TYR A 1 346 ? 34.152 3.484 -27.287 1.00 97.31 346 TYR A N 1
ATOM 2816 C CA . TYR A 1 346 ? 34.787 4.228 -26.206 1.00 97.31 346 TYR A CA 1
ATOM 2817 C C . TYR A 1 346 ? 33.898 5.380 -25.778 1.00 97.31 346 TYR A C 1
ATOM 2819 O O . TYR A 1 346 ? 33.561 6.241 -26.588 1.00 97.31 346 TYR A O 1
ATOM 2827 N N . TYR A 1 347 ? 33.587 5.445 -24.494 1.00 95.00 347 TYR A N 1
ATOM 2828 C CA . TYR A 1 347 ? 32.780 6.492 -23.897 1.00 95.00 347 TYR A CA 1
ATOM 2829 C C . TYR A 1 347 ? 33.593 7.252 -22.856 1.00 95.00 347 TYR A C 1
ATOM 2831 O O . TYR A 1 347 ? 34.356 6.657 -22.093 1.00 95.00 347 TYR A O 1
ATOM 2839 N N . LYS A 1 348 ? 33.404 8.568 -22.803 1.00 92.75 348 LYS A N 1
ATOM 2840 C CA . LYS A 1 348 ? 33.951 9.444 -21.767 1.00 92.75 348 LYS A CA 1
ATOM 2841 C C . LYS A 1 348 ? 32.809 10.253 -21.174 1.00 92.75 348 LYS A C 1
ATOM 2843 O O . LYS A 1 348 ? 32.139 10.970 -21.913 1.00 92.75 348 LYS A O 1
ATOM 2848 N N . LYS A 1 349 ? 32.576 10.122 -19.867 1.00 89.38 349 LYS A N 1
ATOM 2849 C CA . LYS A 1 349 ? 31.437 10.731 -19.159 1.00 89.38 349 LYS A CA 1
ATOM 2850 C C . LYS A 1 349 ? 30.103 10.486 -19.881 1.00 89.38 349 LYS A C 1
ATOM 2852 O O . LYS A 1 349 ? 29.343 11.412 -20.144 1.00 89.38 349 LYS A O 1
ATOM 2857 N N . GLY A 1 350 ? 29.879 9.239 -20.300 1.00 88.75 350 GLY A N 1
ATOM 2858 C CA . GLY A 1 350 ? 28.688 8.820 -21.051 1.00 88.75 350 GLY A CA 1
ATOM 2859 C C . GLY A 1 350 ? 28.643 9.216 -22.536 1.00 88.75 350 GLY A C 1
ATOM 2860 O O . GLY A 1 350 ? 27.751 8.762 -23.246 1.00 88.75 350 GLY A O 1
ATOM 2861 N N . ILE A 1 351 ? 29.597 10.003 -23.044 1.00 91.94 351 ILE A N 1
ATOM 2862 C CA . ILE A 1 351 ? 29.625 10.460 -24.443 1.00 91.94 351 ILE A CA 1
ATOM 2863 C C . ILE A 1 351 ? 30.508 9.536 -25.287 1.00 91.94 351 ILE A C 1
ATOM 2865 O O . ILE A 1 351 ? 31.663 9.300 -24.934 1.00 91.94 351 ILE A O 1
ATOM 2869 N N . LEU A 1 352 ? 29.987 9.031 -26.410 1.00 95.75 352 LEU A N 1
ATOM 2870 C CA . LEU A 1 352 ? 30.732 8.196 -27.361 1.00 95.75 352 LEU A CA 1
ATOM 2871 C C . LEU A 1 352 ? 31.845 9.018 -28.025 1.00 95.75 352 LEU A C 1
ATOM 2873 O O . LEU A 1 352 ? 31.569 9.966 -28.734 1.00 95.75 352 LEU A O 1
ATOM 2877 N N . THR A 1 353 ? 33.109 8.668 -27.829 1.00 96.62 353 THR A N 1
ATOM 2878 C CA . THR A 1 353 ? 34.245 9.410 -28.408 1.00 96.62 353 THR A CA 1
ATOM 2879 C C . THR A 1 353 ? 34.862 8.703 -29.606 1.00 96.62 353 THR A C 1
ATOM 2881 O O . THR A 1 353 ? 35.439 9.351 -30.481 1.00 96.62 353 THR A O 1
ATOM 2884 N N . LYS A 1 354 ? 34.745 7.373 -29.661 1.00 97.62 354 LYS A N 1
ATOM 2885 C CA . LYS A 1 354 ? 35.354 6.564 -30.713 1.00 97.62 354 LYS A CA 1
ATOM 2886 C C . LYS A 1 354 ? 34.640 5.227 -30.885 1.00 97.62 354 LYS A C 1
ATOM 2888 O O . LYS A 1 354 ? 34.273 4.599 -29.892 1.00 97.62 354 LYS A O 1
ATOM 2893 N N . THR A 1 355 ? 34.544 4.769 -32.128 1.00 97.50 355 THR A N 1
ATOM 2894 C CA . THR A 1 355 ? 34.119 3.410 -32.486 1.00 97.50 355 THR A CA 1
ATOM 2895 C C . THR A 1 355 ? 35.170 2.768 -33.386 1.00 97.50 355 THR A C 1
ATOM 2897 O O . THR A 1 355 ? 35.705 3.412 -34.288 1.00 97.50 355 THR A O 1
ATOM 2900 N N . GLU A 1 356 ? 35.467 1.497 -33.153 1.00 96.31 356 GLU A N 1
ATOM 2901 C CA . GLU A 1 356 ? 36.283 0.653 -34.021 1.00 96.31 356 GLU A CA 1
ATOM 2902 C C . GLU A 1 356 ? 35.464 -0.573 -34.408 1.00 96.31 356 GLU A C 1
ATOM 2904 O O . GLU A 1 356 ? 34.984 -1.288 -33.536 1.00 96.31 356 GLU A O 1
ATOM 2909 N N . GLU A 1 357 ? 35.298 -0.827 -35.701 1.00 94.56 357 GLU A N 1
ATOM 2910 C CA . GLU A 1 357 ? 34.550 -1.973 -36.213 1.00 94.56 357 GLU A CA 1
ATOM 2911 C C . GLU A 1 357 ? 35.408 -2.785 -37.184 1.00 94.56 357 GLU A C 1
ATOM 2913 O O . GLU A 1 357 ? 36.115 -2.229 -38.028 1.00 94.56 357 GLU A O 1
ATOM 2918 N N . LYS A 1 358 ? 35.329 -4.113 -37.084 1.00 87.38 358 LYS A N 1
ATOM 2919 C CA . LYS A 1 358 ? 35.986 -5.056 -37.986 1.00 87.38 358 LYS A CA 1
ATOM 2920 C C . LYS A 1 358 ? 34.934 -5.859 -38.743 1.00 87.38 358 LYS A C 1
ATOM 2922 O O . LYS A 1 358 ? 34.298 -6.747 -38.183 1.00 87.38 358 LYS A O 1
ATOM 2927 N N . GLN A 1 359 ? 34.811 -5.603 -40.042 1.00 81.81 359 GLN A N 1
ATOM 2928 C CA . GLN A 1 359 ? 33.880 -6.311 -40.921 1.00 81.81 359 GLN A CA 1
ATOM 2929 C C . GLN A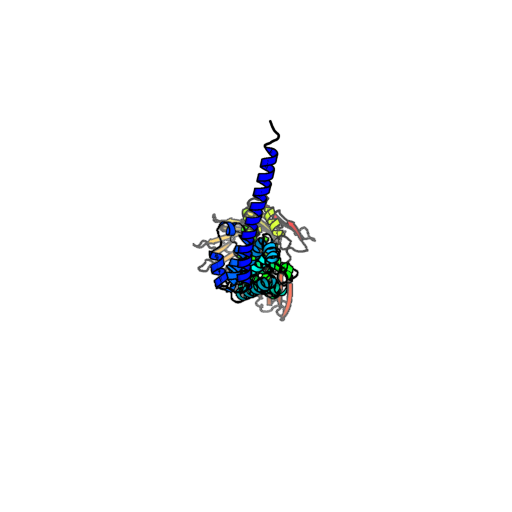 1 359 ? 34.593 -6.747 -42.206 1.00 81.81 359 GLN A C 1
ATOM 2931 O O . GLN A 1 359 ? 35.233 -5.938 -42.873 1.00 81.81 359 GLN A O 1
ATOM 2936 N N . ASN A 1 360 ? 34.493 -8.029 -42.581 1.00 74.44 360 ASN A N 1
ATOM 2937 C CA . ASN A 1 360 ? 35.017 -8.566 -43.850 1.00 74.44 360 ASN A CA 1
ATOM 2938 C C . ASN A 1 360 ? 36.480 -8.163 -44.155 1.00 74.44 360 ASN A C 1
ATOM 2940 O O . ASN A 1 360 ? 36.791 -7.702 -45.254 1.00 74.44 360 ASN A O 1
ATOM 2944 N N . ASN A 1 361 ? 37.377 -8.306 -43.170 1.00 73.31 361 ASN A N 1
ATOM 2945 C CA . ASN A 1 361 ? 38.794 -7.898 -43.228 1.00 73.31 361 ASN A CA 1
ATOM 2946 C C . ASN A 1 361 ? 39.052 -6.392 -43.437 1.00 73.31 361 ASN A C 1
ATOM 2948 O O . ASN A 1 361 ? 40.182 -5.999 -43.729 1.00 73.31 361 ASN A O 1
ATOM 2952 N N . LYS A 1 362 ? 38.041 -5.536 -43.269 1.00 83.50 362 LYS A N 1
ATOM 2953 C CA . LYS A 1 362 ? 38.186 -4.079 -43.246 1.00 83.50 362 LYS A CA 1
ATOM 2954 C C . LYS A 1 362 ? 37.965 -3.565 -41.832 1.00 83.50 362 LYS A C 1
ATOM 2956 O O . LYS A 1 362 ? 37.023 -3.975 -41.159 1.00 83.50 362 LYS A O 1
ATOM 2961 N N . ASN A 1 363 ? 38.827 -2.640 -41.427 1.00 89.38 363 ASN A N 1
ATOM 2962 C CA . ASN A 1 363 ? 38.666 -1.899 -40.187 1.00 89.38 363 ASN A CA 1
ATOM 2963 C C . ASN A 1 363 ? 38.055 -0.537 -40.518 1.00 89.38 363 ASN A C 1
ATOM 2965 O O . ASN A 1 363 ? 38.571 0.180 -41.386 1.00 89.38 363 ASN A O 1
ATOM 2969 N N . THR A 1 364 ? 36.971 -0.208 -39.827 1.00 94.44 364 THR A N 1
ATOM 2970 C CA . THR A 1 364 ? 36.375 1.123 -39.806 1.00 94.44 364 THR A CA 1
ATOM 2971 C C . THR A 1 364 ? 36.664 1.756 -38.454 1.00 94.44 364 THR A C 1
ATOM 2973 O O . THR A 1 364 ? 36.495 1.125 -37.413 1.00 94.44 364 THR A O 1
ATOM 2976 N N . THR A 1 365 ? 37.118 3.002 -38.459 1.00 96.69 365 THR A N 1
ATOM 2977 C CA . THR A 1 365 ? 37.296 3.803 -37.249 1.00 96.69 365 THR A CA 1
ATOM 2978 C C . THR A 1 365 ? 36.509 5.087 -37.388 1.00 96.69 365 THR A C 1
ATOM 2980 O O . THR A 1 365 ? 36.651 5.788 -38.387 1.00 96.69 365 THR A O 1
ATOM 2983 N N . GLU A 1 366 ? 35.723 5.397 -36.369 1.00 97.38 366 GLU A N 1
ATOM 2984 C CA . GLU A 1 366 ? 34.945 6.623 -36.266 1.00 97.38 366 GLU A CA 1
ATOM 2985 C C . GLU A 1 366 ? 35.408 7.398 -35.039 1.00 97.38 366 GLU A C 1
ATOM 2987 O O . GLU A 1 366 ? 35.487 6.835 -33.945 1.00 97.38 366 GLU A O 1
ATOM 2992 N N . VAL A 1 367 ? 35.722 8.678 -35.212 1.00 97.81 367 VAL A N 1
ATOM 2993 C CA . VAL A 1 367 ? 36.107 9.584 -34.125 1.00 97.81 367 VAL A CA 1
ATOM 2994 C C . VAL A 1 367 ? 35.089 10.707 -34.048 1.00 97.81 367 VAL A C 1
ATOM 2996 O O . VAL A 1 367 ? 34.812 11.372 -35.043 1.00 97.81 367 VAL A O 1
ATOM 2999 N N . TYR A 1 368 ? 34.535 10.907 -32.858 1.00 97.69 368 TYR A N 1
ATOM 3000 C CA . TYR A 1 368 ? 33.424 11.816 -32.620 1.00 97.69 368 TYR A CA 1
ATOM 3001 C C . TYR A 1 368 ? 33.935 13.104 -31.977 1.00 97.69 368 TYR A C 1
ATOM 3003 O O . TYR A 1 368 ? 34.672 13.074 -30.990 1.00 97.69 368 TYR A O 1
ATOM 3011 N N . THR A 1 369 ? 33.518 14.242 -32.524 1.00 96.75 369 THR A N 1
ATOM 3012 C CA . THR A 1 369 ? 33.815 15.575 -31.990 1.00 96.75 369 THR A CA 1
ATOM 3013 C C . THR A 1 369 ? 32.521 16.236 -31.542 1.00 96.75 369 THR A C 1
ATOM 3015 O O . THR A 1 369 ? 31.495 16.113 -32.211 1.00 96.75 369 THR A O 1
ATOM 3018 N N . TYR A 1 370 ? 32.574 16.958 -30.425 1.00 95.75 370 TYR A N 1
ATOM 3019 C CA . TYR A 1 370 ? 31.416 17.573 -29.781 1.00 95.75 370 TYR A CA 1
ATOM 3020 C C . TYR A 1 370 ? 31.630 19.072 -29.574 1.00 95.75 370 TYR A C 1
ATOM 3022 O O . TYR A 1 370 ? 32.758 19.527 -29.392 1.00 95.75 370 TYR A O 1
ATOM 3030 N N . LEU A 1 371 ? 30.533 19.823 -29.597 1.00 93.12 371 LEU A N 1
ATOM 3031 C CA . LEU A 1 371 ? 30.467 21.223 -29.190 1.00 93.12 371 LEU A CA 1
ATOM 3032 C C . LEU A 1 371 ? 30.615 21.346 -27.663 1.00 93.12 371 LEU A C 1
ATOM 3034 O O . LEU A 1 371 ? 30.422 20.372 -26.934 1.00 93.12 371 LEU A O 1
ATOM 3038 N N . GLU A 1 372 ? 30.893 22.554 -27.160 1.00 88.94 372 GLU A N 1
ATOM 3039 C CA . GLU A 1 372 ? 31.024 22.816 -25.713 1.00 88.94 372 GLU A CA 1
ATOM 3040 C C . GLU A 1 372 ? 29.762 22.448 -24.917 1.00 88.94 372 GLU A C 1
ATOM 3042 O O . GLU A 1 372 ? 29.850 22.003 -23.776 1.00 88.94 372 GLU A O 1
ATOM 3047 N N . ASN A 1 373 ? 28.584 22.559 -25.539 1.00 88.81 373 ASN A N 1
ATOM 3048 C CA . ASN A 1 373 ? 27.301 22.150 -24.961 1.00 88.81 373 ASN A CA 1
ATOM 3049 C C . ASN A 1 373 ? 27.036 20.628 -25.041 1.00 88.81 373 ASN A C 1
ATOM 3051 O O . ASN A 1 373 ? 25.929 20.185 -24.744 1.00 88.81 373 ASN A O 1
ATOM 3055 N N . GLY A 1 374 ? 28.020 19.826 -25.466 1.00 88.88 374 GLY A N 1
ATOM 3056 C CA . GLY A 1 374 ? 27.946 18.364 -25.531 1.00 88.88 374 GLY A CA 1
ATOM 3057 C C . GLY A 1 374 ? 27.227 17.796 -26.758 1.00 88.88 374 GLY A C 1
ATOM 3058 O O . GLY A 1 374 ? 27.070 16.580 -26.854 1.00 88.88 374 GLY A O 1
ATOM 3059 N N . LYS A 1 375 ? 26.795 18.630 -27.712 1.00 91.75 375 LYS A N 1
ATOM 3060 C CA . LYS A 1 375 ? 26.123 18.174 -28.942 1.00 91.75 375 LYS A CA 1
ATOM 3061 C C . LYS A 1 375 ? 27.131 17.720 -30.008 1.00 91.75 375 LYS A C 1
ATOM 3063 O O . LYS A 1 375 ? 28.217 18.296 -30.078 1.00 91.75 375 LYS A O 1
ATOM 3068 N N . PRO A 1 376 ? 26.811 16.723 -30.855 1.00 94.31 376 PRO A N 1
ATOM 3069 C CA . PRO A 1 376 ? 27.707 16.286 -31.926 1.00 94.31 376 PRO A CA 1
ATOM 3070 C C . PRO A 1 376 ? 28.073 17.434 -32.876 1.00 94.31 376 PRO A C 1
ATOM 3072 O O . PRO A 1 376 ? 27.195 18.093 -33.425 1.00 94.31 376 PRO A O 1
ATOM 3075 N N . ALA A 1 377 ? 29.364 17.668 -33.082 1.00 95.25 377 ALA A N 1
ATOM 3076 C CA . ALA A 1 377 ? 29.879 18.637 -34.049 1.00 95.25 377 ALA A CA 1
ATOM 3077 C C . ALA A 1 377 ? 30.253 17.949 -35.368 1.00 95.25 377 ALA A C 1
ATOM 3079 O O . ALA A 1 377 ? 29.943 18.450 -36.450 1.00 95.25 377 ALA A O 1
ATOM 3080 N N . GLY A 1 378 ? 30.869 16.768 -35.280 1.00 97.00 378 GLY A N 1
ATOM 3081 C CA . GLY A 1 378 ? 31.213 15.981 -36.454 1.00 97.00 378 GLY A CA 1
ATOM 3082 C C . GLY A 1 378 ? 31.738 14.589 -36.135 1.00 97.00 378 GLY A C 1
ATOM 3083 O O . GLY A 1 378 ? 32.039 14.273 -34.982 1.00 97.00 378 GLY A O 1
ATOM 3084 N N . ILE A 1 379 ? 31.828 13.761 -37.174 1.00 98.00 379 ILE A N 1
ATOM 3085 C CA . ILE A 1 379 ? 32.374 12.402 -37.104 1.00 98.00 379 ILE A CA 1
ATOM 3086 C C . ILE A 1 379 ? 33.371 12.224 -38.244 1.00 98.00 379 ILE A C 1
ATOM 3088 O O . ILE A 1 379 ? 33.008 12.373 -39.412 1.00 98.00 379 ILE A O 1
ATOM 3092 N N . ASP A 1 380 ? 34.606 11.869 -37.906 1.00 97.75 380 ASP A N 1
ATOM 3093 C CA . ASP A 1 380 ? 35.625 11.478 -38.876 1.00 97.75 380 ASP A CA 1
ATOM 3094 C C . ASP A 1 380 ? 35.654 9.959 -39.008 1.00 97.75 380 ASP A C 1
ATOM 3096 O O . ASP A 1 380 ? 35.889 9.246 -38.034 1.00 97.75 380 ASP A O 1
ATOM 3100 N N . ILE A 1 381 ? 35.416 9.464 -40.222 1.00 96.88 381 ILE A N 1
ATOM 3101 C CA . ILE A 1 381 ? 35.242 8.038 -40.508 1.00 96.88 381 ILE A CA 1
ATOM 3102 C C . ILE A 1 381 ? 36.350 7.592 -41.458 1.00 96.88 381 ILE A C 1
ATOM 3104 O O . ILE A 1 381 ? 36.490 8.120 -42.563 1.00 96.88 381 ILE A O 1
ATOM 3108 N N . THR A 1 382 ? 37.125 6.593 -41.047 1.00 95.06 382 THR A N 1
ATOM 3109 C CA . THR A 1 382 ? 38.183 5.976 -41.853 1.00 95.06 382 THR A CA 1
ATOM 3110 C C . THR A 1 382 ? 37.866 4.505 -42.073 1.00 95.06 382 THR A C 1
ATOM 3112 O O . THR A 1 382 ? 37.833 3.741 -41.115 1.00 95.06 382 THR A O 1
ATOM 3115 N N . THR A 1 383 ? 37.689 4.095 -43.330 1.00 91.62 383 THR A N 1
ATOM 3116 C CA . THR A 1 383 ? 37.438 2.695 -43.712 1.00 91.62 383 THR A CA 1
ATOM 3117 C C . THR A 1 383 ? 38.425 2.286 -44.801 1.00 91.62 383 THR A C 1
ATOM 3119 O O . THR A 1 383 ? 38.261 2.619 -45.980 1.00 91.62 383 THR A O 1
ATOM 3122 N N . GLY A 1 384 ? 39.482 1.563 -44.422 1.00 85.56 384 GLY A N 1
ATOM 3123 C CA . GLY A 1 384 ? 40.603 1.280 -45.326 1.00 85.56 384 GLY A CA 1
ATOM 3124 C C . GLY A 1 384 ? 41.213 2.573 -45.891 1.00 85.56 384 GLY A C 1
ATOM 3125 O O . GLY A 1 384 ? 41.665 3.428 -45.139 1.00 85.56 384 GLY A O 1
ATOM 3126 N N . ASN A 1 385 ? 41.194 2.743 -47.220 1.00 83.75 385 ASN A N 1
ATOM 3127 C CA . ASN A 1 385 ? 41.715 3.947 -47.896 1.00 83.75 385 ASN A CA 1
ATOM 3128 C C . ASN A 1 385 ? 40.684 5.085 -48.046 1.00 83.75 385 ASN A C 1
ATOM 3130 O O . ASN A 1 385 ? 41.016 6.155 -48.581 1.00 83.75 385 ASN A O 1
ATOM 3134 N N . LEU A 1 386 ? 39.432 4.847 -47.645 1.00 90.25 386 LEU A N 1
ATOM 3135 C CA . LEU A 1 386 ? 38.336 5.806 -47.738 1.00 90.25 386 LEU A CA 1
ATOM 3136 C C . LEU A 1 386 ? 38.260 6.641 -46.462 1.00 90.25 386 LEU A C 1
ATOM 3138 O O . LEU A 1 386 ? 38.450 6.130 -45.362 1.00 90.25 386 LEU A O 1
ATOM 3142 N N . GLN A 1 387 ? 37.971 7.927 -46.639 1.00 94.88 387 GLN A N 1
ATOM 3143 C CA . GLN A 1 387 ? 37.813 8.885 -45.555 1.00 94.88 387 GLN A CA 1
ATOM 3144 C C . GLN A 1 387 ? 36.544 9.696 -45.795 1.00 94.88 387 GLN A C 1
ATOM 3146 O O . GLN A 1 387 ? 36.325 10.218 -46.897 1.00 94.88 387 GLN A O 1
ATOM 3151 N N . PHE A 1 388 ? 35.723 9.795 -44.760 1.00 96.56 388 PHE A N 1
ATOM 3152 C CA . PHE A 1 388 ? 34.485 10.551 -44.766 1.00 96.56 388 PHE A CA 1
ATOM 3153 C C . PHE A 1 388 ? 34.428 11.469 -43.553 1.00 96.56 388 PHE A C 1
ATOM 3155 O O . PHE A 1 388 ? 35.053 11.195 -42.532 1.00 96.56 388 PHE A O 1
ATOM 3162 N N . HIS A 1 389 ? 33.671 12.548 -43.688 1.00 97.88 389 HIS A N 1
ATOM 3163 C CA . HIS A 1 389 ? 33.373 13.454 -42.593 1.00 97.88 389 HIS A CA 1
ATOM 3164 C C . HIS A 1 389 ? 31.873 13.711 -42.568 1.00 97.88 389 HIS A C 1
ATOM 3166 O O . HIS A 1 389 ? 31.298 14.048 -43.607 1.00 97.88 389 HIS A O 1
ATOM 3172 N N . THR A 1 390 ? 31.266 13.548 -41.399 1.00 98.25 390 THR A N 1
ATOM 3173 C CA . THR A 1 390 ? 29.875 13.920 -41.139 1.00 98.25 390 THR A CA 1
ATOM 3174 C C . THR A 1 390 ? 29.846 15.216 -40.345 1.00 98.25 390 THR A C 1
ATOM 3176 O O . THR A 1 390 ? 30.490 15.299 -39.304 1.00 98.25 390 THR A O 1
ATOM 3179 N N . SER A 1 391 ? 29.080 16.201 -40.808 1.00 97.88 391 SER A N 1
ATOM 3180 C CA . SER A 1 391 ? 28.848 17.473 -40.116 1.00 97.88 391 SER A CA 1
ATOM 3181 C C . SER A 1 391 ? 27.397 17.581 -39.649 1.00 97.88 391 SER A C 1
ATOM 3183 O O . SER A 1 391 ? 26.485 17.160 -40.365 1.00 97.88 391 SER A O 1
ATOM 3185 N N . PHE A 1 392 ? 27.185 18.190 -38.481 1.00 97.94 392 PHE A N 1
ATOM 3186 C CA . PHE A 1 392 ? 25.861 18.426 -37.895 1.00 97.94 392 PHE A CA 1
ATOM 3187 C C . PHE A 1 392 ? 25.536 19.919 -37.880 1.00 97.94 392 PHE A C 1
ATOM 3189 O O . PHE A 1 392 ? 26.363 20.739 -37.482 1.00 97.94 392 PHE A O 1
ATOM 3196 N N . PHE A 1 393 ? 24.315 20.269 -38.277 1.00 96.88 393 PHE A N 1
ATOM 3197 C CA . PHE A 1 393 ? 23.843 21.648 -38.350 1.00 96.88 393 PHE A CA 1
ATOM 3198 C C . PHE A 1 393 ? 22.627 21.844 -37.451 1.00 96.88 393 PHE A C 1
ATOM 3200 O O . PHE A 1 393 ? 21.692 21.036 -37.460 1.00 96.88 393 PHE A O 1
ATOM 3207 N N . TYR A 1 394 ? 22.653 22.936 -36.689 1.00 95.62 394 TYR A N 1
ATOM 3208 C CA . TYR A 1 394 ? 21.656 23.266 -35.679 1.00 95.62 394 TYR A CA 1
ATOM 3209 C C . TYR A 1 394 ? 20.902 24.542 -36.061 1.00 95.62 394 TYR A C 1
ATOM 3211 O O . TYR A 1 394 ? 21.473 25.435 -36.688 1.00 95.62 394 TYR A O 1
ATOM 3219 N N . ASP A 1 395 ? 19.616 24.614 -35.722 1.00 93.56 395 ASP A N 1
ATOM 3220 C CA . ASP A 1 395 ? 18.829 25.843 -35.862 1.00 93.56 395 ASP A CA 1
ATOM 3221 C C . ASP A 1 395 ? 19.041 26.810 -34.681 1.00 93.56 395 ASP A C 1
ATOM 3223 O O . ASP A 1 395 ? 19.804 26.537 -33.757 1.00 93.56 395 ASP A O 1
ATOM 3227 N N . ALA A 1 396 ? 18.358 27.959 -34.702 1.00 91.12 396 ALA A N 1
ATOM 3228 C CA . ALA A 1 396 ? 18.446 28.966 -33.640 1.00 91.12 396 ALA A CA 1
ATOM 3229 C C . ALA A 1 396 ? 17.882 28.492 -32.285 1.00 91.12 396 ALA A C 1
ATOM 3231 O O . ALA A 1 396 ? 18.158 29.108 -31.259 1.00 91.12 396 ALA A O 1
ATOM 3232 N N . GLN A 1 397 ? 17.089 27.416 -32.281 1.00 90.81 397 GLN A N 1
ATOM 3233 C CA . GLN A 1 397 ? 16.593 26.735 -31.082 1.00 90.81 397 GLN A CA 1
ATOM 3234 C C . GLN A 1 397 ? 17.499 25.564 -30.693 1.00 90.81 397 GLN A C 1
ATOM 3236 O O . GLN A 1 397 ? 17.155 24.771 -29.816 1.00 90.81 397 GLN A O 1
ATOM 3241 N N . ASP A 1 398 ? 18.679 25.478 -31.309 1.00 90.50 398 ASP A N 1
ATOM 3242 C CA . ASP A 1 398 ? 19.736 24.567 -30.922 1.00 90.50 398 ASP A CA 1
ATOM 3243 C C . ASP A 1 398 ? 19.376 23.088 -31.217 1.00 90.50 398 ASP A C 1
ATOM 3245 O O . ASP A 1 398 ? 19.915 22.158 -30.606 1.00 90.50 398 ASP A O 1
ATOM 3249 N N . ARG A 1 399 ? 18.474 22.849 -32.183 1.00 92.31 399 ARG A N 1
ATOM 3250 C CA . ARG A 1 399 ? 18.007 21.523 -32.628 1.00 92.31 399 ARG A CA 1
ATOM 3251 C C . ARG A 1 399 ? 18.743 21.087 -33.892 1.00 92.31 399 ARG A C 1
ATOM 3253 O O . ARG A 1 399 ? 18.897 21.880 -34.817 1.00 92.31 399 ARG A O 1
ATOM 3260 N N . CYS A 1 400 ? 19.175 19.825 -33.970 1.00 95.19 400 CYS A N 1
ATOM 3261 C CA . CYS A 1 400 ? 19.896 19.312 -35.142 1.00 95.19 400 CYS A CA 1
ATOM 3262 C C . CYS A 1 400 ? 18.943 19.110 -36.331 1.00 95.19 400 CYS A C 1
ATOM 3264 O O . CYS A 1 400 ? 18.255 18.090 -36.421 1.00 95.19 400 CYS A O 1
ATOM 3266 N N . THR A 1 401 ? 18.909 20.073 -37.251 1.00 96.75 401 THR A N 1
ATOM 3267 C CA . THR A 1 401 ? 18.014 20.061 -38.419 1.00 96.75 401 THR A CA 1
ATOM 3268 C C . THR A 1 401 ? 18.620 19.351 -39.621 1.00 96.75 401 THR A C 1
ATOM 3270 O O . THR A 1 401 ? 17.872 18.823 -40.445 1.00 96.75 401 THR A O 1
ATOM 3273 N N . GLN A 1 402 ? 19.952 19.312 -39.739 1.00 97.50 402 GLN A N 1
ATOM 3274 C CA . GLN A 1 402 ? 20.634 18.633 -40.841 1.00 97.50 402 GLN A CA 1
ATOM 3275 C C . GLN A 1 402 ? 21.892 17.898 -40.382 1.00 97.50 402 GLN A C 1
ATOM 3277 O O . GLN A 1 402 ? 22.607 18.337 -39.485 1.00 97.50 402 GLN A O 1
ATOM 3282 N N . GLU A 1 403 ? 22.177 16.795 -41.060 1.00 97.75 403 GLU A N 1
ATOM 3283 C CA . GLU A 1 403 ? 23.398 16.005 -40.917 1.00 97.75 403 GLU A CA 1
ATOM 3284 C C . GLU A 1 403 ? 23.853 15.609 -42.326 1.00 97.75 403 GLU A C 1
ATOM 3286 O O . GLU A 1 403 ? 23.054 15.114 -43.123 1.00 97.75 403 GLU A O 1
ATOM 3291 N N . ILE A 1 404 ? 25.104 15.904 -42.676 1.00 98.00 404 ILE A N 1
ATOM 3292 C CA . ILE A 1 404 ? 25.626 15.722 -44.038 1.00 98.00 404 ILE A CA 1
ATOM 3293 C C . ILE A 1 404 ? 26.944 14.972 -43.960 1.00 98.00 404 ILE A C 1
ATOM 3295 O O . ILE A 1 404 ? 27.871 15.439 -43.301 1.00 98.00 404 ILE A O 1
ATOM 3299 N N . GLN A 1 405 ? 27.047 13.855 -44.679 1.00 98.06 405 GLN A N 1
ATOM 3300 C CA . GLN A 1 405 ? 28.302 13.129 -44.833 1.00 98.06 405 GLN A CA 1
ATOM 3301 C C . GLN A 1 405 ? 28.903 13.378 -46.213 1.00 98.06 405 GLN A C 1
ATOM 3303 O O . GLN A 1 405 ? 28.237 13.217 -47.236 1.00 98.06 405 GLN A O 1
ATOM 3308 N N . ILE A 1 406 ? 30.196 13.692 -46.251 1.00 97.44 406 ILE A N 1
ATOM 3309 C CA . ILE A 1 406 ? 30.968 13.848 -47.485 1.00 97.44 406 ILE A CA 1
ATOM 3310 C C . ILE A 1 406 ? 32.156 12.893 -47.517 1.00 97.44 406 ILE A C 1
ATOM 3312 O O . ILE A 1 406 ? 32.732 12.546 -46.488 1.00 97.44 406 ILE A O 1
ATOM 3316 N N . ASN A 1 407 ? 32.595 12.521 -48.715 1.00 96.12 407 ASN A N 1
ATOM 3317 C CA . ASN A 1 407 ? 33.918 11.940 -48.906 1.00 96.12 407 ASN A CA 1
ATOM 3318 C C . ASN A 1 407 ? 34.973 13.055 -48.850 1.00 96.12 407 ASN A C 1
ATOM 3320 O O . ASN A 1 407 ? 34.953 13.981 -49.663 1.00 96.12 407 ASN A O 1
ATOM 3324 N N . THR A 1 408 ? 35.919 12.971 -47.915 1.00 94.38 408 THR A N 1
ATOM 3325 C CA . THR A 1 408 ? 36.847 14.080 -47.635 1.00 94.38 408 THR A CA 1
ATOM 3326 C C . THR A 1 408 ? 37.816 14.356 -48.783 1.00 94.38 408 THR A C 1
ATOM 3328 O O . THR A 1 408 ? 38.256 15.498 -48.933 1.00 94.38 408 THR A O 1
ATOM 3331 N N . LYS A 1 409 ? 38.111 13.347 -49.616 1.00 92.50 409 LYS A N 1
ATOM 3332 C CA . LYS A 1 409 ? 39.003 13.453 -50.782 1.00 92.50 409 LYS A CA 1
ATOM 3333 C C . LYS A 1 409 ? 38.289 14.030 -52.003 1.00 92.50 409 LYS A C 1
ATOM 3335 O O . LYS A 1 409 ? 38.782 14.968 -52.615 1.00 92.50 409 LYS A O 1
ATOM 3340 N N . THR A 1 410 ? 37.129 13.480 -52.357 1.00 93.62 410 THR A N 1
ATOM 3341 C CA . THR A 1 410 ? 36.387 13.861 -53.578 1.00 93.62 410 THR A CA 1
ATOM 3342 C C . THR A 1 410 ? 35.422 15.025 -53.374 1.00 93.62 410 THR A C 1
ATOM 3344 O O . THR A 1 410 ? 34.912 15.557 -54.355 1.00 93.62 410 THR A O 1
ATOM 3347 N N . LYS A 1 411 ? 35.142 15.395 -52.117 1.00 93.25 411 LYS A N 1
ATOM 3348 C CA . LYS A 1 411 ? 34.153 16.408 -51.711 1.00 93.25 411 LYS A CA 1
ATOM 3349 C C . LYS A 1 411 ? 32.717 16.110 -52.157 1.00 93.25 411 LYS A C 1
ATOM 3351 O O . LYS A 1 411 ? 31.860 16.983 -52.086 1.00 93.25 411 LYS A O 1
ATOM 3356 N N . LYS A 1 412 ? 32.437 14.879 -52.594 1.00 94.56 412 LYS A N 1
ATOM 3357 C CA . LYS A 1 412 ? 31.086 14.437 -52.949 1.00 94.56 412 LYS A CA 1
ATOM 3358 C C . LYS A 1 412 ? 30.292 14.079 -51.698 1.00 94.56 412 LYS A C 1
ATOM 3360 O O . LYS A 1 412 ? 30.818 13.408 -50.808 1.00 94.56 412 LYS A O 1
ATOM 3365 N N . GLU A 1 413 ? 29.030 14.492 -51.675 1.00 95.50 413 GLU A N 1
ATOM 3366 C CA . GLU A 1 413 ? 28.051 14.072 -50.673 1.00 95.50 413 GLU A CA 1
ATOM 3367 C C . GLU A 1 413 ? 27.782 12.563 -50.784 1.00 95.50 413 GLU A C 1
ATOM 3369 O O . GLU A 1 413 ? 27.697 11.999 -51.879 1.00 95.50 413 GLU A O 1
ATOM 3374 N N . ILE A 1 414 ? 27.681 11.906 -49.634 1.00 96.50 414 ILE A N 1
ATOM 3375 C CA . ILE A 1 414 ? 27.321 10.493 -49.499 1.00 96.50 414 ILE A CA 1
ATOM 3376 C C . ILE A 1 414 ? 25.853 10.384 -49.111 1.00 96.50 414 ILE A C 1
ATOM 3378 O O . ILE A 1 414 ? 25.087 9.676 -49.766 1.00 96.50 414 ILE A O 1
ATOM 3382 N N . TYR A 1 415 ? 25.464 11.126 -48.077 1.00 97.50 415 TYR A N 1
ATOM 3383 C CA . TYR A 1 415 ? 24.076 11.287 -47.690 1.00 97.50 415 TYR A CA 1
ATOM 3384 C C . TYR A 1 415 ? 23.828 12.666 -47.086 1.00 97.50 415 TYR A C 1
ATOM 3386 O O . TYR A 1 415 ? 24.742 13.320 -46.570 1.00 97.50 415 TYR A O 1
ATOM 3394 N N . LYS A 1 416 ? 22.550 13.036 -47.070 1.00 98.00 416 LYS A N 1
ATOM 3395 C CA . LYS A 1 416 ? 22.000 14.137 -46.291 1.00 98.00 416 LYS A CA 1
ATOM 3396 C C . LYS A 1 416 ? 20.785 13.660 -45.511 1.00 98.00 416 LYS A C 1
ATOM 3398 O O . LYS A 1 416 ? 19.848 13.099 -46.077 1.00 98.00 416 LYS A O 1
ATOM 3403 N N . ARG A 1 417 ? 20.788 13.929 -44.211 1.00 98.25 417 ARG A N 1
ATOM 3404 C CA . ARG A 1 417 ? 19.657 13.733 -43.309 1.00 98.25 417 ARG A CA 1
ATOM 3405 C C . ARG A 1 417 ? 19.047 15.081 -42.956 1.00 98.25 417 ARG A C 1
ATOM 3407 O O . ARG A 1 417 ? 19.770 16.056 -42.760 1.00 98.25 417 ARG A O 1
ATOM 3414 N N . THR A 1 418 ? 17.726 15.178 -42.931 1.00 98.06 418 THR A N 1
ATOM 3415 C CA . THR A 1 418 ? 16.995 16.411 -42.606 1.00 98.06 418 THR A CA 1
ATOM 3416 C C . THR A 1 418 ? 15.866 16.093 -41.642 1.00 98.06 418 THR A C 1
ATOM 3418 O O . THR A 1 418 ? 15.164 15.106 -41.837 1.00 98.06 418 THR A O 1
ATOM 3421 N N . ARG A 1 419 ? 15.704 16.920 -40.608 1.00 97.69 419 ARG A N 1
ATOM 3422 C CA . ARG A 1 419 ? 14.699 16.746 -39.556 1.00 97.69 419 ARG A CA 1
ATOM 3423 C C . ARG A 1 419 ? 13.806 17.971 -39.465 1.00 97.69 419 ARG A C 1
ATOM 3425 O O . ARG A 1 419 ? 14.292 19.096 -39.589 1.00 97.69 419 ARG A O 1
ATOM 3432 N N . THR A 1 420 ? 12.523 17.749 -39.215 1.00 96.12 420 THR A N 1
ATOM 3433 C CA . THR A 1 420 ? 11.563 18.811 -38.897 1.00 96.12 420 THR A CA 1
ATOM 3434 C C . THR A 1 420 ? 11.036 18.632 -37.485 1.00 96.12 420 THR A C 1
ATOM 3436 O O . THR A 1 420 ? 10.934 17.511 -36.986 1.00 96.12 420 THR A O 1
ATOM 3439 N N . PHE A 1 421 ? 10.693 19.746 -36.850 1.00 95.94 421 PHE A N 1
ATOM 3440 C CA . PHE A 1 421 ? 10.223 19.792 -35.473 1.00 95.94 421 PHE A CA 1
ATOM 3441 C C . PHE A 1 421 ? 8.908 20.561 -35.405 1.00 95.94 421 PHE A C 1
ATOM 3443 O O . PHE A 1 421 ? 8.688 21.476 -36.201 1.00 95.94 421 PHE A O 1
ATOM 3450 N N . ASP A 1 422 ? 8.054 20.199 -34.455 1.00 90.19 422 ASP A N 1
ATOM 3451 C CA . ASP A 1 422 ? 6.848 20.956 -34.148 1.00 90.19 422 ASP A CA 1
ATOM 3452 C C . ASP A 1 422 ? 7.159 22.230 -33.340 1.00 90.19 422 ASP A C 1
ATOM 3454 O O . ASP A 1 422 ? 8.320 22.593 -33.101 1.00 90.19 422 ASP A O 1
ATOM 3458 N N . THR A 1 423 ? 6.099 22.944 -32.954 1.00 88.38 423 THR A N 1
ATOM 3459 C CA . THR A 1 423 ? 6.182 24.172 -32.153 1.00 88.38 423 THR A CA 1
ATOM 3460 C C . THR A 1 423 ? 6.742 23.937 -30.756 1.00 88.38 423 THR A C 1
ATOM 3462 O O . THR A 1 423 ? 7.357 24.846 -30.203 1.00 88.38 423 THR A O 1
ATOM 3465 N N . ASP A 1 424 ? 6.577 22.728 -30.219 1.00 89.00 424 ASP A N 1
ATOM 3466 C CA . ASP A 1 424 ? 7.015 22.347 -28.875 1.00 89.00 424 ASP A CA 1
ATOM 3467 C C . ASP A 1 424 ? 8.457 21.810 -28.882 1.00 89.00 424 ASP A C 1
ATOM 3469 O O . ASP A 1 424 ? 9.053 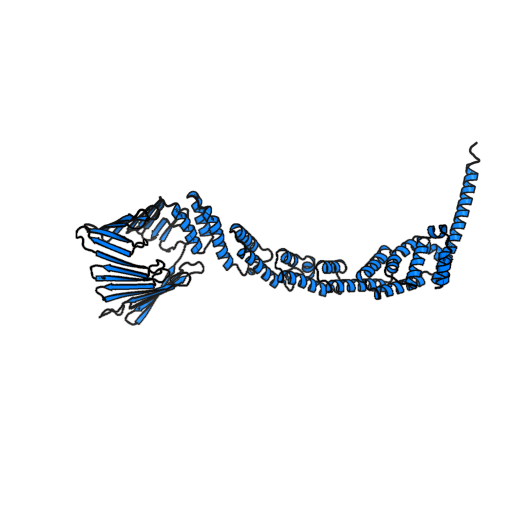21.560 -27.835 1.00 89.00 424 ASP A O 1
ATOM 3473 N N . GLY A 1 425 ? 9.056 21.680 -30.071 1.00 90.19 425 GLY A N 1
ATOM 3474 C CA . GLY A 1 425 ? 10.425 21.216 -30.260 1.00 90.19 425 GLY A CA 1
ATOM 3475 C C . GLY A 1 425 ? 10.559 19.703 -30.418 1.00 90.19 425 GLY A C 1
ATOM 3476 O O . GLY A 1 425 ? 11.686 19.212 -30.502 1.00 90.19 425 GLY A O 1
ATOM 3477 N N . THR A 1 426 ? 9.451 18.972 -30.516 1.00 93.56 426 THR A N 1
ATOM 3478 C CA . THR A 1 426 ? 9.440 17.528 -30.753 1.00 93.56 426 THR A CA 1
ATOM 3479 C C . THR A 1 426 ? 9.677 17.240 -32.230 1.00 93.56 426 THR A C 1
ATOM 3481 O O . THR A 1 426 ? 9.166 17.936 -33.108 1.00 93.56 426 THR A O 1
ATOM 3484 N N . ILE A 1 427 ? 10.475 16.215 -32.531 1.00 95.44 427 ILE A N 1
ATOM 3485 C CA . ILE A 1 427 ? 10.697 15.782 -33.913 1.00 95.44 427 ILE A CA 1
ATOM 3486 C C . ILE A 1 427 ? 9.374 15.316 -34.534 1.00 95.44 427 ILE A C 1
ATOM 3488 O O . ILE A 1 427 ? 8.639 14.552 -33.922 1.00 95.44 427 ILE A O 1
ATOM 3492 N N . GLN A 1 428 ? 9.073 15.783 -35.744 1.00 95.56 428 GLN A N 1
ATOM 3493 C CA . GLN A 1 428 ? 7.902 15.368 -36.524 1.00 95.56 428 GLN A CA 1
ATOM 3494 C C . GLN A 1 428 ? 8.293 14.402 -37.636 1.00 95.56 428 GLN A C 1
ATOM 3496 O O . GLN A 1 428 ? 7.617 13.400 -37.860 1.00 95.56 428 GLN A O 1
ATOM 3501 N N . SER A 1 429 ? 9.387 14.709 -38.337 1.00 96.75 429 SER A N 1
ATOM 3502 C CA . SER A 1 429 ? 9.883 13.883 -39.431 1.00 96.75 429 SER A CA 1
ATOM 3503 C C . SER A 1 429 ? 11.404 13.868 -39.497 1.00 96.75 429 SER A C 1
ATOM 3505 O O . SER A 1 429 ? 12.072 14.823 -39.090 1.00 96.75 429 SER A O 1
ATOM 3507 N N . ASP A 1 430 ? 11.942 12.776 -40.027 1.00 97.81 430 ASP A N 1
ATOM 3508 C CA . ASP A 1 430 ? 13.358 12.578 -40.310 1.00 97.81 430 ASP A CA 1
ATOM 3509 C C . ASP A 1 430 ? 13.507 11.906 -41.680 1.00 97.81 430 ASP A C 1
ATOM 3511 O O . ASP A 1 430 ? 12.891 10.882 -41.956 1.00 97.81 430 ASP A O 1
ATOM 3515 N N . SER A 1 431 ? 14.287 12.520 -42.564 1.00 97.94 431 SER A N 1
ATOM 3516 C CA . SER A 1 431 ? 14.512 12.061 -43.933 1.00 97.94 431 SER A CA 1
ATOM 3517 C C . SER A 1 431 ? 16.000 11.865 -44.164 1.00 97.94 431 SER A C 1
ATOM 3519 O O . SER A 1 431 ? 16.732 12.852 -44.224 1.00 97.94 431 SER A O 1
ATOM 3521 N N . LEU A 1 432 ? 16.441 10.628 -44.384 1.00 98.00 432 LEU A N 1
ATOM 3522 C CA . LEU A 1 432 ? 17.820 10.269 -44.717 1.00 98.00 432 LEU A CA 1
ATOM 3523 C C . LEU A 1 432 ? 17.929 9.892 -46.197 1.00 98.00 432 LEU A C 1
ATOM 3525 O O . LEU A 1 432 ? 17.451 8.840 -46.612 1.00 98.00 432 LEU A O 1
ATOM 3529 N N . LYS A 1 433 ? 18.579 10.740 -46.997 1.00 97.62 433 LYS A N 1
ATOM 3530 C CA . LYS A 1 433 ? 18.726 10.574 -48.446 1.00 97.62 433 LYS A CA 1
ATOM 3531 C C . LYS A 1 433 ? 20.175 10.295 -48.825 1.00 97.62 433 LYS A C 1
ATOM 3533 O O . LYS A 1 433 ? 21.051 11.104 -48.535 1.00 97.62 433 LYS A O 1
ATOM 3538 N N . TYR A 1 434 ? 20.414 9.201 -49.537 1.00 97.12 434 TYR A N 1
ATOM 3539 C CA . TYR A 1 434 ? 21.715 8.843 -50.095 1.00 97.12 434 TYR A CA 1
ATOM 3540 C C . TYR A 1 434 ? 21.838 9.286 -51.552 1.00 97.12 434 TYR A C 1
ATOM 3542 O O . TYR A 1 434 ? 20.862 9.319 -52.306 1.00 97.12 434 TYR A O 1
ATOM 3550 N N . THR A 1 435 ? 23.065 9.568 -51.987 1.00 93.88 435 THR A N 1
ATOM 3551 C CA . THR A 1 435 ? 23.335 9.961 -53.380 1.00 93.88 435 THR A CA 1
ATOM 3552 C C . THR A 1 435 ? 23.181 8.819 -54.389 1.00 93.88 435 THR A C 1
ATOM 3554 O O . THR A 1 435 ? 23.053 9.078 -55.583 1.00 93.88 435 THR A O 1
ATOM 3557 N N . ASP A 1 436 ? 23.123 7.566 -53.931 1.00 93.19 436 ASP A N 1
ATOM 3558 C CA . ASP A 1 436 ? 22.859 6.384 -54.765 1.00 93.19 436 ASP A CA 1
ATOM 3559 C C . ASP A 1 436 ? 21.362 6.133 -55.052 1.00 93.19 436 ASP A C 1
ATOM 3561 O O . ASP A 1 436 ? 21.026 5.239 -55.836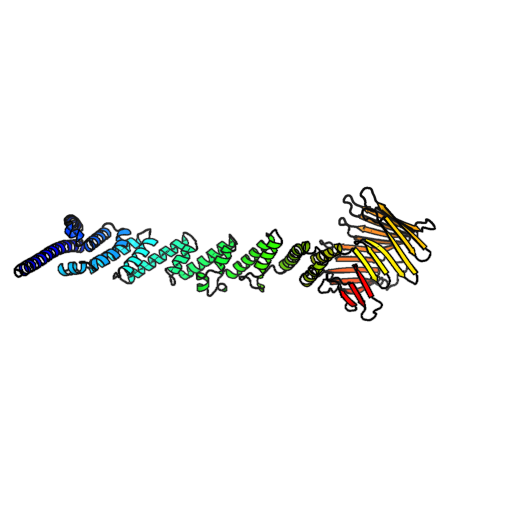 1.00 93.19 436 ASP A O 1
ATOM 3565 N N . GLY A 1 437 ? 20.474 6.951 -54.476 1.00 92.62 437 GLY A N 1
ATOM 3566 C CA . GLY A 1 437 ? 19.025 6.879 -54.661 1.00 92.62 437 GLY A CA 1
ATOM 3567 C C . GLY A 1 437 ? 18.265 6.214 -53.514 1.00 92.62 437 GLY A C 1
ATOM 3568 O O . GLY A 1 437 ? 17.035 6.176 -53.580 1.00 92.62 437 GLY A O 1
ATOM 3569 N N . ARG A 1 438 ? 18.943 5.717 -52.469 1.00 97.12 438 ARG A N 1
ATOM 3570 C CA . ARG A 1 438 ? 18.274 5.236 -51.250 1.00 97.12 438 ARG A CA 1
ATOM 3571 C C . ARG A 1 438 ? 17.703 6.396 -50.432 1.00 97.12 438 ARG A C 1
ATOM 3573 O O . ARG A 1 438 ? 18.334 7.448 -50.312 1.00 97.12 438 ARG A O 1
ATOM 3580 N N . LEU A 1 439 ? 16.530 6.195 -49.844 1.00 97.50 439 LEU A N 1
ATOM 3581 C CA . LEU A 1 439 ? 15.848 7.170 -48.994 1.00 97.50 439 LEU A CA 1
ATOM 3582 C C . LEU A 1 439 ? 15.136 6.448 -47.846 1.00 97.50 439 LEU A C 1
ATOM 3584 O O . LEU A 1 439 ? 14.426 5.480 -48.092 1.00 97.50 439 LEU A O 1
ATOM 3588 N N . VAL A 1 440 ? 15.295 6.943 -46.622 1.00 97.88 440 VAL A N 1
ATOM 3589 C CA . VAL A 1 440 ? 14.528 6.511 -45.445 1.00 97.88 440 VAL A CA 1
ATOM 3590 C C . VAL A 1 440 ? 13.729 7.702 -44.931 1.00 97.88 440 VAL A C 1
ATOM 3592 O O . VAL A 1 440 ? 14.291 8.785 -44.760 1.00 97.88 440 VAL A O 1
ATOM 3595 N N . LEU A 1 441 ? 12.428 7.514 -44.722 1.00 97.94 441 LEU A N 1
ATOM 3596 C CA . LEU A 1 441 ? 11.508 8.509 -44.178 1.00 97.94 441 LEU A CA 1
ATOM 3597 C C . LEU A 1 441 ? 10.904 7.993 -42.879 1.00 97.94 441 LEU A C 1
ATOM 3599 O O . LEU A 1 441 ? 10.237 6.963 -42.880 1.00 97.94 441 LEU A O 1
ATOM 3603 N N . ASN A 1 442 ? 11.075 8.760 -41.812 1.00 98.31 442 ASN A N 1
ATOM 3604 C CA . ASN A 1 442 ? 10.574 8.459 -40.483 1.00 98.31 442 ASN A CA 1
ATOM 3605 C C . ASN A 1 442 ? 9.604 9.547 -40.032 1.00 98.31 442 ASN A C 1
ATOM 3607 O O . ASN A 1 442 ? 9.890 10.737 -40.183 1.00 98.31 442 ASN A O 1
ATOM 3611 N N . SER A 1 443 ? 8.484 9.136 -39.449 1.00 97.69 443 SER A N 1
ATOM 3612 C CA . SER A 1 443 ? 7.463 10.020 -38.882 1.00 97.69 443 SER A CA 1
ATOM 3613 C C . SER A 1 443 ? 7.278 9.730 -37.402 1.00 97.69 443 SER A C 1
ATOM 3615 O O . SER A 1 443 ? 7.337 8.575 -36.978 1.00 97.69 443 SER A O 1
ATOM 3617 N N . TYR A 1 444 ? 7.010 10.771 -36.621 1.00 96.94 444 TYR A N 1
ATOM 3618 C CA . TYR A 1 444 ? 6.915 10.684 -35.167 1.00 96.94 444 TYR A CA 1
ATOM 3619 C C . TYR A 1 444 ? 5.592 11.266 -34.663 1.00 96.94 444 TYR A C 1
ATOM 3621 O O . TYR A 1 444 ? 5.014 12.163 -35.277 1.00 96.94 444 TYR A O 1
ATOM 3629 N N . ASN A 1 445 ? 5.100 10.750 -33.538 1.00 93.06 445 ASN A N 1
ATOM 3630 C CA . ASN A 1 445 ? 3.958 11.346 -32.843 1.00 93.06 445 ASN A CA 1
ATOM 3631 C C . ASN A 1 445 ? 4.376 12.585 -32.021 1.00 93.06 445 ASN A C 1
ATOM 3633 O O . ASN A 1 445 ? 5.561 12.872 -31.864 1.00 93.06 445 ASN A O 1
ATOM 3637 N N . HIS A 1 446 ? 3.407 13.282 -31.418 1.00 90.19 446 HIS A N 1
ATOM 3638 C CA . HIS A 1 446 ? 3.660 14.452 -30.556 1.00 90.19 446 HIS A CA 1
ATOM 3639 C C . HIS A 1 446 ? 4.487 14.161 -29.290 1.00 90.19 446 HIS A C 1
ATOM 3641 O O . HIS A 1 446 ? 4.929 15.087 -28.624 1.00 90.19 446 HIS A O 1
ATOM 3647 N N . GLN A 1 447 ? 4.708 12.889 -28.940 1.00 90.50 447 GLN A N 1
ATOM 3648 C CA . GLN A 1 447 ? 5.591 12.479 -27.841 1.00 90.50 447 GLN A CA 1
ATOM 3649 C C . GLN A 1 447 ? 7.010 12.130 -28.331 1.00 90.50 447 GLN A C 1
ATOM 3651 O O . GLN A 1 447 ? 7.835 11.666 -27.544 1.00 90.50 447 GLN A O 1
ATOM 3656 N N . GLY A 1 448 ? 7.296 12.292 -29.628 1.00 92.69 448 GLY A N 1
ATOM 3657 C CA . GLY A 1 448 ? 8.592 11.996 -30.237 1.00 92.69 448 GLY A CA 1
ATOM 3658 C C . GLY A 1 448 ? 8.864 10.505 -30.450 1.00 92.69 448 GLY A C 1
ATOM 3659 O O . GLY A 1 448 ? 10.015 10.113 -30.633 1.00 92.69 448 GLY A O 1
ATOM 3660 N N . LYS A 1 449 ? 7.835 9.649 -30.413 1.00 95.06 449 LYS A N 1
ATOM 3661 C CA . LYS A 1 449 ? 7.952 8.210 -30.703 1.00 95.06 449 LYS A CA 1
ATOM 3662 C C . LYS A 1 449 ? 7.761 7.954 -32.195 1.00 95.06 449 LYS A C 1
ATOM 3664 O O . LYS A 1 449 ? 6.862 8.535 -32.799 1.00 95.06 449 LYS A O 1
ATOM 3669 N N . LEU A 1 450 ? 8.600 7.092 -32.771 1.00 97.00 450 LEU A N 1
ATOM 3670 C CA . LEU A 1 450 ? 8.541 6.694 -34.180 1.00 97.00 450 LEU A CA 1
ATOM 3671 C C . LEU A 1 450 ? 7.222 5.964 -34.445 1.00 97.00 450 LEU A C 1
ATOM 3673 O O . LEU A 1 450 ? 6.965 4.952 -33.816 1.00 97.00 450 LEU A O 1
ATOM 3677 N N . ILE A 1 451 ? 6.391 6.456 -35.358 1.00 97.31 451 ILE A N 1
ATOM 3678 C CA . ILE A 1 451 ? 5.111 5.818 -35.711 1.00 97.31 451 ILE A CA 1
ATOM 3679 C C . ILE A 1 451 ? 5.131 5.187 -37.096 1.00 97.31 451 ILE A C 1
ATOM 3681 O O . ILE A 1 451 ? 4.341 4.286 -37.361 1.00 97.31 451 ILE A O 1
ATOM 3685 N N . GLU A 1 452 ? 6.026 5.640 -37.971 1.00 97.81 452 GLU A N 1
ATOM 3686 C CA . GLU A 1 452 ? 6.157 5.102 -39.316 1.00 97.81 452 GLU A CA 1
ATOM 3687 C C . GLU A 1 452 ? 7.594 5.252 -39.816 1.00 97.81 452 GLU A C 1
ATOM 3689 O O . GLU A 1 452 ? 8.173 6.331 -39.698 1.00 97.81 452 GLU A O 1
ATOM 3694 N N . GLU A 1 453 ? 8.128 4.192 -40.410 1.00 98.06 453 GLU A N 1
ATOM 3695 C CA . GLU A 1 453 ? 9.364 4.172 -41.192 1.00 98.06 453 GLU A CA 1
ATOM 3696 C C . GLU A 1 453 ? 9.040 3.679 -42.607 1.00 98.06 453 GLU A C 1
ATOM 3698 O O . GLU A 1 453 ? 8.269 2.732 -42.790 1.00 98.06 453 GLU A O 1
ATOM 3703 N N . LYS A 1 454 ? 9.605 4.328 -43.626 1.00 97.31 454 LYS A N 1
ATOM 3704 C CA . LYS A 1 454 ? 9.481 3.938 -45.035 1.00 97.31 454 LYS A CA 1
ATOM 3705 C C . LYS A 1 454 ? 10.833 3.992 -45.718 1.00 97.31 454 LYS A C 1
ATOM 3707 O O . LYS A 1 454 ? 11.493 5.030 -45.712 1.00 97.31 454 LYS A O 1
ATOM 3712 N N . GLU A 1 455 ? 11.197 2.910 -46.390 1.00 97.00 455 GLU A N 1
ATOM 3713 C CA . GLU A 1 455 ? 12.425 2.838 -47.175 1.00 97.00 455 GLU A CA 1
ATOM 3714 C C . GLU A 1 455 ? 12.112 2.867 -48.667 1.00 97.00 455 GLU A C 1
ATOM 3716 O O . GLU A 1 455 ? 11.177 2.221 -49.141 1.00 97.00 455 GLU A O 1
ATOM 3721 N N . TYR A 1 456 ? 12.934 3.579 -49.427 1.00 95.69 456 TYR A N 1
ATOM 3722 C CA . TYR A 1 456 ? 12.832 3.709 -50.871 1.00 95.69 456 TYR A CA 1
ATOM 3723 C C . TYR A 1 456 ? 14.196 3.525 -51.531 1.00 95.69 456 TYR A C 1
ATOM 3725 O O . TYR A 1 456 ? 15.244 3.824 -50.956 1.00 95.69 456 TYR A O 1
ATOM 3733 N N . ASN A 1 457 ? 14.177 3.109 -52.794 1.00 94.56 457 ASN A N 1
ATOM 3734 C CA . ASN A 1 457 ? 15.327 3.172 -53.685 1.00 94.56 457 ASN A CA 1
ATOM 3735 C C . ASN A 1 457 ? 14.874 3.649 -55.064 1.00 94.56 457 ASN A C 1
ATOM 3737 O O . ASN A 1 457 ? 14.063 2.984 -55.707 1.00 94.56 457 ASN A O 1
ATOM 3741 N N . LYS A 1 458 ? 15.403 4.793 -55.514 1.00 92.19 458 LYS A N 1
ATOM 3742 C CA . LYS A 1 458 ? 15.041 5.432 -56.793 1.00 92.19 458 LYS A CA 1
ATOM 3743 C C . LYS A 1 458 ? 13.517 5.546 -56.952 1.00 92.19 458 LYS A C 1
ATOM 3745 O O . LYS A 1 458 ? 12.952 5.061 -57.928 1.00 92.19 458 LYS A O 1
ATOM 3750 N N . ASP A 1 459 ? 12.879 6.124 -55.933 1.00 88.75 459 ASP A N 1
ATOM 3751 C CA . ASP A 1 459 ? 11.430 6.367 -55.818 1.00 88.75 459 ASP A CA 1
ATOM 3752 C C . ASP A 1 459 ? 10.537 5.112 -55.733 1.00 88.75 459 ASP A C 1
ATOM 3754 O O . ASP A 1 459 ? 9.314 5.220 -55.640 1.00 88.75 459 ASP A O 1
ATOM 3758 N N . VAL A 1 460 ? 11.122 3.911 -55.684 1.00 90.38 460 VAL A N 1
ATOM 3759 C CA . VAL A 1 460 ? 10.395 2.659 -55.433 1.00 90.38 460 VAL A CA 1
ATOM 3760 C C . VAL A 1 460 ? 10.409 2.353 -53.940 1.00 90.38 460 VAL A C 1
ATOM 3762 O O . VAL A 1 460 ? 11.484 2.207 -53.360 1.00 90.38 460 VAL A O 1
ATOM 3765 N N . MET A 1 461 ? 9.228 2.231 -53.326 1.00 92.44 461 MET A N 1
ATOM 3766 C CA . MET A 1 461 ? 9.094 1.843 -51.918 1.00 92.44 461 MET A CA 1
ATOM 3767 C C . MET A 1 461 ? 9.540 0.390 -51.731 1.00 92.44 461 MET A C 1
ATOM 3769 O O . MET A 1 461 ? 9.017 -0.512 -52.385 1.00 92.44 461 MET A O 1
ATOM 3773 N N . LEU A 1 462 ? 10.511 0.181 -50.850 1.00 92.12 462 LEU A N 1
ATOM 3774 C CA . LEU A 1 462 ? 11.078 -1.120 -50.515 1.00 92.12 462 LEU A CA 1
ATOM 3775 C C . LEU A 1 462 ? 10.401 -1.737 -49.300 1.00 92.12 462 LEU A C 1
ATOM 3777 O O . LEU A 1 462 ? 10.197 -2.944 -49.283 1.00 92.12 462 LEU A O 1
ATOM 3781 N N . SER A 1 463 ? 10.053 -0.930 -48.302 1.00 94.69 463 SER A N 1
ATOM 3782 C CA . SER A 1 463 ? 9.442 -1.403 -47.064 1.00 94.69 463 SER A CA 1
ATOM 3783 C C . SER A 1 463 ? 8.679 -0.277 -46.367 1.00 94.69 463 SER A C 1
ATOM 3785 O O . SER A 1 463 ? 8.909 0.908 -46.627 1.00 94.69 463 SER A O 1
ATOM 3787 N N . SER A 1 464 ? 7.745 -0.655 -45.498 1.00 96.25 464 SER A N 1
ATOM 3788 C CA . SER A 1 464 ? 7.106 0.259 -44.559 1.00 96.25 464 SER A CA 1
ATOM 3789 C C . SER A 1 464 ? 6.841 -0.450 -43.238 1.00 96.25 464 SER A C 1
ATOM 3791 O O . SER A 1 464 ? 6.304 -1.558 -43.236 1.00 96.25 464 SER A O 1
ATOM 3793 N N . THR A 1 465 ? 7.183 0.202 -42.133 1.00 97.81 465 THR A N 1
ATOM 3794 C CA . THR A 1 465 ? 6.911 -0.272 -40.776 1.00 97.81 465 THR A CA 1
ATOM 3795 C C . THR A 1 465 ? 6.068 0.759 -40.048 1.00 97.81 465 THR A C 1
ATOM 3797 O O . THR A 1 465 ? 6.415 1.935 -40.036 1.00 97.81 465 THR A O 1
ATOM 3800 N N . VAL A 1 466 ? 4.966 0.334 -39.435 1.00 98.00 466 VAL A N 1
ATOM 3801 C CA . VAL A 1 466 ? 4.118 1.180 -38.584 1.00 98.00 466 VAL A CA 1
ATOM 3802 C C . VAL A 1 466 ? 4.184 0.678 -37.151 1.00 98.00 466 VAL A C 1
ATOM 3804 O O . VAL A 1 466 ? 4.059 -0.525 -36.925 1.00 98.00 466 VAL A O 1
ATOM 3807 N N . HIS A 1 467 ? 4.317 1.590 -36.191 1.00 98.12 467 HIS A N 1
ATOM 3808 C CA . HIS A 1 467 ? 4.440 1.278 -34.766 1.00 98.12 467 HIS A CA 1
ATOM 3809 C C . HIS A 1 467 ? 3.249 1.819 -33.972 1.00 98.12 467 HIS A C 1
ATOM 3811 O O . HIS A 1 467 ? 2.700 2.882 -34.271 1.00 98.12 467 HIS A O 1
ATOM 3817 N N . GLN A 1 468 ? 2.849 1.085 -32.939 1.00 97.38 468 GLN A N 1
ATOM 3818 C CA . GLN A 1 468 ? 1.765 1.447 -32.032 1.00 97.38 468 GLN A CA 1
ATOM 3819 C C . GLN A 1 468 ? 2.227 1.302 -30.588 1.00 97.38 468 GLN A C 1
ATOM 3821 O O . GLN A 1 468 ? 2.912 0.338 -30.241 1.00 97.38 468 GLN A O 1
ATOM 3826 N N . TYR A 1 469 ? 1.792 2.235 -29.744 1.00 96.50 469 TYR A N 1
ATOM 3827 C CA . TYR A 1 469 ? 2.199 2.320 -28.347 1.00 96.50 469 TYR A CA 1
ATOM 3828 C C . TYR A 1 469 ? 0.992 2.314 -27.410 1.00 96.50 469 TYR A C 1
ATOM 3830 O O . TYR A 1 469 ? -0.086 2.788 -27.776 1.00 96.50 469 TYR A O 1
ATOM 3838 N N . ASP A 1 470 ? 1.179 1.797 -26.198 1.00 93.19 470 ASP A N 1
ATOM 3839 C CA . ASP A 1 470 ? 0.220 1.970 -25.108 1.00 93.19 470 ASP A CA 1
ATOM 3840 C C . ASP A 1 470 ? 0.302 3.382 -24.492 1.00 93.19 470 ASP A C 1
ATOM 3842 O O . ASP A 1 470 ? 1.147 4.210 -24.843 1.00 93.19 470 ASP A O 1
ATOM 3846 N N . SER A 1 471 ? -0.567 3.664 -23.517 1.00 90.19 471 SER A N 1
ATOM 3847 C CA . SER A 1 471 ? -0.583 4.944 -22.797 1.00 90.19 471 SER A CA 1
ATOM 3848 C C . SER A 1 471 ? 0.654 5.191 -21.922 1.00 90.19 471 SER A C 1
ATOM 3850 O O . SER A 1 471 ? 0.844 6.311 -21.455 1.00 90.19 471 SER A O 1
ATOM 3852 N N . LYS A 1 472 ? 1.468 4.162 -21.657 1.00 87.50 472 LYS A N 1
ATOM 3853 C CA . LYS A 1 472 ? 2.736 4.256 -20.918 1.00 87.50 472 LYS A CA 1
ATOM 3854 C C . LYS A 1 472 ? 3.930 4.465 -21.862 1.00 87.50 472 LYS A C 1
ATOM 3856 O O . LYS A 1 472 ? 5.043 4.682 -21.391 1.00 87.50 472 LYS A O 1
ATOM 3861 N N . GLY A 1 473 ? 3.708 4.433 -23.178 1.00 90.25 473 GLY A N 1
ATOM 3862 C CA . GLY A 1 473 ? 4.734 4.597 -24.203 1.00 90.25 473 GLY A CA 1
ATOM 3863 C C . GLY A 1 473 ? 5.502 3.315 -24.541 1.00 90.25 473 GLY A C 1
ATOM 3864 O O . GLY A 1 473 ? 6.551 3.410 -25.186 1.00 90.25 473 GLY A O 1
ATOM 3865 N N . ASN A 1 474 ? 5.008 2.145 -24.124 1.00 92.44 474 ASN A N 1
ATOM 3866 C CA . ASN A 1 474 ? 5.539 0.847 -24.535 1.00 92.44 474 ASN A CA 1
ATOM 3867 C C . ASN A 1 474 ? 5.031 0.496 -25.930 1.00 92.44 474 ASN A C 1
ATOM 3869 O O . ASN A 1 474 ? 3.859 0.714 -26.228 1.00 92.44 474 ASN A O 1
ATOM 3873 N N . GLU A 1 475 ? 5.891 -0.055 -26.780 1.00 96.25 475 GLU A N 1
ATOM 3874 C CA . GLU A 1 475 ? 5.479 -0.540 -28.095 1.00 96.25 475 GLU A CA 1
ATOM 3875 C C . GLU A 1 475 ? 4.638 -1.803 -27.920 1.00 96.25 475 GLU A C 1
ATOM 3877 O O . GLU A 1 475 ? 5.094 -2.755 -27.304 1.00 96.25 475 GLU A O 1
ATOM 3882 N N . ILE A 1 476 ? 3.407 -1.810 -28.430 1.00 97.25 476 ILE A N 1
ATOM 3883 C CA . ILE A 1 476 ? 2.474 -2.943 -28.295 1.00 97.25 476 ILE A CA 1
ATOM 3884 C C . ILE A 1 476 ? 2.263 -3.685 -29.607 1.00 97.25 476 ILE A C 1
ATOM 3886 O O . ILE A 1 476 ? 1.882 -4.859 -29.608 1.00 97.25 476 ILE A O 1
ATOM 3890 N N . ARG A 1 477 ? 2.514 -3.013 -30.735 1.00 97.75 477 ARG A N 1
ATOM 3891 C CA . ARG A 1 477 ? 2.378 -3.603 -32.061 1.00 97.75 477 ARG A CA 1
ATOM 3892 C C . ARG A 1 477 ? 3.290 -2.908 -33.055 1.00 97.75 477 ARG A C 1
ATOM 3894 O O . ARG A 1 477 ? 3.302 -1.682 -33.116 1.00 97.75 477 ARG A O 1
ATOM 3901 N N . SER A 1 478 ? 3.937 -3.695 -33.901 1.00 97.75 478 SER A N 1
ATOM 3902 C CA . SER A 1 478 ? 4.577 -3.206 -35.116 1.00 97.75 478 SER A CA 1
ATOM 3903 C C . SER A 1 478 ? 4.040 -3.968 -36.321 1.00 97.75 478 SER A C 1
ATOM 3905 O O . SER A 1 478 ? 3.647 -5.136 -36.232 1.00 97.75 478 SER A O 1
ATOM 3907 N N . GLN A 1 479 ? 3.935 -3.284 -37.453 1.00 97.44 479 GLN A N 1
ATOM 3908 C CA . GLN A 1 479 ? 3.472 -3.868 -38.700 1.00 97.44 479 GLN A CA 1
ATOM 3909 C C . GLN A 1 479 ? 4.423 -3.494 -39.821 1.00 97.44 479 GLN A C 1
ATOM 3911 O O . GLN A 1 479 ? 4.414 -2.366 -40.302 1.00 97.44 479 GLN A O 1
ATOM 3916 N N . TYR A 1 480 ? 5.195 -4.481 -40.249 1.00 96.44 480 TYR A N 1
ATOM 3917 C CA . TYR A 1 480 ? 6.068 -4.424 -41.403 1.00 96.44 480 TYR A CA 1
ATOM 3918 C C . TYR A 1 480 ? 5.325 -4.898 -42.653 1.00 96.44 480 TYR A C 1
ATOM 3920 O O . TYR A 1 480 ? 4.668 -5.944 -42.645 1.00 96.44 480 TYR A O 1
ATOM 3928 N N . VAL A 1 481 ? 5.451 -4.157 -43.747 1.00 94.44 481 VAL A N 1
ATOM 3929 C CA . VAL A 1 481 ? 4.903 -4.492 -45.061 1.00 94.44 481 VAL A CA 1
ATOM 3930 C C . VAL A 1 481 ? 5.996 -4.346 -46.105 1.00 94.44 481 VAL A C 1
ATOM 3932 O O . VAL A 1 481 ? 6.702 -3.338 -46.158 1.00 94.44 481 VAL A O 1
ATOM 3935 N N . LEU A 1 482 ? 6.085 -5.346 -46.974 1.00 91.00 482 LEU A N 1
ATOM 3936 C CA . LEU A 1 482 ? 6.981 -5.351 -48.113 1.00 91.00 482 LEU A CA 1
ATOM 3937 C C . LEU A 1 482 ? 6.158 -5.213 -49.404 1.00 91.00 482 LEU A C 1
ATOM 3939 O O . LEU A 1 482 ? 5.447 -6.152 -49.778 1.00 91.00 482 LEU A O 1
ATOM 3943 N N . PRO A 1 483 ? 6.228 -4.069 -50.109 1.00 85.56 483 PRO A N 1
ATOM 3944 C CA . PRO A 1 483 ? 5.670 -3.942 -51.448 1.00 85.56 483 PRO A CA 1
ATOM 3945 C C . PRO A 1 483 ? 6.230 -5.027 -52.368 1.00 85.56 483 PRO A C 1
ATOM 3947 O O . PRO A 1 483 ? 7.442 -5.238 -52.448 1.00 85.56 483 PRO A O 1
ATOM 3950 N N . LEU A 1 484 ? 5.344 -5.745 -53.054 1.00 79.50 484 LEU A N 1
ATOM 3951 C CA . LEU A 1 484 ? 5.758 -6.900 -53.841 1.00 79.50 484 LEU A CA 1
ATOM 3952 C C . LEU A 1 484 ? 6.466 -6.458 -55.132 1.00 79.50 484 LEU A C 1
ATOM 3954 O O . LEU A 1 484 ? 5.919 -5.639 -55.877 1.00 79.50 484 LEU A O 1
ATOM 3958 N N . PRO A 1 485 ? 7.659 -7.003 -55.443 1.00 77.69 485 PRO A N 1
ATOM 3959 C CA . PRO A 1 485 ? 8.310 -6.767 -56.727 1.00 77.69 485 PRO A CA 1
ATOM 3960 C C . PRO A 1 485 ? 7.489 -7.373 -57.875 1.00 77.69 485 PRO A C 1
ATOM 3962 O O . PRO A 1 485 ? 6.578 -8.164 -57.661 1.00 77.69 485 PRO A O 1
ATOM 3965 N N . LYS A 1 486 ? 7.856 -7.060 -59.126 1.00 76.81 486 LYS A N 1
ATOM 3966 C CA . LYS A 1 486 ? 7.151 -7.540 -60.333 1.00 76.81 486 LYS A CA 1
ATOM 3967 C C . LYS A 1 486 ? 7.037 -9.076 -60.423 1.00 76.81 486 LYS A C 1
ATOM 3969 O O . LYS A 1 486 ? 6.089 -9.560 -61.025 1.00 76.81 486 LYS A O 1
ATOM 3974 N N . ASN A 1 487 ? 7.976 -9.817 -59.822 1.00 84.06 487 ASN A N 1
ATOM 3975 C CA . ASN A 1 487 ? 7.995 -11.284 -59.743 1.00 84.06 487 ASN A CA 1
ATOM 3976 C C . ASN A 1 487 ? 8.424 -11.727 -58.325 1.00 84.06 487 ASN A C 1
ATOM 3978 O O . ASN A 1 487 ? 9.606 -12.011 -58.116 1.00 84.06 487 ASN A O 1
ATOM 3982 N N . PRO A 1 488 ? 7.522 -11.723 -57.330 1.00 85.12 488 PRO A N 1
ATOM 3983 C CA . PRO A 1 488 ? 7.872 -12.089 -55.961 1.00 85.12 488 PRO A CA 1
ATOM 3984 C C . PRO A 1 488 ? 8.058 -13.605 -55.817 1.00 85.12 488 PRO A C 1
ATOM 3986 O O . PRO A 1 488 ? 7.383 -14.390 -56.487 1.00 85.12 488 PRO A O 1
ATOM 3989 N N . LEU A 1 489 ? 8.948 -14.035 -54.918 1.00 87.94 489 LEU A N 1
ATOM 3990 C CA . LEU A 1 489 ? 9.038 -15.454 -54.567 1.00 87.94 489 LEU A CA 1
ATOM 3991 C C . LEU A 1 489 ? 7.814 -15.843 -53.720 1.00 87.94 489 LEU A C 1
ATOM 3993 O O . LEU A 1 489 ? 7.484 -15.111 -52.787 1.00 87.94 489 LEU A O 1
ATOM 3997 N N . PRO A 1 490 ? 7.170 -17.003 -53.954 1.00 86.50 490 PRO A N 1
ATOM 3998 C CA . PRO A 1 490 ? 6.014 -17.430 -53.158 1.00 86.50 490 PRO A CA 1
ATOM 3999 C C . PRO A 1 490 ? 6.293 -17.523 -51.650 1.00 86.50 490 PRO A C 1
ATOM 4001 O O . PRO A 1 490 ? 5.391 -17.326 -50.843 1.00 86.50 490 PRO A O 1
ATOM 4004 N N . THR A 1 491 ? 7.545 -17.810 -51.278 1.00 88.19 491 THR A N 1
ATOM 4005 C CA . THR A 1 491 ? 8.018 -17.956 -49.893 1.00 88.19 491 THR A CA 1
ATOM 4006 C C . THR A 1 491 ? 8.506 -16.649 -49.262 1.00 88.19 491 THR A C 1
ATOM 4008 O O . THR A 1 491 ? 8.933 -16.653 -48.109 1.00 88.19 491 THR A O 1
ATOM 4011 N N . GLN A 1 492 ? 8.482 -15.540 -50.003 1.00 87.81 492 GLN A N 1
ATOM 4012 C CA . GLN A 1 492 ? 8.863 -14.225 -49.500 1.00 87.81 492 GLN A CA 1
ATOM 4013 C C . GLN A 1 492 ? 7.800 -13.699 -48.534 1.00 87.81 492 GLN A C 1
ATOM 4015 O O . GLN A 1 492 ? 6.605 -13.892 -48.755 1.00 87.81 492 GLN A O 1
ATOM 4020 N N . ILE A 1 493 ? 8.234 -13.016 -47.476 1.00 89.75 493 ILE A N 1
ATOM 4021 C CA . ILE A 1 493 ? 7.337 -12.354 -46.525 1.00 89.75 493 ILE A CA 1
ATOM 4022 C C . ILE A 1 493 ? 6.726 -11.126 -47.211 1.00 89.75 493 ILE A C 1
ATOM 4024 O O . ILE A 1 493 ? 7.458 -10.259 -47.685 1.00 89.75 493 ILE A O 1
ATOM 4028 N N . SER A 1 494 ? 5.396 -11.050 -47.262 1.00 92.19 494 SER A N 1
ATOM 4029 C CA . SER A 1 494 ? 4.658 -9.869 -47.726 1.00 92.19 494 SER A CA 1
ATOM 4030 C C . SER A 1 494 ? 4.364 -8.900 -46.582 1.00 92.19 494 SER A C 1
ATOM 4032 O O . SER A 1 494 ? 4.334 -7.687 -46.776 1.00 92.19 494 SER A O 1
ATOM 4034 N N . SER A 1 495 ? 4.157 -9.425 -45.373 1.00 95.00 495 SER A N 1
ATOM 4035 C CA . SER A 1 495 ? 3.994 -8.614 -44.168 1.00 95.00 495 SER A CA 1
ATOM 4036 C C . SER A 1 495 ? 4.341 -9.392 -42.908 1.00 95.00 495 SER A C 1
ATOM 4038 O O . SER A 1 495 ? 4.099 -10.597 -42.838 1.00 95.00 495 SER A O 1
ATOM 4040 N N . GLN A 1 496 ? 4.806 -8.687 -41.884 1.00 96.19 496 GLN A N 1
ATOM 4041 C CA . GLN A 1 496 ? 4.980 -9.205 -40.534 1.00 96.19 496 GLN A CA 1
ATOM 4042 C C . GLN A 1 496 ? 4.252 -8.290 -39.551 1.00 96.19 496 GLN A C 1
ATOM 4044 O O . GLN A 1 496 ? 4.312 -7.071 -39.657 1.00 96.19 496 GLN A O 1
ATOM 4049 N N . THR A 1 497 ? 3.519 -8.878 -38.615 1.00 97.94 497 THR A N 1
ATOM 4050 C CA . THR A 1 497 ? 2.957 -8.167 -37.467 1.00 97.94 497 THR A CA 1
ATOM 4051 C C . THR A 1 497 ? 3.570 -8.735 -36.207 1.00 97.94 497 THR A C 1
ATOM 4053 O O . THR A 1 497 ? 3.397 -9.928 -35.956 1.00 97.94 497 THR A O 1
ATOM 4056 N N . ASP A 1 498 ? 4.198 -7.882 -35.410 1.00 98.12 498 ASP A N 1
ATOM 4057 C CA . ASP A 1 498 ? 4.700 -8.244 -34.093 1.00 98.12 498 ASP A CA 1
ATOM 4058 C C . ASP A 1 498 ? 3.779 -7.661 -33.027 1.00 98.12 498 ASP A C 1
ATOM 4060 O O . ASP A 1 498 ? 3.371 -6.502 -33.108 1.00 98.12 498 ASP A O 1
ATOM 4064 N N . VAL A 1 499 ? 3.412 -8.485 -32.049 1.00 98.19 499 VAL A N 1
ATOM 4065 C CA . VAL A 1 499 ? 2.651 -8.079 -30.863 1.00 98.19 499 VAL A CA 1
ATOM 4066 C C . VAL A 1 499 ? 3.536 -8.276 -29.645 1.00 98.19 499 VAL A C 1
ATOM 4068 O O . VAL A 1 499 ? 4.087 -9.362 -29.454 1.00 98.19 499 VAL A O 1
ATOM 4071 N N . TYR A 1 500 ? 3.664 -7.228 -28.838 1.00 98.19 500 TYR A N 1
ATOM 4072 C CA . TYR A 1 500 ? 4.569 -7.169 -27.696 1.00 98.19 500 TYR A CA 1
ATOM 4073 C C . TYR A 1 500 ? 3.760 -7.309 -26.406 1.00 98.19 500 TYR A C 1
ATOM 4075 O O . TYR A 1 500 ? 2.799 -6.572 -26.177 1.00 98.19 500 TYR A O 1
ATOM 4083 N N . GLU A 1 501 ? 4.147 -8.256 -25.557 1.00 97.31 501 GLU A N 1
ATOM 4084 C CA . GLU A 1 501 ? 3.499 -8.518 -24.273 1.00 97.31 501 GLU A CA 1
ATOM 4085 C C . GLU A 1 501 ? 4.467 -8.219 -23.129 1.00 97.31 501 GLU A C 1
ATOM 4087 O O . GLU A 1 501 ? 5.608 -8.690 -23.123 1.00 97.31 501 GLU A O 1
ATOM 4092 N N . TYR A 1 502 ? 3.989 -7.470 -22.137 1.00 96.12 502 TYR A N 1
ATOM 4093 C CA . TYR A 1 502 ? 4.752 -7.086 -20.955 1.00 96.12 502 TYR A CA 1
ATOM 4094 C C . TYR A 1 502 ? 4.208 -7.785 -19.712 1.00 96.12 502 TYR A C 1
ATOM 4096 O O . TYR A 1 502 ? 3.004 -8.022 -19.596 1.00 96.12 502 TYR A O 1
ATOM 4104 N N . ASP A 1 503 ? 5.090 -8.100 -18.769 1.00 94.75 503 ASP A N 1
ATOM 4105 C CA . ASP A 1 503 ? 4.682 -8.593 -17.461 1.00 94.75 503 ASP A CA 1
ATOM 4106 C C . ASP A 1 503 ? 4.125 -7.466 -16.568 1.00 94.75 503 ASP A C 1
ATOM 4108 O O . ASP A 1 503 ? 4.151 -6.277 -16.904 1.00 94.75 503 ASP A O 1
ATOM 4112 N N . LYS A 1 504 ? 3.622 -7.836 -15.383 1.00 92.56 504 LYS A N 1
ATOM 4113 C CA . LYS A 1 504 ? 3.062 -6.870 -14.423 1.00 92.56 504 LYS A CA 1
ATOM 4114 C C . LYS A 1 504 ? 4.085 -5.863 -13.875 1.00 92.56 504 LYS A C 1
ATOM 4116 O O . LYS A 1 504 ? 3.677 -4.858 -13.296 1.00 92.56 504 LYS A O 1
ATOM 4121 N N . TYR A 1 505 ? 5.381 -6.130 -14.035 1.00 93.88 505 TYR A N 1
ATOM 4122 C CA . TYR A 1 505 ? 6.483 -5.298 -13.556 1.00 93.88 505 TYR A CA 1
ATOM 4123 C C . TYR A 1 505 ? 7.033 -4.354 -14.639 1.00 93.88 505 TYR A C 1
ATOM 4125 O O . TYR A 1 505 ? 7.845 -3.482 -14.327 1.00 93.88 505 TYR A O 1
ATOM 4133 N N . GLY A 1 506 ? 6.560 -4.474 -15.885 1.00 93.69 506 GLY A N 1
ATOM 4134 C CA . GLY A 1 506 ? 6.948 -3.630 -17.019 1.00 93.69 506 GLY A CA 1
ATOM 4135 C C . GLY A 1 506 ? 8.080 -4.202 -17.879 1.00 93.69 506 GLY A C 1
ATOM 4136 O O . GLY A 1 506 ? 8.629 -3.491 -18.726 1.00 93.69 506 GLY A O 1
ATOM 4137 N N . TYR A 1 507 ? 8.448 -5.469 -17.691 1.00 95.94 507 TYR A N 1
ATOM 4138 C CA . TYR A 1 507 ? 9.426 -6.148 -18.538 1.00 95.94 507 TYR A CA 1
ATOM 4139 C C . TYR A 1 507 ? 8.759 -6.749 -19.771 1.00 95.94 507 TYR A C 1
ATOM 4141 O O . TYR A 1 507 ? 7.661 -7.294 -19.686 1.00 95.94 507 TYR A O 1
ATOM 4149 N N . LEU A 1 508 ? 9.421 -6.657 -20.927 1.00 96.81 508 LEU A N 1
ATOM 4150 C CA . LEU A 1 508 ? 8.963 -7.326 -22.143 1.00 96.81 508 LEU A CA 1
ATOM 4151 C C . LEU A 1 508 ? 9.082 -8.830 -21.909 1.00 96.81 508 LEU A C 1
ATOM 4153 O O . LEU A 1 508 ? 10.184 -9.319 -21.723 1.00 96.81 508 LEU A O 1
ATOM 4157 N N . ALA A 1 509 ? 7.974 -9.559 -21.905 1.00 96.12 509 ALA A N 1
ATOM 4158 C CA . ALA A 1 509 ? 7.964 -10.993 -21.638 1.00 96.12 509 ALA A CA 1
ATOM 4159 C C . ALA A 1 509 ? 7.985 -11.808 -22.935 1.00 96.12 509 ALA A C 1
ATOM 4161 O O . ALA A 1 509 ? 8.606 -12.875 -23.005 1.00 96.12 509 ALA A O 1
ATOM 4162 N N . LYS A 1 510 ? 7.294 -11.314 -23.970 1.00 96.88 510 LYS A N 1
ATOM 4163 C CA . LYS A 1 510 ? 7.065 -12.065 -25.201 1.00 96.88 510 LYS A CA 1
ATOM 4164 C C . LYS A 1 510 ? 6.857 -11.151 -26.405 1.00 96.88 510 LYS A C 1
ATOM 4166 O O . LYS A 1 510 ? 6.214 -10.112 -26.296 1.00 96.88 510 LYS A O 1
ATOM 4171 N N . ILE A 1 511 ? 7.341 -11.591 -27.564 1.00 98.00 511 ILE A N 1
ATOM 4172 C CA . ILE A 1 511 ? 6.935 -11.067 -28.872 1.00 98.00 511 ILE A CA 1
ATOM 4173 C C . ILE A 1 511 ? 6.287 -12.203 -29.664 1.00 98.00 511 ILE A C 1
ATOM 4175 O O . ILE A 1 511 ? 6.868 -13.283 -29.792 1.00 98.00 511 ILE A O 1
ATOM 4179 N N . ILE A 1 512 ? 5.084 -11.968 -30.189 1.00 98.06 512 ILE A N 1
ATOM 4180 C CA . ILE A 1 512 ? 4.395 -12.873 -31.115 1.00 98.06 512 ILE A CA 1
ATOM 4181 C C . ILE A 1 512 ? 4.481 -12.279 -32.515 1.00 98.06 512 ILE A C 1
ATOM 4183 O O . ILE A 1 512 ? 3.811 -11.291 -32.811 1.00 98.06 512 ILE A O 1
ATOM 4187 N N . SER A 1 513 ? 5.251 -12.924 -33.384 1.00 97.88 513 SER A N 1
ATOM 4188 C CA . SER A 1 513 ? 5.425 -12.506 -34.771 1.00 97.88 513 SER A CA 1
ATOM 4189 C C . SER A 1 513 ? 4.544 -13.342 -35.685 1.00 97.88 513 SER A C 1
ATOM 4191 O O . SER A 1 513 ? 4.666 -14.566 -35.750 1.00 97.88 513 SER A O 1
ATOM 4193 N N . THR A 1 514 ? 3.647 -12.678 -36.405 1.00 97.56 514 THR A N 1
ATOM 4194 C CA . THR A 1 514 ? 2.808 -13.267 -37.450 1.00 97.56 514 THR A CA 1
ATOM 4195 C C . THR A 1 514 ? 3.298 -12.801 -38.811 1.00 97.56 514 THR A C 1
ATOM 4197 O O . THR A 1 514 ? 3.115 -11.643 -39.177 1.00 97.56 514 THR A O 1
ATOM 4200 N N . GLN A 1 515 ? 3.880 -13.713 -39.580 1.00 96.00 515 GLN A N 1
ATOM 4201 C CA . GLN A 1 515 ? 4.323 -13.474 -40.947 1.00 96.00 515 GLN A CA 1
ATOM 4202 C C . GLN A 1 515 ? 3.274 -13.992 -41.930 1.00 96.00 515 GLN A C 1
ATOM 4204 O O . GLN A 1 515 ? 2.765 -15.105 -41.783 1.00 96.00 515 GLN A O 1
ATOM 4209 N N . ILE A 1 516 ? 2.972 -13.190 -42.944 1.00 94.50 516 ILE A N 1
ATOM 4210 C CA . ILE A 1 516 ? 2.184 -13.583 -44.110 1.00 94.50 516 ILE A CA 1
ATOM 4211 C C . ILE A 1 516 ? 3.146 -13.607 -45.290 1.00 94.50 516 ILE A C 1
ATOM 4213 O O . ILE A 1 516 ? 3.894 -12.649 -45.502 1.00 94.50 516 ILE A O 1
ATOM 4217 N N . LEU A 1 517 ? 3.163 -14.720 -46.015 1.00 93.06 517 LEU A N 1
ATOM 4218 C CA . LEU A 1 517 ? 3.944 -14.875 -47.234 1.00 93.06 517 LEU A CA 1
ATOM 4219 C C . LEU A 1 517 ? 3.110 -14.504 -48.464 1.00 93.06 517 LEU A C 1
ATOM 4221 O O . LEU A 1 517 ? 1.883 -14.442 -48.418 1.00 93.06 517 LEU A O 1
ATOM 4225 N N . VAL A 1 518 ? 3.776 -14.333 -49.602 1.00 90.12 518 VAL A N 1
ATOM 4226 C CA . VAL A 1 518 ? 3.138 -13.994 -50.887 1.00 90.12 518 VAL A CA 1
ATOM 4227 C C . VAL A 1 518 ? 2.116 -15.039 -51.345 1.00 90.12 518 VAL A C 1
ATOM 4229 O O . VAL A 1 518 ? 1.112 -14.693 -51.962 1.00 90.12 518 VAL A O 1
ATOM 4232 N N . ASN A 1 519 ? 2.331 -16.316 -51.024 1.00 90.75 519 ASN A N 1
ATOM 4233 C CA . ASN A 1 519 ? 1.373 -17.398 -51.285 1.00 90.75 519 ASN A CA 1
ATOM 4234 C C . ASN A 1 519 ? 0.200 -17.453 -50.276 1.00 90.75 519 ASN A C 1
ATOM 4236 O O . ASN A 1 519 ? -0.571 -18.411 -50.306 1.00 90.75 519 ASN A O 1
ATOM 4240 N N . ASN A 1 520 ? 0.064 -16.454 -49.396 1.00 89.69 520 ASN A N 1
ATOM 4241 C CA . ASN A 1 520 ? -0.883 -16.381 -48.277 1.00 89.69 520 ASN A CA 1
ATOM 4242 C C . ASN A 1 520 ? -0.663 -17.419 -47.161 1.00 89.69 520 ASN A C 1
ATOM 4244 O O . ASN A 1 520 ? -1.517 -17.571 -46.285 1.00 89.69 520 ASN A O 1
ATOM 4248 N N . GLU A 1 521 ? 0.474 -18.121 -47.146 1.00 94.44 521 GLU A N 1
ATOM 4249 C CA . GLU A 1 521 ? 0.865 -18.949 -46.006 1.00 94.44 521 GLU A CA 1
ATOM 4250 C C . GLU A 1 521 ? 1.124 -18.054 -44.788 1.00 94.44 521 GLU A C 1
ATOM 4252 O O . GLU A 1 521 ? 1.818 -17.037 -44.870 1.00 94.44 521 GLU A O 1
ATOM 4257 N N . LYS A 1 522 ? 0.568 -18.452 -43.643 1.00 95.75 522 LYS A N 1
ATOM 4258 C CA . LYS A 1 522 ? 0.745 -17.765 -42.366 1.00 95.75 522 LYS A CA 1
ATOM 4259 C C . LYS A 1 522 ? 1.727 -18.541 -41.499 1.00 95.75 522 LYS A C 1
ATOM 4261 O O . LYS A 1 522 ? 1.499 -19.713 -41.206 1.00 95.75 522 LYS A O 1
ATOM 4266 N N . ARG A 1 523 ? 2.770 -17.866 -41.022 1.00 95.19 523 ARG A N 1
ATOM 4267 C CA . ARG A 1 523 ? 3.717 -18.396 -40.035 1.00 95.19 523 ARG A CA 1
ATOM 4268 C C . ARG A 1 523 ? 3.614 -17.598 -38.752 1.00 95.19 523 ARG A C 1
ATOM 4270 O O . ARG A 1 523 ? 3.497 -16.377 -38.787 1.00 95.19 523 ARG A O 1
ATOM 4277 N N . VAL A 1 524 ? 3.647 -18.293 -37.623 1.00 96.00 524 VAL A N 1
ATOM 4278 C CA . VAL A 1 524 ? 3.631 -17.667 -36.303 1.00 96.00 524 VAL A CA 1
ATOM 4279 C C . VAL A 1 524 ? 4.827 -18.182 -35.524 1.00 96.00 524 VAL A C 1
ATOM 4281 O O . VAL A 1 524 ? 5.008 -19.394 -35.409 1.00 96.00 524 VAL A O 1
ATOM 4284 N N . CYS A 1 525 ? 5.631 -17.273 -34.987 1.00 94.88 525 CYS A N 1
ATOM 4285 C CA . CYS A 1 525 ? 6.676 -17.603 -34.030 1.00 94.88 525 CYS A CA 1
ATOM 4286 C C . CYS A 1 525 ? 6.518 -16.762 -32.761 1.00 94.88 525 CYS A C 1
ATOM 4288 O O . CYS A 1 525 ? 5.820 -15.747 -32.729 1.00 94.88 525 CYS A O 1
ATOM 4290 N N . SER A 1 526 ? 7.107 -17.243 -31.672 1.00 95.75 526 SER A N 1
ATOM 4291 C CA . SER A 1 526 ? 7.098 -16.550 -30.389 1.00 95.75 526 SER A CA 1
ATOM 4292 C C . SER A 1 526 ? 8.509 -16.503 -29.835 1.00 95.75 526 SER A C 1
ATOM 4294 O O . SER A 1 526 ? 9.172 -17.535 -29.746 1.00 95.75 526 SER A O 1
ATOM 4296 N N . GLN A 1 527 ? 8.943 -15.306 -29.461 1.00 95.31 527 GLN A N 1
ATOM 4297 C CA . GLN A 1 527 ? 10.191 -15.074 -28.751 1.00 95.31 527 GLN A CA 1
ATOM 4298 C C . GLN A 1 527 ? 9.871 -14.756 -27.294 1.00 95.31 527 GLN A C 1
ATOM 4300 O O . GLN A 1 527 ? 8.997 -13.936 -27.024 1.00 95.31 527 GLN A O 1
ATOM 4305 N N . TYR A 1 528 ? 10.580 -15.404 -26.374 1.00 94.75 528 TYR A N 1
ATOM 4306 C CA . TYR A 1 528 ? 10.444 -15.195 -24.936 1.00 94.75 528 TYR A CA 1
ATOM 4307 C C . TYR A 1 528 ? 11.686 -14.503 -24.392 1.00 94.75 528 TYR A C 1
ATOM 4309 O O . TYR A 1 528 ? 12.801 -14.766 -24.845 1.00 94.75 528 TYR A O 1
ATOM 4317 N N . PHE A 1 529 ? 11.476 -13.642 -23.407 1.00 95.12 529 PHE A N 1
ATOM 4318 C CA . PHE A 1 529 ? 12.513 -12.841 -22.777 1.00 95.12 529 PHE A CA 1
ATOM 4319 C C . PHE A 1 529 ? 12.583 -13.210 -21.298 1.00 95.12 529 PHE A C 1
ATOM 4321 O O . PHE A 1 529 ? 11.560 -13.333 -20.626 1.00 95.12 529 PHE A O 1
ATOM 4328 N N . ALA A 1 530 ? 13.799 -13.421 -20.804 1.00 94.38 530 ALA A N 1
ATOM 4329 C CA . ALA A 1 530 ? 14.063 -13.751 -19.413 1.00 94.38 530 ALA A CA 1
ATOM 4330 C C . ALA A 1 530 ? 14.977 -12.693 -18.803 1.00 94.38 530 ALA A C 1
ATOM 4332 O O . ALA A 1 530 ? 15.810 -12.110 -19.501 1.00 94.38 530 ALA A O 1
ATOM 4333 N N . TYR A 1 531 ? 14.829 -12.484 -17.498 1.00 95.06 531 TYR A N 1
ATOM 4334 C CA . TYR A 1 531 ? 15.596 -11.511 -16.734 1.00 95.06 531 TYR A CA 1
ATOM 4335 C C . TYR A 1 531 ? 16.174 -12.167 -15.480 1.00 95.06 531 TYR A C 1
ATOM 4337 O O . TYR A 1 531 ? 15.565 -13.083 -14.924 1.00 95.06 531 TYR A O 1
ATOM 4345 N N . ASP A 1 532 ? 17.359 -11.730 -15.061 1.00 93.62 532 ASP A N 1
ATOM 4346 C CA . ASP A 1 532 ? 17.980 -12.174 -13.812 1.00 93.62 532 ASP A CA 1
ATOM 4347 C C . ASP A 1 532 ? 17.383 -11.470 -12.575 1.00 93.62 532 ASP A C 1
ATOM 4349 O O . ASP A 1 532 ? 16.454 -10.660 -12.663 1.00 93.62 532 ASP A O 1
ATOM 4353 N N . GLU A 1 533 ? 17.934 -11.773 -11.396 1.00 92.88 533 GLU A N 1
ATOM 4354 C CA . GLU A 1 533 ? 17.515 -11.157 -10.132 1.00 92.88 533 GLU A CA 1
ATOM 4355 C C . GLU A 1 533 ? 17.697 -9.629 -10.106 1.00 92.88 533 GLU A C 1
ATOM 4357 O O . GLU A 1 533 ? 16.927 -8.948 -9.429 1.00 92.88 533 GLU A O 1
ATOM 4362 N N . PHE A 1 534 ? 18.635 -9.085 -10.891 1.00 94.06 534 PHE A N 1
ATOM 4363 C CA . PHE A 1 534 ? 18.911 -7.650 -10.996 1.00 94.06 534 PHE A CA 1
ATOM 4364 C C . PHE A 1 534 ? 18.058 -6.948 -12.068 1.00 94.06 534 PHE A C 1
ATOM 4366 O O . PHE A 1 534 ? 18.022 -5.721 -12.126 1.00 94.06 534 PHE A O 1
ATOM 4373 N N . GLY A 1 535 ? 17.343 -7.707 -12.904 1.00 93.06 535 GLY A N 1
ATOM 4374 C CA . GLY A 1 535 ? 16.533 -7.185 -14.003 1.00 93.06 535 GLY A CA 1
ATOM 4375 C C . GLY A 1 535 ? 17.282 -7.041 -15.328 1.00 93.06 535 GLY A C 1
ATOM 4376 O O . GLY A 1 535 ? 16.762 -6.400 -16.241 1.00 93.06 535 GLY A O 1
ATOM 4377 N N . ASN A 1 536 ? 18.470 -7.634 -15.469 1.00 93.06 536 ASN A N 1
ATOM 4378 C CA . ASN A 1 536 ? 19.166 -7.699 -16.750 1.00 93.06 536 ASN A CA 1
ATOM 4379 C C . ASN A 1 536 ? 18.552 -8.787 -17.628 1.00 93.06 536 ASN A C 1
ATOM 4381 O O . ASN A 1 536 ? 18.286 -9.888 -17.154 1.00 93.06 536 ASN A O 1
ATOM 4385 N N . GLN A 1 537 ? 18.386 -8.515 -18.924 1.00 92.56 537 GLN A N 1
ATOM 4386 C CA . GLN A 1 537 ? 17.952 -9.537 -19.874 1.00 92.56 537 GLN A CA 1
ATOM 4387 C C . GLN A 1 537 ? 19.032 -10.617 -20.033 1.00 92.56 537 GLN A C 1
ATOM 4389 O O . GLN A 1 537 ? 20.194 -10.308 -20.312 1.00 92.56 537 GLN A O 1
ATOM 4394 N N . ILE A 1 538 ? 18.630 -11.882 -19.922 1.00 93.69 538 ILE A N 1
ATOM 4395 C CA . ILE A 1 538 ? 19.523 -13.039 -19.995 1.00 93.69 538 ILE A CA 1
ATOM 4396 C C . ILE A 1 538 ? 19.147 -14.011 -21.118 1.00 93.69 538 ILE A C 1
ATOM 4398 O O . ILE A 1 538 ? 17.987 -14.149 -21.502 1.00 93.69 538 ILE A O 1
ATOM 4402 N N . ASP A 1 539 ? 20.161 -14.713 -21.616 1.00 89.81 539 ASP A N 1
ATOM 4403 C CA . ASP A 1 539 ? 20.080 -15.828 -22.555 1.00 89.81 539 ASP A CA 1
ATOM 4404 C C . ASP A 1 539 ? 20.651 -17.076 -21.869 1.00 89.81 539 ASP A C 1
ATOM 4406 O O . ASP A 1 539 ? 21.745 -17.055 -21.296 1.00 89.81 539 ASP A O 1
ATOM 4410 N N . SER A 1 540 ? 19.916 -18.187 -21.927 1.00 86.94 540 SER A N 1
ATOM 4411 C CA . SER A 1 540 ? 20.312 -19.454 -21.307 1.00 86.94 540 SER A CA 1
ATOM 4412 C C . SER A 1 540 ? 21.602 -20.040 -21.893 1.00 86.94 540 SER A C 1
ATOM 4414 O O . SER A 1 540 ? 22.246 -20.863 -21.236 1.00 86.94 540 SER A O 1
ATOM 4416 N N . ASN A 1 541 ? 22.022 -19.599 -23.080 1.00 90.75 541 ASN A N 1
ATOM 4417 C CA . ASN A 1 541 ? 23.255 -20.010 -23.750 1.00 90.75 541 ASN A CA 1
ATOM 4418 C C . ASN A 1 541 ? 24.473 -19.144 -23.399 1.00 90.75 541 ASN A C 1
ATOM 4420 O O . ASN A 1 541 ? 25.553 -19.368 -23.950 1.00 90.75 541 ASN A O 1
ATOM 4424 N N . MET A 1 542 ? 24.328 -18.187 -22.481 1.00 92.25 542 MET A N 1
ATOM 4425 C CA . MET A 1 542 ? 25.392 -17.272 -22.064 1.00 92.25 542 MET A CA 1
ATOM 4426 C C . MET A 1 542 ? 25.771 -17.480 -20.587 1.00 92.25 542 MET A C 1
ATOM 4428 O O . MET A 1 542 ? 24.958 -17.902 -19.763 1.00 92.25 542 MET A O 1
ATOM 4432 N N . TYR A 1 543 ? 27.029 -17.198 -20.252 1.00 93.25 543 TYR A N 1
ATOM 4433 C CA . TYR A 1 543 ? 27.501 -16.949 -18.887 1.00 93.25 543 TYR A CA 1
ATOM 4434 C C . TYR A 1 543 ? 27.609 -15.446 -18.655 1.00 93.25 543 TYR A C 1
ATOM 4436 O O . TYR A 1 543 ? 28.008 -14.743 -19.578 1.00 93.25 543 TYR A O 1
ATOM 4444 N N . TYR A 1 544 ? 27.312 -14.976 -17.442 1.00 95.25 544 TYR A N 1
ATOM 4445 C CA . TYR A 1 544 ? 27.310 -13.556 -17.082 1.00 95.25 544 TYR A CA 1
ATOM 4446 C C . TYR A 1 544 ? 28.201 -13.289 -15.863 1.00 95.25 544 TYR A C 1
ATOM 4448 O O . TYR A 1 544 ? 28.156 -14.033 -14.885 1.00 95.25 544 TYR A O 1
ATOM 4456 N N . GLU A 1 545 ? 28.978 -12.209 -15.914 1.00 94.81 545 GLU A N 1
ATOM 4457 C CA . GLU A 1 545 ? 29.716 -11.640 -14.780 1.00 94.81 545 GLU A CA 1
ATOM 4458 C C . GLU A 1 545 ? 29.174 -10.235 -14.495 1.00 94.81 545 GLU A C 1
ATOM 4460 O O . GLU A 1 545 ? 28.879 -9.498 -15.437 1.00 94.81 545 GLU A O 1
ATOM 4465 N N . TYR A 1 546 ? 29.064 -9.851 -13.220 1.00 94.00 546 TYR A N 1
ATOM 4466 C CA . TYR A 1 546 ? 28.394 -8.617 -12.785 1.00 94.00 546 TYR A CA 1
ATOM 4467 C C . TYR A 1 546 ? 29.318 -7.696 -11.987 1.00 94.00 546 TYR A C 1
ATOM 4469 O O . TYR A 1 546 ? 30.192 -8.168 -11.259 1.00 94.00 546 TYR A O 1
ATOM 4477 N N . ASP A 1 547 ? 29.081 -6.387 -12.073 1.00 91.12 547 ASP A N 1
ATOM 4478 C CA . ASP A 1 547 ? 29.720 -5.390 -11.214 1.00 91.12 547 ASP A CA 1
ATOM 4479 C C . ASP A 1 547 ? 29.063 -5.299 -9.820 1.00 91.12 547 ASP A C 1
ATOM 4481 O O . ASP A 1 547 ? 28.117 -6.015 -9.473 1.00 91.12 547 ASP A O 1
ATOM 4485 N N . GLN A 1 548 ? 29.586 -4.402 -8.981 1.00 89.75 548 GLN A N 1
ATOM 4486 C CA . GLN A 1 548 ? 29.082 -4.170 -7.625 1.00 89.75 548 GLN A CA 1
ATOM 4487 C C . GLN A 1 548 ? 27.667 -3.569 -7.567 1.00 89.75 548 GLN A C 1
ATOM 4489 O O . GLN A 1 548 ? 27.051 -3.636 -6.506 1.00 89.75 548 GLN A O 1
ATOM 4494 N N . ALA A 1 549 ? 27.154 -3.019 -8.673 1.00 90.25 549 ALA A N 1
ATOM 4495 C CA . ALA A 1 549 ? 25.798 -2.485 -8.787 1.00 90.25 549 ALA A CA 1
ATOM 4496 C C . ALA A 1 549 ? 24.794 -3.519 -9.330 1.00 90.25 549 ALA A C 1
ATOM 4498 O O . ALA A 1 549 ? 23.596 -3.277 -9.269 1.00 90.25 549 ALA A O 1
ATOM 4499 N N . GLY A 1 550 ? 25.260 -4.677 -9.814 1.00 90.44 550 GLY A N 1
ATOM 4500 C CA . GLY A 1 550 ? 24.399 -5.727 -10.373 1.00 90.44 550 GLY A CA 1
ATOM 4501 C C . GLY A 1 550 ? 24.212 -5.640 -11.890 1.00 90.44 550 GLY A C 1
ATOM 4502 O O . GLY A 1 550 ? 23.442 -6.414 -12.453 1.00 90.44 550 GLY A O 1
ATOM 4503 N N . ARG A 1 551 ? 24.943 -4.760 -12.583 1.00 91.00 551 ARG A N 1
ATOM 4504 C CA . ARG A 1 551 ? 24.977 -4.738 -14.051 1.00 91.00 551 ARG A CA 1
ATOM 4505 C C . ARG A 1 551 ? 25.953 -5.793 -14.553 1.00 91.00 551 ARG A C 1
ATOM 4507 O O . ARG A 1 551 ? 27.054 -5.926 -14.019 1.00 91.00 551 ARG A O 1
ATOM 4514 N N . TRP A 1 552 ? 25.586 -6.521 -15.604 1.00 93.00 552 TRP A N 1
ATOM 4515 C CA . TRP A 1 552 ? 26.531 -7.431 -16.249 1.00 93.00 552 TRP A CA 1
ATOM 4516 C C . TRP A 1 552 ? 27.662 -6.632 -16.922 1.00 93.00 552 TRP A C 1
ATOM 4518 O O . TRP A 1 552 ? 27.426 -5.668 -17.645 1.00 93.00 552 TRP A O 1
ATOM 4528 N N . ILE A 1 553 ? 28.906 -7.037 -16.691 1.00 93.94 553 ILE A N 1
ATOM 4529 C CA . ILE A 1 553 ? 30.115 -6.455 -17.296 1.00 93.94 553 ILE A CA 1
ATOM 4530 C C . ILE A 1 553 ? 30.790 -7.408 -18.273 1.00 93.94 553 ILE A C 1
ATOM 4532 O O . ILE A 1 553 ? 31.668 -7.006 -19.032 1.00 93.94 553 ILE A O 1
ATOM 4536 N N . ARG A 1 554 ? 30.383 -8.675 -18.283 1.00 94.75 554 ARG A N 1
ATOM 4537 C CA . ARG A 1 554 ? 30.832 -9.643 -19.274 1.00 94.75 554 ARG A CA 1
ATOM 4538 C C . ARG A 1 554 ? 29.733 -10.650 -19.541 1.00 94.75 554 ARG A C 1
ATOM 4540 O O . ARG A 1 554 ? 29.121 -11.142 -18.595 1.00 94.75 554 ARG A O 1
ATOM 4547 N N . LYS A 1 555 ? 29.519 -10.984 -20.812 1.00 94.12 555 LYS A N 1
ATOM 4548 C CA . LYS A 1 555 ? 28.720 -12.141 -21.212 1.00 94.12 555 LYS A CA 1
ATOM 4549 C C . LYS A 1 555 ? 29.445 -12.972 -22.268 1.00 94.12 555 LYS A C 1
ATOM 4551 O O . LYS A 1 555 ? 29.990 -12.421 -23.222 1.00 94.12 555 LYS A O 1
ATOM 4556 N N . THR A 1 556 ? 29.455 -14.287 -22.082 1.00 94.06 556 THR A N 1
ATOM 4557 C CA . THR A 1 556 ? 30.264 -15.233 -22.871 1.00 94.06 556 THR A CA 1
ATOM 4558 C C . THR A 1 556 ? 29.406 -16.408 -23.324 1.00 94.06 556 THR A C 1
ATOM 4560 O O . THR A 1 556 ? 28.749 -17.036 -22.491 1.00 94.06 556 THR A O 1
ATOM 4563 N N . ALA A 1 557 ? 29.429 -16.751 -24.614 1.00 93.88 557 ALA A N 1
ATOM 4564 C CA . ALA A 1 557 ? 28.653 -17.882 -25.120 1.00 93.88 557 ALA A CA 1
ATOM 4565 C C . ALA A 1 557 ? 29.210 -19.227 -24.623 1.00 93.88 557 ALA A C 1
ATOM 4567 O O . ALA A 1 557 ? 30.396 -19.522 -24.775 1.00 93.88 557 ALA A O 1
ATOM 4568 N N . LYS A 1 558 ? 28.332 -20.082 -24.079 1.00 89.56 558 LYS A N 1
ATOM 4569 C CA . LYS A 1 558 ? 28.692 -21.376 -23.463 1.00 89.56 558 LYS A CA 1
ATOM 4570 C C . LYS A 1 558 ? 29.425 -22.323 -24.416 1.00 89.56 558 LYS A C 1
ATOM 4572 O O . LYS A 1 558 ? 30.312 -23.052 -23.990 1.00 89.56 558 LYS A O 1
ATOM 4577 N N . GLY A 1 559 ? 29.043 -22.318 -25.694 1.00 89.12 559 GLY A N 1
ATOM 4578 C CA . GLY A 1 559 ? 29.619 -23.184 -26.728 1.00 89.12 559 GLY A CA 1
ATOM 4579 C C . GLY A 1 559 ? 30.697 -22.528 -27.592 1.00 89.12 559 GLY A C 1
ATOM 4580 O O . GLY A 1 559 ? 31.305 -23.217 -28.406 1.00 89.12 559 GLY A O 1
ATOM 4581 N N . ASN A 1 560 ? 30.925 -21.218 -27.456 1.00 89.31 560 ASN A N 1
ATOM 4582 C CA . ASN A 1 560 ? 31.920 -20.496 -28.248 1.00 89.31 560 ASN A CA 1
ATOM 4583 C C . ASN A 1 560 ? 32.459 -19.273 -27.482 1.00 89.31 560 ASN A C 1
ATOM 4585 O O . ASN A 1 560 ? 31.932 -18.170 -27.642 1.00 89.31 560 ASN A O 1
ATOM 4589 N N . PRO A 1 561 ? 33.519 -19.440 -26.672 1.00 86.25 561 PRO A N 1
ATOM 4590 C CA . PRO A 1 561 ? 34.075 -18.358 -25.861 1.00 86.25 561 PRO A CA 1
ATOM 4591 C C . PRO A 1 561 ? 34.581 -17.146 -26.660 1.00 86.25 561 PRO A C 1
ATOM 4593 O O . PRO A 1 561 ? 34.695 -16.058 -26.100 1.00 86.25 561 PRO A O 1
ATOM 4596 N N . GLU A 1 562 ? 34.860 -17.294 -27.959 1.00 84.00 562 GLU A N 1
ATOM 4597 C CA . GLU A 1 562 ? 35.237 -16.169 -28.830 1.00 84.00 562 GLU A CA 1
ATOM 4598 C C . GLU A 1 562 ? 34.081 -15.172 -29.014 1.00 84.00 562 GLU A C 1
ATOM 4600 O O . GLU A 1 562 ? 34.301 -13.989 -29.277 1.00 84.00 562 GLU A O 1
ATOM 4605 N N . ILE A 1 563 ? 32.841 -15.624 -28.801 1.00 87.69 563 ILE A N 1
ATOM 4606 C CA . ILE A 1 563 ? 31.654 -14.776 -28.713 1.00 87.69 563 ILE A CA 1
ATOM 4607 C C . ILE A 1 563 ? 31.543 -14.276 -27.268 1.00 87.69 563 ILE A C 1
ATOM 4609 O O . ILE A 1 563 ? 30.755 -14.772 -26.459 1.00 87.69 563 ILE A O 1
ATOM 4613 N N . THR A 1 564 ? 32.388 -13.296 -26.950 1.00 92.19 564 THR A N 1
ATOM 4614 C CA . THR A 1 564 ? 32.380 -12.568 -25.678 1.00 92.19 564 THR A CA 1
ATOM 4615 C C . THR A 1 564 ? 32.049 -11.102 -25.917 1.00 92.19 564 THR A C 1
ATOM 4617 O O . THR A 1 564 ? 32.603 -10.457 -26.807 1.00 92.19 564 THR A O 1
ATOM 4620 N N . GLU A 1 565 ? 31.183 -10.563 -25.070 1.00 94.19 565 GLU A N 1
ATOM 4621 C CA . GLU A 1 565 ? 30.929 -9.135 -24.946 1.00 94.19 565 GLU A CA 1
ATOM 4622 C C . GLU A 1 565 ? 31.332 -8.668 -23.547 1.00 94.19 565 GLU A C 1
ATOM 4624 O O . GLU A 1 565 ? 31.078 -9.356 -22.556 1.00 94.19 565 GLU A O 1
ATOM 4629 N N . GLN A 1 566 ? 31.998 -7.520 -23.465 1.00 95.62 566 GLN A N 1
ATOM 4630 C CA . GLN A 1 566 ? 32.593 -7.009 -22.237 1.00 95.62 566 GLN A CA 1
ATOM 4631 C C . GLN A 1 566 ? 32.419 -5.494 -22.120 1.00 95.62 566 GLN A C 1
ATOM 4633 O O . GLN A 1 566 ? 32.547 -4.761 -23.098 1.00 95.62 566 GLN A O 1
ATOM 4638 N N . ILE A 1 567 ? 32.187 -5.030 -20.898 1.00 94.06 567 ILE A N 1
ATOM 4639 C CA . ILE A 1 567 ? 32.131 -3.627 -20.506 1.00 94.06 567 ILE A CA 1
ATOM 4640 C C . ILE A 1 567 ? 33.243 -3.390 -19.484 1.00 94.06 567 ILE A C 1
ATOM 4642 O O . ILE A 1 567 ? 33.305 -4.043 -18.444 1.00 94.06 567 ILE A O 1
ATOM 4646 N N . ILE A 1 568 ? 34.137 -2.453 -19.784 1.00 93.25 568 ILE A N 1
ATOM 4647 C CA . ILE A 1 568 ? 35.212 -2.024 -18.888 1.00 93.25 568 ILE A CA 1
ATOM 4648 C C . ILE A 1 568 ? 34.877 -0.617 -18.408 1.00 93.25 568 ILE A C 1
ATOM 4650 O O . ILE A 1 568 ? 34.826 0.303 -19.221 1.00 93.25 568 ILE A O 1
ATOM 4654 N N . ILE A 1 569 ? 34.681 -0.456 -17.103 1.00 89.25 569 ILE A N 1
ATOM 4655 C CA . ILE A 1 569 ? 34.423 0.835 -16.454 1.00 89.25 569 ILE A CA 1
ATOM 4656 C C . ILE A 1 569 ? 35.705 1.263 -15.742 1.00 89.25 569 ILE A C 1
ATOM 4658 O O . ILE A 1 569 ? 36.322 0.446 -15.053 1.00 89.25 569 ILE A O 1
ATOM 4662 N N . LYS A 1 570 ? 36.126 2.511 -15.941 1.00 82.69 570 LYS A N 1
ATOM 4663 C CA . LYS A 1 570 ? 37.295 3.101 -15.281 1.00 82.69 570 LYS A CA 1
ATOM 4664 C C . LYS A 1 570 ? 36.947 4.402 -14.595 1.00 82.69 570 LYS A C 1
ATOM 4666 O O . LYS A 1 570 ? 36.161 5.173 -15.201 1.00 82.69 570 LYS A O 1
#

Sequence (570 aa):
MIKKSISLVAILLISMTTGALQVMAQKQDRVGKLLKLLSENETEKFQKGREKLDEKTIQAFAAEIELMDIMSRLWTQPDNKSAADYYPTYAKAVKGSLPAICNENEIDFAPLRERTNKVITEVLNTTQDKLTLSKQLIEGAKSSKYPISQAQMDLFYLTREDALMKDCEEKNNAGKYENYFNEFPEGKYLVKLMNEYNQLLYDNVKQTPTHTNFKNFFDNITLNRYFNGMSGRKYTPEVRDLYDDYLFSMIQQAGAPVSKKQCISDYENASYLEEGQRKYISALEYIKDSVDYELMKPEVNSNSKLRLVRDFLTTHKYREFRDKAQDLCKQFEDSVIWITPATVKYYKKGILTKTEEKQNNKNTTEVYTYLENGKPAGIDITTGNLQFHTSFFYDAQDRCTQEIQINTKTKKEIYKRTRTFDTDGTIQSDSLKYTDGRLVLNSYNHQGKLIEEKEYNKDVMLSSTVHQYDSKGNEIRSQYVLPLPKNPLPTQISSQTDVYEYDKYGYLAKIISTQILVNNEKRVCSQYFAYDEFGNQIDSNMYYEYDQAGRWIRKTAKGNPEITEQIIIK